Protein AF-0000000069868853 (afdb_homodimer)

InterPro domains:
  IPR030392 Intramolecular chaperone auto-processing domain [PF13884] (103-167)
  IPR030392 Intramolecular chaperone auto-processing domain [PS51688] (103-203)

Radius of gyration: 28.89 Å; Cα contacts (8 Å, |Δi|>4): 662; chains: 2; bounding box: 45×109×74 Å

Nearest PDB structures (foldseek):
  7dc3-assembly3_C  TM=7.285E-01  e=2.014E-05  Mus musculus
  3gw6-assembly2_D  TM=4.853E-01  e=6.303E-04  Escherichia phage K1F
  3gw6-assembly2_E  TM=3.840E-01  e=9.769E-04  Escherichia phage K1F
  3aqj-assembly2_R  TM=2.817E-01  e=2.298E+00  Peduovirus P2
  7z4b-assembly1_EA  TM=3.597E-01  e=9.109E+00  Escherichia phage vB_EcoP_SU10

Solvent-accessible surface area (backbone atoms only — not comparable to full-atom values): 22840 Å² total; per-residue (Å²): 112,68,67,61,50,53,51,48,48,47,50,48,46,55,56,50,55,61,63,68,45,77,50,47,63,40,77,45,95,87,68,33,32,20,38,28,93,60,71,74,48,84,91,46,52,65,28,79,48,69,38,28,43,35,35,38,12,72,78,86,19,25,37,37,42,38,50,71,49,95,68,68,45,76,50,33,56,34,102,39,77,38,46,33,30,80,89,78,70,43,73,35,46,74,47,59,62,44,82,44,61,68,75,61,70,90,82,56,76,92,84,70,83,80,91,64,19,52,82,56,54,60,72,61,68,40,27,32,25,36,54,73,55,52,81,37,70,42,39,52,75,68,49,41,28,74,89,53,45,44,52,37,60,42,28,70,63,42,36,77,77,46,46,92,44,46,47,69,46,98,85,66,52,28,19,30,32,66,71,70,47,50,65,35,49,53,43,24,51,54,51,53,50,52,52,50,52,52,53,57,67,75,100,112,68,68,59,49,54,51,49,47,48,50,47,46,54,54,49,54,60,62,69,42,75,52,54,60,46,78,45,95,85,66,32,32,21,35,30,92,62,70,71,48,87,82,32,24,32,20,40,44,42,52,56,49,79,46,76,43,99,66,84,45,36,42,37,41,37,17,60,48,53,45,20,24,37,33,39,55,40,41,50,46,69,41,57,40,78,90,78,69,41,63,36,65,47,80,38,74,78,65,71,42,87,21,35,55,91,50,49,38,80,71,38,76,51,90,64,20,50,83,57,57,70,72,59,65,79,44,74,45,73,65,92,58,53,80,39,68,81,49,51,78,70,58,64,69,90,90,51,59,46,74,49,73,54,47,74,64,41,38,77,77,45,21,40,43,26,32,61,47,97,87,66,50,67,44,64,49,68,73,45,46,48,34,36,48,48,44,22,51,43,51,52,50,53,52,52,54,51,55,57,66,76,99

pLDDT: mean 88.78, std 13.68, range [41.88, 98.88]

Foldseek 3Di:
DVVVVVVVVVVVVVVVVVVVPLPCWDQDPVQAIEHGNDDDDDPDRYHYDDQWDWADDPDRWIWTWGVNDVDIDICIPDRDDFQADPVVRDGDDDDDPDDDDDDDPVVDDPDDDDPAAQVLVVQFDKDKADDPCCPPPVNVVDADDDPRIDIDGDLVSNCVRPVVQWDQDPVRDIDGDPVVCVVSNVVHVVVVVVVVVVVVVVD/DVVVVVVVVVVVVVVVVVVVPLPCWDADPVQAIEGHNDDDDDPDRYHYDDQWDWADDPPQWIWTWGVVDVDIDIQISDRDDFQADPVVGDGDDDDDPDDDDDDDPVVDDPDDPDPAAQVLVVQFDKDKADDPCCPPPVNVVDFDDDPRIDIDGDLVSSCVRPVVQWDQDPVRDIDGDPVVVVVSNVVHVVVVVVVVVVVVVVD

Secondary structure (DSSP, 8-state):
-HHHHHHHHHHHHHHHHHHSS--SEEE-TTS-EEESS----TT-SEEE-SSEEEEEPSTT-EEEEE-SSSS-EEEESSS-EEEEETTTTEEPEEE-S-EEE---GGG--S------SHHHHTT---EEEEEGGGGSHHHHTS-BSTT--EEE--HHHHHHH-GGGEEE-TTS-EEE-GGGHHHHHHHHHHHHHHHHHHHHHT-/-HHHHHHHHHHHHHHHHHHHS--SEEE-TTS-EEESS----TT-SEEEESSEEEEE-SSS-EEEEE-SSSSEEEEESSSEEE-EETTTTEEPPEEES---EE--GGGEEEEEE---SHHHHTT---EEE--TTTTSHHHHTT--STT--EEE--HHHHHHH-GGGEEE-TTS-EEE-GGGHHHHHHHHHHHHHHHHHHHHHT-

Organism: Bacteroides thetaiotaomicron (strain ATCC 29148 / DSM 2079 / JCM 5827 / CCUG 10774 / NCTC 10582 / VPI-5482 / E50) (NCBI:txid226186)

Structure (mmCIF, N/CA/C/O backbone):
data_AF-0000000069868853-model_v1
#
loop_
_entity.id
_entity.type
_entity.pdbx_description
1 polymer 'Peptidase S74 domain-containing protein'
#
loop_
_atom_site.group_PDB
_atom_site.id
_atom_site.type_symbol
_atom_site.label_atom_id
_atom_site.label_alt_id
_atom_site.label_comp_id
_atom_site.label_asym_id
_atom_site.label_entity_id
_atom_site.label_seq_id
_atom_site.pdbx_PDB_ins_code
_atom_site.Cartn_x
_atom_site.Cartn_y
_atom_site.Cartn_z
_atom_site.occupancy
_atom_site.B_iso_or_equiv
_atom_site.auth_seq_id
_atom_site.auth_comp_id
_atom_site.auth_asym_id
_atom_site.auth_atom_id
_atom_site.pdbx_PDB_model_num
ATOM 1 N N . MET A 1 1 ? 2.941 -67.5 -30.172 1 48.66 1 MET A N 1
ATOM 2 C CA . MET A 1 1 ? 2.287 -67.062 -28.953 1 48.66 1 MET A CA 1
ATOM 3 C C . MET A 1 1 ? 3.287 -66.438 -28.016 1 48.66 1 MET A C 1
ATOM 5 O O . MET A 1 1 ? 2.91 -65.562 -27.203 1 48.66 1 MET A O 1
ATOM 9 N N . LYS A 1 2 ? 4.512 -66.812 -28.125 1 68.12 2 LYS A N 1
ATOM 10 C CA . LYS A 1 2 ? 5.559 -66.25 -27.266 1 68.12 2 LYS A CA 1
ATOM 11 C C . LYS A 1 2 ? 5.938 -64.875 -27.672 1 68.12 2 LYS A C 1
ATOM 13 O O . LYS A 1 2 ? 6.23 -64 -26.828 1 68.12 2 LYS A O 1
ATOM 18 N N . SER A 1 3 ? 5.828 -64.625 -29.031 1 64.38 3 SER A N 1
ATOM 19 C CA . SER A 1 3 ? 6.266 -63.312 -29.5 1 64.38 3 SER A CA 1
ATOM 20 C C . SER A 1 3 ? 5.246 -62.219 -29.141 1 64.38 3 SER A C 1
ATOM 22 O O . SER A 1 3 ? 5.617 -61.125 -28.797 1 64.38 3 SER A O 1
ATOM 24 N N . LEU A 1 4 ? 3.914 -62.625 -29.109 1 61.34 4 LEU A N 1
ATOM 25 C CA . LEU A 1 4 ? 2.883 -61.688 -28.734 1 61.34 4 LEU A CA 1
ATOM 26 C C . LEU A 1 4 ? 2.934 -61.375 -27.234 1 61.34 4 LEU A C 1
ATOM 28 O O . LEU A 1 4 ? 2.711 -60.25 -26.812 1 61.34 4 LEU A O 1
ATOM 32 N N . PHE A 1 5 ? 3.391 -62.375 -26.484 1 60.5 5 PHE A N 1
ATOM 33 C CA . PHE A 1 5 ? 3.492 -62.188 -25.047 1 60.5 5 PHE A CA 1
ATOM 34 C C . PHE A 1 5 ? 4.609 -61.219 -24.703 1 60.5 5 PHE A C 1
ATOM 36 O O . PHE A 1 5 ? 4.438 -60.344 -23.844 1 60.5 5 PHE A O 1
ATOM 43 N N . PHE A 1 6 ? 5.723 -61.344 -25.359 1 58.78 6 PHE A N 1
ATOM 44 C CA . PHE A 1 6 ? 6.828 -60.438 -25.047 1 58.78 6 PHE A CA 1
ATOM 45 C C . PHE A 1 6 ? 6.523 -59 -25.5 1 58.78 6 PHE A C 1
ATOM 47 O O . PHE A 1 6 ? 6.906 -58.062 -24.844 1 58.78 6 PHE A O 1
ATOM 54 N N . LYS A 1 7 ? 5.758 -58.875 -26.516 1 64.12 7 LYS A N 1
ATOM 55 C CA . LYS A 1 7 ? 5.387 -57.562 -27.016 1 64.12 7 LYS A CA 1
ATOM 56 C C . LYS A 1 7 ? 4.328 -56.906 -26.125 1 64.12 7 LYS A C 1
ATOM 58 O O . LYS A 1 7 ? 4.34 -55.688 -25.906 1 64.12 7 LYS A O 1
ATOM 63 N N . SER A 1 8 ? 3.551 -57.719 -25.516 1 59.81 8 SER A N 1
ATOM 64 C CA . SER A 1 8 ? 2.568 -57.219 -24.562 1 59.81 8 SER A CA 1
ATOM 65 C C . SER A 1 8 ? 3.23 -56.781 -23.25 1 59.81 8 SER A C 1
ATOM 67 O O . SER A 1 8 ? 2.867 -55.781 -22.672 1 59.81 8 SER A O 1
ATOM 69 N N . ILE A 1 9 ? 4.25 -57.531 -22.906 1 60.03 9 ILE A N 1
ATOM 70 C CA . ILE A 1 9 ? 4.961 -57.188 -21.688 1 60.03 9 ILE A CA 1
ATOM 71 C C . ILE A 1 9 ? 5.77 -55.906 -21.906 1 60.03 9 ILE A C 1
ATOM 73 O O . ILE A 1 9 ? 5.793 -55.031 -21.062 1 60.03 9 ILE A O 1
ATOM 77 N N . LEU A 1 10 ? 6.254 -55.812 -23.094 1 56.12 10 LEU A N 1
ATOM 78 C CA . LEU A 1 10 ? 7.027 -54.625 -23.391 1 56.12 10 LEU A CA 1
ATOM 79 C C . LEU A 1 10 ? 6.121 -53.406 -23.453 1 56.12 10 LEU A C 1
ATOM 81 O O . LEU A 1 10 ? 6.496 -52.312 -22.984 1 56.12 10 LEU A O 1
ATOM 85 N N . LEU A 1 11 ? 4.941 -53.625 -24.016 1 55.62 11 LEU A N 1
ATOM 86 C CA . LEU A 1 11 ? 3.99 -52.531 -24.031 1 55.62 11 LEU A CA 1
ATOM 87 C C . LEU A 1 11 ? 3.539 -52.188 -22.609 1 55.62 11 LEU A C 1
ATOM 89 O O . LEU A 1 11 ? 3.412 -51 -22.266 1 55.62 11 LEU A O 1
ATOM 93 N N . VAL A 1 12 ? 3.354 -53.188 -21.797 1 54.22 12 VAL A N 1
ATOM 94 C CA . VAL A 1 12 ? 2.934 -52.969 -20.422 1 54.22 12 VAL A CA 1
ATOM 95 C C . VAL A 1 12 ? 4.082 -52.344 -19.641 1 54.22 12 VAL A C 1
ATOM 97 O O . VAL A 1 12 ? 3.871 -51.406 -18.844 1 54.22 12 VAL A O 1
ATOM 100 N N . VAL A 1 13 ? 5.254 -52.781 -19.906 1 51.5 13 VAL A N 1
ATOM 101 C CA . VAL A 1 13 ? 6.406 -52.219 -19.234 1 51.5 13 VAL A CA 1
ATOM 102 C C . VAL A 1 13 ? 6.621 -50.781 -19.703 1 51.5 13 VAL A C 1
ATOM 104 O O . VAL A 1 13 ? 6.926 -49.906 -18.891 1 51.5 13 VAL A O 1
ATOM 107 N N . PHE A 1 14 ? 6.434 -50.594 -20.984 1 49.16 14 PHE A N 1
ATOM 108 C CA . PHE A 1 14 ? 6.562 -49.219 -21.484 1 49.16 14 PHE A CA 1
ATOM 109 C C . PHE A 1 14 ? 5.496 -48.312 -20.875 1 49.16 14 PHE A C 1
ATOM 111 O O . PHE A 1 14 ? 5.762 -47.156 -20.562 1 49.16 14 PHE A O 1
ATOM 118 N N . LEU A 1 15 ? 4.297 -48.844 -20.703 1 48.44 15 LEU A N 1
ATOM 119 C CA . LEU A 1 15 ? 3.25 -48.062 -20.062 1 48.44 15 LEU A CA 1
ATOM 120 C C . LEU A 1 15 ? 3.531 -47.906 -18.562 1 48.44 15 LEU A C 1
ATOM 122 O O . LEU A 1 15 ? 3.24 -46.844 -17.984 1 48.44 15 LEU A O 1
ATOM 126 N N . ALA A 1 16 ? 4.078 -48.938 -17.922 1 45.53 16 ALA A N 1
ATOM 127 C CA . ALA A 1 16 ? 4.371 -48.844 -16.5 1 45.53 16 ALA A CA 1
ATOM 128 C C . ALA A 1 16 ? 5.551 -47.906 -16.234 1 45.53 16 ALA A C 1
ATOM 130 O O . ALA A 1 16 ? 5.578 -47.219 -15.219 1 45.53 16 ALA A O 1
ATOM 131 N N . VAL A 1 17 ? 6.578 -47.969 -16.984 1 44.31 17 VAL A N 1
ATOM 132 C CA . VAL A 1 17 ? 7.711 -47.062 -16.781 1 44.31 17 VAL A CA 1
ATOM 133 C C . VAL A 1 17 ? 7.258 -45.625 -16.938 1 44.31 17 VAL A C 1
ATOM 135 O O . VAL A 1 17 ? 7.816 -44.719 -16.312 1 44.31 17 VAL A O 1
ATOM 138 N N . ALA A 1 18 ? 6.352 -45.344 -17.812 1 44.5 18 ALA A N 1
ATOM 139 C CA . ALA A 1 18 ? 5.91 -43.969 -17.984 1 44.5 18 ALA A CA 1
ATOM 140 C C . ALA A 1 18 ? 5.246 -43.438 -16.719 1 44.5 18 ALA A C 1
ATOM 142 O O . ALA A 1 18 ? 5.312 -42.25 -16.438 1 44.5 18 ALA A O 1
ATOM 143 N N . VAL A 1 19 ? 4.711 -44.344 -15.938 1 41.88 19 VAL A N 1
ATOM 144 C CA . VAL A 1 19 ? 3.957 -43.875 -14.773 1 41.88 19 VAL A CA 1
ATOM 145 C C . VAL A 1 19 ? 4.91 -43.625 -13.617 1 41.88 19 VAL A C 1
ATOM 147 O O . VAL A 1 19 ? 4.633 -42.781 -12.758 1 41.88 19 VAL A O 1
ATOM 150 N N . LEU A 1 20 ? 5.906 -44.5 -13.383 1 42.66 20 LEU A N 1
ATOM 151 C CA . LEU A 1 20 ? 6.746 -44.156 -12.242 1 42.66 20 LEU A CA 1
ATOM 152 C C . LEU A 1 20 ? 7.559 -42.906 -12.5 1 42.66 20 LEU A C 1
ATOM 154 O O . LEU A 1 20 ? 8.5 -42.594 -11.766 1 42.66 20 LEU A O 1
ATOM 158 N N . ALA A 1 21 ? 7.73 -42.469 -13.797 1 44.16 21 ALA A N 1
ATOM 159 C CA . ALA A 1 21 ? 8.383 -41.188 -14.031 1 44.16 21 ALA A CA 1
ATOM 160 C C . ALA A 1 21 ? 7.828 -40.094 -13.102 1 44.16 21 ALA A C 1
ATOM 162 O O . ALA A 1 21 ? 6.617 -39.875 -13.039 1 44.16 21 ALA A O 1
ATOM 163 N N . ASN A 1 22 ? 8.383 -40.094 -11.875 1 50.28 22 ASN A N 1
ATOM 164 C CA . ASN A 1 22 ? 8.078 -38.969 -11 1 50.28 22 ASN A CA 1
ATOM 165 C C . ASN A 1 22 ? 7.574 -37.75 -11.797 1 50.28 22 ASN A C 1
ATOM 167 O O . ASN A 1 22 ? 8.352 -37.094 -12.484 1 50.28 22 ASN A O 1
ATOM 171 N N . ALA A 1 23 ? 6.418 -37.875 -12.25 1 62.69 23 ALA A N 1
ATOM 172 C CA . ALA A 1 23 ? 5.805 -36.844 -13.07 1 62.69 23 ALA A CA 1
ATOM 173 C C . ALA A 1 23 ? 5.945 -35.469 -12.406 1 62.69 23 ALA A C 1
ATOM 175 O O . ALA A 1 23 ? 5.527 -35.281 -11.258 1 62.69 23 ALA A O 1
ATOM 176 N N . GLN A 1 24 ? 6.996 -34.75 -12.781 1 78.31 24 GLN A N 1
ATOM 177 C CA . GLN A 1 24 ? 7.234 -33.375 -12.32 1 78.31 24 GLN A CA 1
ATOM 178 C C . GLN A 1 24 ? 5.953 -32.531 -12.383 1 78.31 24 GLN A C 1
ATOM 180 O O . GLN A 1 24 ? 5.84 -31.516 -11.703 1 78.31 24 GLN A O 1
ATOM 185 N N . ILE A 1 25 ? 5 -33.031 -13.078 1 84.06 25 ILE A N 1
ATOM 186 C CA . ILE A 1 25 ? 3.637 -32.5 -13.102 1 84.06 25 ILE A CA 1
ATOM 187 C C . ILE A 1 25 ? 2.646 -33.625 -12.797 1 84.06 25 ILE A C 1
ATOM 189 O O . ILE A 1 25 ? 2.574 -34.594 -13.531 1 84.06 25 ILE A O 1
ATOM 193 N N . LYS A 1 26 ? 1.954 -33.594 -11.688 1 86.81 26 LYS A N 1
ATOM 194 C CA . LYS A 1 26 ? 1.035 -34.625 -11.25 1 86.81 26 LYS A CA 1
ATOM 195 C C . LYS A 1 26 ? -0.359 -34.062 -10.992 1 86.81 26 LYS A C 1
ATOM 197 O O . LYS A 1 26 ? -0.51 -33.062 -10.289 1 86.81 26 LYS A O 1
ATOM 202 N N . TYR A 1 27 ? -1.305 -34.625 -11.672 1 90.38 27 TYR A N 1
ATOM 203 C CA . TYR A 1 27 ? -2.711 -34.312 -11.422 1 90.38 27 TYR A CA 1
ATOM 204 C C . TYR A 1 27 ? -3.357 -35.438 -10.594 1 90.38 27 TYR A C 1
ATOM 206 O O . TYR A 1 27 ? -3.385 -36.594 -11 1 90.38 27 TYR A O 1
ATOM 214 N N . TYR A 1 28 ? -3.842 -35.125 -9.445 1 90.44 28 TYR A N 1
ATOM 215 C CA . TYR A 1 28 ? -4.406 -36.062 -8.5 1 90.44 28 TYR A CA 1
ATOM 216 C C . TYR A 1 28 ? -5.891 -36.281 -8.773 1 90.44 28 TYR A C 1
ATOM 218 O O . TYR A 1 28 ? -6.551 -35.438 -9.367 1 90.44 28 TYR A O 1
ATOM 226 N N . SER A 1 29 ? -6.359 -37.375 -8.328 1 91.81 29 SER A N 1
ATOM 227 C CA . SER A 1 29 ? -7.754 -37.75 -8.547 1 91.81 29 SER A CA 1
ATOM 228 C C . SER A 1 29 ? -8.695 -36.781 -7.852 1 91.81 29 SER A C 1
ATOM 230 O O . SER A 1 29 ? -9.852 -36.625 -8.25 1 91.81 29 SER A O 1
ATOM 232 N N . ASN A 1 30 ? -8.25 -36.062 -6.891 1 92.25 30 ASN A N 1
ATOM 233 C CA . ASN A 1 30 ? -9.078 -35.125 -6.16 1 92.25 30 ASN A CA 1
ATOM 234 C C . ASN A 1 30 ? -9.062 -33.75 -6.816 1 92.25 30 ASN A C 1
ATOM 236 O O . ASN A 1 30 ? -9.57 -32.781 -6.246 1 92.25 30 ASN A O 1
ATOM 240 N N . GLY A 1 31 ? -8.422 -33.688 -7.941 1 89.94 31 GLY A N 1
ATOM 241 C CA . GLY A 1 31 ? -8.469 -32.469 -8.719 1 89.94 31 GLY A CA 1
ATOM 242 C C . GLY A 1 31 ? -7.289 -31.547 -8.461 1 89.94 31 GLY A C 1
ATOM 243 O O . GLY A 1 31 ? -7.199 -30.469 -9.055 1 89.94 31 GLY A O 1
ATOM 244 N N . LYS A 1 32 ? -6.379 -31.969 -7.629 1 93.31 32 LYS A N 1
ATOM 245 C CA . LYS A 1 32 ? -5.242 -31.109 -7.305 1 93.31 32 LYS A CA 1
ATOM 246 C C . LYS A 1 32 ? -4.082 -31.359 -8.266 1 93.31 32 LYS A C 1
ATOM 248 O O . LYS A 1 32 ? -3.941 -32.438 -8.812 1 93.31 32 LYS A O 1
ATOM 253 N N . LEU A 1 33 ? -3.32 -30.297 -8.523 1 90.88 33 LEU A N 1
ATOM 254 C CA . LEU A 1 33 ? -2.162 -30.312 -9.406 1 90.88 33 LEU A CA 1
ATOM 255 C C . LEU A 1 33 ? -0.891 -29.953 -8.648 1 90.88 33 LEU A C 1
ATOM 257 O O . LEU A 1 33 ? -0.875 -28.984 -7.871 1 90.88 33 LEU A O 1
ATOM 261 N N . THR A 1 34 ? 0.107 -30.734 -8.812 1 91.12 34 THR A N 1
ATOM 262 C CA . THR A 1 34 ? 1.414 -30.375 -8.281 1 91.12 34 THR A CA 1
ATOM 263 C C . THR A 1 34 ? 2.438 -30.25 -9.406 1 91.12 34 THR A C 1
ATOM 265 O O . THR A 1 34 ? 2.404 -31.016 -10.367 1 91.12 34 THR A O 1
ATOM 268 N N . ILE A 1 35 ? 3.186 -29.25 -9.359 1 87.25 35 ILE A N 1
ATOM 269 C CA . ILE A 1 35 ? 4.289 -29.016 -10.281 1 87.25 35 ILE A CA 1
ATOM 270 C C . ILE A 1 35 ? 5.613 -29.031 -9.516 1 87.25 35 ILE A C 1
ATOM 272 O O . ILE A 1 35 ? 5.832 -28.203 -8.625 1 87.25 35 ILE A O 1
ATOM 276 N N . GLY A 1 36 ? 6.539 -29.906 -9.953 1 83.62 36 GLY A N 1
ATOM 277 C CA . GLY A 1 36 ? 7.734 -30.188 -9.18 1 83.62 36 GLY A CA 1
ATOM 278 C C . GLY A 1 36 ? 7.566 -31.359 -8.234 1 83.62 36 GLY A C 1
ATOM 279 O O . GLY A 1 36 ? 6.469 -31.906 -8.109 1 83.62 36 GLY A O 1
ATOM 280 N N . ASN A 1 37 ? 8.594 -31.828 -7.68 1 82.81 37 ASN A N 1
ATOM 281 C CA . ASN A 1 37 ? 8.562 -32.969 -6.75 1 82.81 37 ASN A CA 1
ATOM 282 C C . ASN A 1 37 ? 8 -32.531 -5.395 1 82.81 37 ASN A C 1
ATOM 284 O O . ASN A 1 37 ? 8.75 -32.188 -4.488 1 82.81 37 ASN A O 1
ATOM 288 N N . THR A 1 38 ? 6.719 -32.531 -5.32 1 89.94 38 THR A N 1
ATOM 289 C CA . THR A 1 38 ? 6.039 -32.094 -4.098 1 89.94 38 THR A CA 1
ATOM 290 C C . THR A 1 38 ? 4.664 -32.75 -3.994 1 89.94 38 THR A C 1
ATOM 292 O O . THR A 1 38 ? 4.215 -33.438 -4.922 1 89.94 38 THR A O 1
ATOM 295 N N . GLU A 1 39 ? 4.07 -32.656 -2.836 1 92.62 39 GLU A N 1
ATOM 296 C CA . GLU A 1 39 ? 2.699 -33.094 -2.58 1 92.62 39 GLU A CA 1
ATOM 297 C C . GLU A 1 39 ? 1.763 -31.891 -2.455 1 92.62 39 GLU A C 1
ATOM 299 O O . GLU A 1 39 ? 2.205 -30.781 -2.16 1 92.62 39 GLU A O 1
ATOM 304 N N . PRO A 1 40 ? 0.442 -32.125 -2.725 1 94 40 PRO A N 1
ATOM 305 C CA . PRO A 1 40 ? -0.508 -31.031 -2.564 1 94 40 PRO A CA 1
ATOM 306 C C . PRO A 1 40 ? -0.464 -30.406 -1.167 1 94 40 PRO A C 1
ATOM 308 O O . PRO A 1 40 ? -0.323 -31.141 -0.175 1 94 40 PRO A O 1
ATOM 311 N N . TYR A 1 41 ? -0.541 -29.156 -1.177 1 93.69 41 TYR A N 1
ATOM 312 C CA . TYR A 1 41 ? -0.508 -28.469 0.108 1 93.69 41 TYR A CA 1
ATOM 313 C C . TYR A 1 41 ? -1.884 -27.906 0.467 1 93.69 41 TYR A C 1
ATOM 315 O O . TYR A 1 41 ? -2.426 -27.062 -0.247 1 93.69 41 TYR A O 1
ATOM 323 N N . SER A 1 42 ? -2.412 -28.344 1.623 1 92 42 SER A N 1
ATOM 324 C CA . SER A 1 42 ? -3.627 -27.781 2.209 1 92 42 SER A CA 1
ATOM 325 C C . SER A 1 42 ? -4.75 -27.703 1.182 1 92 42 SER A C 1
ATOM 327 O O . SER A 1 42 ? -4.938 -28.625 0.385 1 92 42 SER A O 1
ATOM 329 N N . PHE A 1 43 ? -5.566 -26.625 1.215 1 89.5 43 PHE A N 1
ATOM 330 C CA . PHE A 1 43 ? -6.75 -26.5 0.37 1 89.5 43 PHE A CA 1
ATOM 331 C C . PHE A 1 43 ? -6.379 -25.922 -0.992 1 89.5 43 PHE A C 1
ATOM 333 O O . PHE A 1 43 ? -7.234 -25.781 -1.866 1 89.5 43 PHE A O 1
ATOM 340 N N . TYR A 1 44 ? -5.125 -25.734 -1.234 1 91.38 44 TYR A N 1
ATOM 341 C CA . TYR A 1 44 ? -4.711 -25.188 -2.516 1 91.38 44 TYR A CA 1
ATOM 342 C C . TYR A 1 44 ? -4.82 -26.219 -3.625 1 91.38 44 TYR A C 1
ATOM 344 O O . TYR A 1 44 ? -4.328 -27.344 -3.484 1 91.38 44 TYR A O 1
ATOM 352 N N . HIS A 1 45 ? -5.367 -25.781 -4.746 1 91.5 45 HIS A N 1
ATOM 353 C CA . HIS A 1 45 ? -5.562 -26.719 -5.848 1 91.5 45 HIS A CA 1
ATOM 354 C C . HIS A 1 45 ? -4.273 -26.906 -6.637 1 91.5 45 HIS A C 1
ATOM 356 O O . HIS A 1 45 ? -4.074 -27.953 -7.27 1 91.5 45 HIS A O 1
ATOM 362 N N . THR A 1 46 ? -3.418 -25.953 -6.645 1 91.19 46 THR A N 1
ATOM 363 C CA . THR A 1 46 ? -2.139 -26.062 -7.336 1 91.19 46 THR A CA 1
ATOM 364 C C . THR A 1 46 ? -0.983 -25.781 -6.379 1 91.19 46 THR A C 1
ATOM 366 O O . THR A 1 46 ? -1.011 -24.797 -5.637 1 91.19 46 THR A O 1
ATOM 369 N N . THR A 1 47 ? -0.032 -26.672 -6.312 1 93.88 47 THR A N 1
ATOM 370 C CA . THR A 1 47 ? 1.177 -26.5 -5.512 1 93.88 47 THR A CA 1
ATOM 371 C C . THR A 1 47 ? 2.42 -26.562 -6.395 1 93.88 47 THR A C 1
ATOM 373 O O . THR A 1 47 ? 2.596 -27.5 -7.172 1 93.88 47 THR A O 1
ATOM 376 N N . PHE A 1 48 ? 3.203 -25.484 -6.328 1 91.06 48 PHE A N 1
ATOM 377 C CA . PHE A 1 48 ? 4.488 -25.422 -7.016 1 91.06 48 PHE A CA 1
ATOM 378 C C . PHE A 1 48 ? 5.633 -25.703 -6.047 1 91.06 48 PHE A C 1
ATOM 380 O O . PHE A 1 48 ? 5.621 -25.219 -4.91 1 91.06 48 PHE A O 1
ATOM 387 N N . SER A 1 49 ? 6.5 -26.453 -6.543 1 90.44 49 SER A N 1
ATOM 388 C CA . SER A 1 49 ? 7.738 -26.641 -5.793 1 90.44 49 SER A CA 1
ATOM 389 C C . SER A 1 49 ? 8.914 -26 -6.512 1 90.44 49 SER A C 1
ATOM 391 O O . SER A 1 49 ? 9.047 -26.109 -7.734 1 90.44 49 SER A O 1
ATOM 393 N N . GLY A 1 50 ? 9.781 -25.25 -5.734 1 91.31 50 GLY A N 1
ATOM 394 C CA . GLY A 1 50 ? 10.977 -24.609 -6.281 1 91.31 50 GLY A CA 1
ATOM 395 C C . GLY A 1 50 ? 11.188 -23.203 -5.77 1 91.31 50 GLY A C 1
ATOM 396 O O . GLY A 1 50 ? 10.484 -22.75 -4.859 1 91.31 50 GLY A O 1
ATOM 397 N N . ASN A 1 51 ? 12.195 -22.484 -6.355 1 92.62 51 ASN A N 1
ATOM 398 C CA . ASN A 1 51 ? 12.656 -21.188 -5.859 1 92.62 51 ASN A CA 1
ATOM 399 C C . ASN A 1 51 ? 11.719 -20.062 -6.285 1 92.62 51 ASN A C 1
ATOM 401 O O . ASN A 1 51 ? 11.898 -18.922 -5.879 1 92.62 51 ASN A O 1
ATOM 405 N N . GLY A 1 52 ? 10.75 -20.391 -7.137 1 94.19 52 GLY A N 1
ATOM 406 C CA . GLY A 1 52 ? 9.828 -19.328 -7.527 1 94.19 52 GLY A CA 1
ATOM 407 C C . GLY A 1 52 ? 9.383 -19.438 -8.977 1 94.19 52 GLY A C 1
ATOM 408 O O . GLY A 1 52 ? 9.523 -20.484 -9.602 1 94.19 52 GLY A O 1
ATOM 409 N N . ILE A 1 53 ? 8.719 -18.328 -9.367 1 94.81 53 ILE A N 1
ATOM 410 C CA . ILE A 1 53 ? 8.133 -18.266 -10.695 1 94.81 53 ILE A CA 1
ATOM 411 C C . ILE A 1 53 ? 8.602 -16.984 -11.398 1 94.81 53 ILE A C 1
ATOM 413 O O . ILE A 1 53 ? 8.641 -15.914 -10.797 1 94.81 53 ILE A O 1
ATOM 417 N N . TYR A 1 54 ? 9.102 -17.188 -12.586 1 96.19 54 TYR A N 1
ATOM 418 C CA . TYR A 1 54 ? 9.398 -16.062 -13.469 1 96.19 54 TYR A CA 1
ATOM 419 C C . TYR A 1 54 ? 8.422 -16.016 -14.641 1 96.19 54 TYR A C 1
ATOM 421 O O . TYR A 1 54 ? 8.266 -17 -15.367 1 96.19 54 TYR A O 1
ATOM 429 N N . MET A 1 55 ? 7.734 -14.914 -14.758 1 94.62 55 MET A N 1
ATOM 430 C CA . MET A 1 55 ? 6.809 -14.719 -15.867 1 94.62 55 MET A CA 1
ATOM 431 C C . MET A 1 55 ? 7.402 -13.781 -16.906 1 94.62 55 MET A C 1
ATOM 433 O O . MET A 1 55 ? 7.691 -12.617 -16.609 1 94.62 55 MET A O 1
ATOM 437 N N . LYS A 1 56 ? 7.535 -14.281 -18.047 1 93.38 56 LYS A N 1
ATOM 438 C CA . LYS A 1 56 ? 8.008 -13.492 -19.172 1 93.38 56 LYS A CA 1
ATOM 439 C C . LYS A 1 56 ? 6.852 -13.055 -20.062 1 93.38 56 LYS A C 1
ATOM 441 O O . LYS A 1 56 ? 6.09 -13.891 -20.547 1 93.38 56 LYS A O 1
ATOM 446 N N . CYS A 1 57 ? 6.629 -11.75 -20.156 1 88.88 57 CYS A N 1
ATOM 447 C CA . CYS A 1 57 ? 5.566 -11.227 -21 1 88.88 57 CYS A CA 1
ATOM 448 C C . CYS A 1 57 ? 6.117 -10.766 -22.344 1 88.88 57 CYS A C 1
ATOM 450 O O . CYS A 1 57 ? 7.332 -10.625 -22.5 1 88.88 57 CYS A O 1
ATOM 452 N N . ASN A 1 58 ? 5.023 -10.547 -23.312 1 75.19 58 ASN A N 1
ATOM 453 C CA . ASN A 1 58 ? 5.426 -10.117 -24.656 1 75.19 58 ASN A CA 1
ATOM 454 C C . ASN A 1 58 ? 6.203 -8.805 -24.609 1 75.19 58 ASN A C 1
ATOM 456 O O . ASN A 1 58 ? 5.984 -7.98 -23.719 1 75.19 58 ASN A O 1
ATOM 460 N N . ALA A 1 59 ? 7.324 -8.906 -25.156 1 76.56 59 ALA A N 1
ATOM 461 C CA . ALA A 1 59 ? 8.32 -7.84 -25.156 1 76.56 59 ALA A CA 1
ATOM 462 C C . ALA A 1 59 ? 9.367 -8.055 -24.062 1 76.56 59 ALA A C 1
ATOM 464 O O . ALA A 1 59 ? 9.734 -9.195 -23.781 1 76.56 59 ALA A O 1
ATOM 465 N N . SER A 1 60 ? 9.852 -7.215 -23.281 1 86.31 60 SER A N 1
ATOM 466 C CA . SER A 1 60 ? 10.914 -7.297 -22.297 1 86.31 60 SER A CA 1
ATOM 467 C C . SER A 1 60 ? 10.344 -7.227 -20.875 1 86.31 60 SER A C 1
ATOM 469 O O . SER A 1 60 ? 11.102 -7.223 -19.906 1 86.31 60 SER A O 1
ATOM 471 N N . ASN A 1 61 ? 8.883 -7.32 -20.828 1 94 61 ASN A N 1
ATOM 472 C CA . ASN A 1 61 ? 8.281 -7.211 -19.5 1 94 61 ASN A CA 1
ATOM 473 C C . ASN A 1 61 ? 8.391 -8.516 -18.734 1 94 61 ASN A C 1
ATOM 475 O O . ASN A 1 61 ? 8.43 -9.594 -19.328 1 94 61 ASN A O 1
ATOM 479 N N . PHE A 1 62 ? 8.508 -8.445 -17.438 1 96 62 PHE A N 1
ATOM 480 C CA . PHE A 1 62 ? 8.539 -9.641 -16.609 1 96 62 PHE A CA 1
ATOM 481 C C . PHE A 1 62 ? 7.926 -9.375 -15.234 1 96 62 PHE A C 1
ATOM 483 O O . PHE A 1 62 ? 7.762 -8.219 -14.836 1 96 62 PHE A O 1
ATOM 490 N N . PHE A 1 63 ? 7.504 -10.375 -14.586 1 96.31 63 PHE A N 1
ATOM 491 C CA . PHE A 1 63 ? 7.18 -10.375 -13.164 1 96.31 63 PHE A CA 1
ATOM 492 C C . PHE A 1 63 ? 7.797 -11.586 -12.469 1 96.31 63 PHE A C 1
ATOM 494 O O . PHE A 1 63 ? 7.773 -12.695 -13.008 1 96.31 63 PHE A O 1
ATOM 501 N N . GLN A 1 64 ? 8.359 -11.352 -11.312 1 96.69 64 GLN A N 1
ATOM 502 C CA . GLN A 1 64 ? 9.016 -12.461 -10.625 1 96.69 64 GLN A CA 1
ATOM 503 C C . GLN A 1 64 ? 8.484 -12.617 -9.203 1 96.69 64 GLN A C 1
ATOM 505 O O . GLN A 1 64 ? 8.203 -11.625 -8.523 1 96.69 64 GLN A O 1
ATOM 510 N N . ILE A 1 65 ? 8.25 -13.781 -8.805 1 97.38 65 ILE A N 1
ATOM 511 C CA . ILE A 1 65 ? 8.023 -14.219 -7.43 1 97.38 65 ILE A CA 1
ATOM 512 C C . ILE A 1 65 ? 9.203 -15.078 -6.965 1 97.38 65 ILE A C 1
ATOM 514 O O . ILE A 1 65 ? 9.336 -16.234 -7.383 1 97.38 65 ILE A O 1
ATOM 518 N N . ASP A 1 66 ? 10.047 -14.531 -6.137 1 97.62 66 ASP A N 1
ATOM 519 C CA . ASP A 1 66 ? 11.227 -15.211 -5.605 1 97.62 66 ASP A CA 1
ATOM 520 C C . ASP A 1 66 ? 10.992 -15.672 -4.168 1 97.62 66 ASP A C 1
ATOM 522 O O . ASP A 1 66 ? 10.922 -14.859 -3.25 1 97.62 66 ASP A O 1
ATOM 526 N N . CYS A 1 67 ? 10.883 -16.984 -4.02 1 95.81 67 CYS A N 1
ATOM 527 C CA . CYS A 1 67 ? 10.586 -17.531 -2.703 1 95.81 67 CYS A CA 1
ATOM 528 C C . CYS A 1 67 ? 11.844 -18.109 -2.057 1 95.81 67 CYS A C 1
ATOM 530 O O . CYS A 1 67 ? 11.766 -18.797 -1.038 1 95.81 67 CYS A O 1
ATOM 532 N N . SER A 1 68 ? 12.945 -17.828 -2.623 1 94.88 68 SER A N 1
ATOM 533 C CA . SER A 1 68 ? 14.188 -18.344 -2.062 1 94.88 68 SER A CA 1
ATOM 534 C C . SER A 1 68 ? 14.523 -17.672 -0.735 1 94.88 68 SER A C 1
ATOM 536 O O . SER A 1 68 ? 15.031 -18.312 0.185 1 94.88 68 SER A O 1
ATOM 538 N N . PRO A 1 69 ? 14.266 -16.391 -0.538 1 93.62 69 PRO A N 1
ATOM 539 C CA . PRO A 1 69 ? 14.445 -15.805 0.792 1 93.62 69 PRO A CA 1
ATOM 540 C C . PRO A 1 69 ? 13.273 -16.094 1.729 1 93.62 69 PRO A C 1
ATOM 542 O O . PRO A 1 69 ? 12.188 -16.453 1.271 1 93.62 69 PRO A O 1
ATOM 545 N N . ALA A 1 70 ? 13.5 -15.922 3.029 1 88.69 70 ALA A N 1
ATOM 546 C CA . ALA A 1 70 ? 12.445 -16.141 4.012 1 88.69 70 ALA A CA 1
ATOM 547 C C . ALA A 1 70 ? 11.242 -15.242 3.734 1 88.69 70 ALA A C 1
ATOM 549 O O . ALA A 1 70 ? 10.094 -15.664 3.896 1 88.69 70 ALA A O 1
ATOM 550 N N . ALA A 1 71 ? 11.508 -14.031 3.381 1 92 71 ALA A N 1
ATOM 551 C CA . ALA A 1 71 ? 10.453 -13.125 2.932 1 92 71 ALA A CA 1
ATOM 552 C C . ALA A 1 71 ? 10.391 -13.07 1.408 1 92 71 ALA A C 1
ATOM 554 O O . ALA A 1 71 ? 11.305 -12.562 0.76 1 92 71 ALA A O 1
ATOM 555 N N . THR A 1 72 ? 9.305 -13.555 0.875 1 96.19 72 THR A N 1
ATOM 556 C CA . THR A 1 72 ? 9.133 -13.633 -0.572 1 96.19 72 THR A CA 1
ATOM 557 C C . THR A 1 72 ? 9.32 -12.258 -1.208 1 96.19 72 THR A C 1
ATOM 559 O O . THR A 1 72 ? 8.828 -11.25 -0.686 1 96.19 72 THR A O 1
ATOM 562 N N . ARG A 1 73 ? 10.039 -12.203 -2.377 1 97.25 73 ARG A N 1
ATOM 563 C CA . ARG A 1 73 ? 10.281 -10.961 -3.104 1 97.25 73 ARG A CA 1
ATOM 564 C C . ARG A 1 73 ? 9.484 -10.922 -4.402 1 97.25 73 ARG A C 1
ATOM 566 O O . ARG A 1 73 ? 9.508 -11.875 -5.18 1 97.25 73 ARG A O 1
ATOM 573 N N . LEU A 1 74 ? 8.695 -9.867 -4.594 1 97.88 74 LEU A N 1
ATOM 574 C CA . LEU A 1 74 ? 7.969 -9.586 -5.828 1 97.88 74 LEU A CA 1
ATOM 575 C C . LEU A 1 74 ? 8.617 -8.438 -6.59 1 97.88 74 LEU A C 1
ATOM 577 O O . LEU A 1 74 ? 9 -7.43 -5.992 1 97.88 74 LEU A O 1
ATOM 581 N N . ALA A 1 75 ? 8.797 -8.602 -7.926 1 97.12 75 ALA A N 1
ATOM 582 C CA . ALA A 1 75 ? 9.398 -7.527 -8.703 1 97.12 75 ALA A CA 1
ATOM 583 C C . ALA A 1 75 ? 8.883 -7.531 -10.141 1 97.12 75 ALA A C 1
ATOM 585 O O . ALA A 1 75 ? 8.523 -8.578 -10.672 1 97.12 75 ALA A O 1
ATOM 586 N N . SER A 1 76 ? 8.805 -6.363 -10.719 1 96.25 76 SER A N 1
ATOM 587 C CA . SER A 1 76 ? 8.367 -6.184 -12.102 1 96.25 76 SER A CA 1
ATOM 588 C C . SER A 1 76 ? 9.461 -5.562 -12.953 1 96.25 76 SER A C 1
ATOM 590 O O . SER A 1 76 ? 10.539 -5.238 -12.453 1 96.25 76 SER A O 1
ATOM 592 N N . HIS A 1 77 ? 9.273 -5.527 -14.32 1 92.88 77 HIS A N 1
ATOM 593 C CA . HIS A 1 77 ? 10.227 -4.973 -15.273 1 92.88 77 HIS A CA 1
ATOM 594 C C . HIS A 1 77 ? 10.539 -3.516 -14.961 1 92.88 77 HIS A C 1
ATOM 596 O O . HIS A 1 77 ? 11.711 -3.139 -14.844 1 92.88 77 HIS A O 1
ATOM 602 N N . TYR A 1 78 ? 9.609 -2.641 -14.719 1 89.25 78 TYR A N 1
ATOM 603 C CA . TYR A 1 78 ? 9.844 -1.309 -14.18 1 89.25 78 TYR A CA 1
ATOM 604 C C . TYR A 1 78 ? 9.938 -1.347 -12.656 1 89.25 78 TYR A C 1
ATOM 606 O O . TYR A 1 78 ? 9.766 -2.402 -12.047 1 89.25 78 TYR A O 1
ATOM 614 N N . ASP A 1 79 ? 10.375 -0.353 -12.047 1 92.94 79 ASP A N 1
ATOM 615 C CA . ASP A 1 79 ? 10.57 -0.317 -10.602 1 92.94 79 ASP A CA 1
ATOM 616 C C . ASP A 1 79 ? 9.25 -0.059 -9.875 1 92.94 79 ASP A C 1
ATOM 618 O O . ASP A 1 79 ? 9.211 0.688 -8.898 1 92.94 79 ASP A O 1
ATOM 622 N N . GLN A 1 80 ? 8.102 -0.581 -10.523 1 95 80 GLN A N 1
ATOM 623 C CA . GLN A 1 80 ? 6.785 -0.406 -9.914 1 95 80 GLN A CA 1
ATOM 624 C C . GLN A 1 80 ? 5.953 -1.68 -10.023 1 95 80 GLN A C 1
ATOM 626 O O . GLN A 1 80 ? 5.988 -2.363 -11.047 1 95 80 GLN A O 1
ATOM 631 N N . VAL A 1 81 ? 5.32 -2.006 -8.992 1 97.62 81 VAL A N 1
ATOM 632 C CA . VAL A 1 81 ? 4.191 -2.934 -9.023 1 97.62 81 VAL A CA 1
ATOM 633 C C . VAL A 1 81 ? 2.898 -2.182 -8.719 1 97.62 81 VAL A C 1
ATOM 635 O O . VAL A 1 81 ? 2.803 -1.486 -7.703 1 97.62 81 VAL A O 1
ATOM 638 N N . VAL A 1 82 ? 1.912 -2.297 -9.602 1 97.88 82 VAL A N 1
ATOM 639 C CA . VAL A 1 82 ? 0.708 -1.477 -9.516 1 97.88 82 VAL A CA 1
ATOM 640 C C . VAL A 1 82 ? -0.484 -2.348 -9.125 1 97.88 82 VAL A C 1
ATOM 642 O O . VAL A 1 82 ? -0.742 -3.375 -9.766 1 97.88 82 VAL A O 1
ATOM 645 N N . PHE A 1 83 ? -1.177 -1.979 -8.047 1 97.81 83 PHE A N 1
ATOM 646 C CA . PHE A 1 83 ? -2.418 -2.654 -7.691 1 97.81 83 PHE A CA 1
ATOM 647 C C . PHE A 1 83 ? -3.605 -2.027 -8.414 1 97.81 83 PHE A C 1
ATOM 649 O O . PHE A 1 83 ? -4.207 -1.072 -7.918 1 97.81 83 PHE A O 1
ATOM 656 N N . TYR A 1 84 ? -3.908 -2.564 -9.547 1 96.19 84 TYR A N 1
ATOM 657 C CA . TYR A 1 84 ? -4.824 -1.976 -10.516 1 96.19 84 TYR A CA 1
ATOM 658 C C . TYR A 1 84 ? -5.488 -3.053 -11.367 1 96.19 84 TYR A C 1
ATOM 660 O O . TYR A 1 84 ? -4.812 -3.947 -11.883 1 96.19 84 TYR A O 1
ATOM 668 N N . ASN A 1 85 ? -6.832 -2.977 -11.461 1 94 85 ASN A N 1
ATOM 669 C CA . ASN A 1 85 ? -7.578 -3.859 -12.352 1 94 85 ASN A CA 1
ATOM 670 C C . ASN A 1 85 ? -7.73 -3.254 -13.742 1 94 85 ASN A C 1
ATOM 672 O O . ASN A 1 85 ? -8.531 -2.336 -13.945 1 94 85 ASN A O 1
ATOM 676 N N . THR A 1 86 ? -6.996 -3.836 -14.641 1 90.56 86 THR A N 1
ATOM 677 C CA . THR A 1 86 ? -6.988 -3.293 -15.992 1 90.56 86 THR A CA 1
ATOM 678 C C . THR A 1 86 ? -8.383 -3.365 -16.609 1 90.56 86 THR A C 1
ATOM 680 O O . THR A 1 86 ? -8.797 -2.449 -17.328 1 90.56 86 THR A O 1
ATOM 683 N N . ALA A 1 87 ? -9.086 -4.414 -16.359 1 88.06 87 ALA A N 1
ATOM 684 C CA . ALA A 1 87 ? -10.391 -4.625 -16.969 1 88.06 87 ALA A CA 1
ATOM 685 C C . ALA A 1 87 ? -11.406 -3.6 -16.484 1 88.06 87 ALA A C 1
ATOM 687 O O . ALA A 1 87 ? -12.172 -3.041 -17.266 1 88.06 87 ALA A O 1
ATOM 688 N N . SER A 1 88 ? -11.422 -3.268 -15.203 1 87.69 88 SER A N 1
ATOM 689 C CA . SER A 1 88 ? -12.414 -2.363 -14.625 1 87.69 88 SER A CA 1
ATOM 690 C C . SER A 1 88 ? -11.883 -0.934 -14.562 1 87.69 88 SER A C 1
ATOM 692 O O . SER A 1 88 ? -12.656 0.01 -14.383 1 87.69 88 SER A O 1
ATOM 694 N N . GLY A 1 89 ? -10.57 -0.794 -14.688 1 89.25 89 GLY A N 1
ATOM 695 C CA . GLY A 1 89 ? -9.984 0.531 -14.586 1 89.25 89 GLY A CA 1
ATOM 696 C C . GLY A 1 89 ? -9.984 1.075 -13.172 1 89.25 89 GLY A C 1
ATOM 697 O O . GLY A 1 89 ? -10.125 2.283 -12.961 1 89.25 89 GLY A O 1
ATOM 698 N N . VAL A 1 90 ? -9.906 0.165 -12.141 1 91.25 90 VAL A N 1
ATOM 699 C CA . VAL A 1 90 ? -10.016 0.579 -10.75 1 91.25 90 VAL A CA 1
ATOM 700 C C . VAL A 1 90 ? -8.742 0.21 -9.992 1 91.25 90 VAL A C 1
ATOM 702 O O . VAL A 1 90 ? -8.25 -0.917 -10.109 1 91.25 90 VAL A O 1
ATOM 705 N N . TYR A 1 91 ? -8.141 1.238 -9.312 1 94.62 91 TYR A N 1
ATOM 706 C CA . TYR A 1 91 ? -7.051 0.952 -8.391 1 94.62 91 TYR A CA 1
ATOM 707 C C . TYR A 1 91 ? -7.543 0.137 -7.199 1 94.62 91 TYR A C 1
ATOM 709 O O . TYR A 1 91 ? -8.633 0.382 -6.684 1 94.62 91 TYR A O 1
ATOM 717 N N . ASN A 1 92 ? -6.746 -0.848 -6.809 1 95.5 92 ASN A N 1
ATOM 718 C CA . ASN A 1 92 ? -7.051 -1.642 -5.621 1 95.5 92 ASN A CA 1
ATOM 719 C C . ASN A 1 92 ? -6.312 -1.116 -4.395 1 95.5 92 ASN A C 1
ATOM 721 O O . ASN A 1 92 ? -5.164 -0.683 -4.492 1 95.5 92 ASN A O 1
ATOM 725 N N . SER A 1 93 ? -7.004 -1.142 -3.23 1 95.12 93 SER A N 1
ATOM 726 C CA . SER A 1 93 ? -6.344 -0.917 -1.948 1 95.12 93 SER A CA 1
ATOM 727 C C . SER A 1 93 ? -5.602 -2.166 -1.481 1 95.12 93 SER A C 1
ATOM 729 O O . SER A 1 93 ? -5.867 -3.268 -1.964 1 95.12 93 SER A O 1
ATOM 731 N N . ILE A 1 94 ? -4.613 -1.927 -0.573 1 96.75 94 ILE A N 1
ATOM 732 C CA . ILE A 1 94 ? -3.965 -3.064 0.072 1 96.75 94 ILE A CA 1
ATOM 733 C C . ILE A 1 94 ? -4.23 -3.025 1.575 1 96.75 94 ILE A C 1
ATOM 735 O O . ILE A 1 94 ? -4.371 -1.948 2.16 1 96.75 94 ILE A O 1
ATOM 739 N N . GLN A 1 95 ? -4.391 -4.156 2.178 1 96.38 95 GLN A N 1
ATOM 740 C CA . GLN A 1 95 ? -4.398 -4.316 3.629 1 96.38 95 GLN A CA 1
ATOM 741 C C . GLN A 1 95 ? -3.139 -5.027 4.109 1 96.38 95 GLN A C 1
ATOM 743 O O . GLN A 1 95 ? -2.762 -6.07 3.572 1 96.38 95 GLN A O 1
ATOM 748 N N . VAL A 1 96 ? -2.438 -4.445 5.039 1 97 96 VAL A N 1
ATOM 749 C CA . VAL A 1 96 ? -1.154 -4.969 5.496 1 97 96 VAL A CA 1
ATOM 750 C C . VAL A 1 96 ? -1.011 -4.746 7 1 97 96 VAL A C 1
ATOM 752 O O . VAL A 1 96 ? -1.786 -3.996 7.598 1 97 96 VAL A O 1
ATOM 755 N N . LYS A 1 97 ? -0.072 -5.488 7.594 1 94.19 97 LYS A N 1
ATOM 756 C CA . LYS A 1 97 ? 0.322 -5.23 8.977 1 94.19 97 LYS A CA 1
ATOM 757 C C . LYS A 1 97 ? 1.062 -3.9 9.102 1 94.19 97 LYS A C 1
ATOM 759 O O . LYS A 1 97 ? 0.65 -3.021 9.859 1 94.19 97 LYS A O 1
ATOM 764 N N . ASN A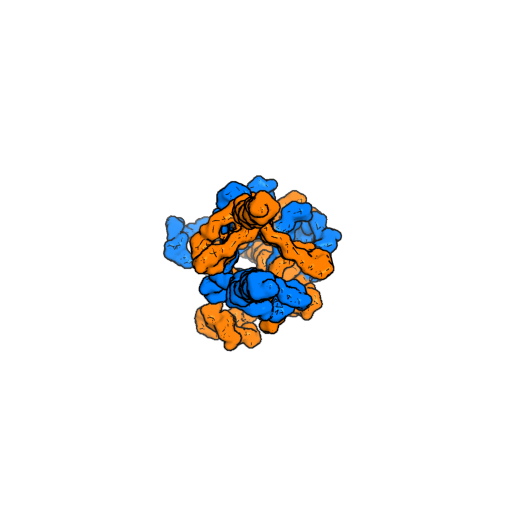 1 98 ? 2.166 -3.693 8.367 1 95 98 ASN A N 1
ATOM 765 C CA . ASN A 1 98 ? 2.951 -2.467 8.281 1 95 98 ASN A CA 1
ATOM 766 C C . ASN A 1 98 ? 3.51 -2.254 6.879 1 95 98 ASN A C 1
ATOM 768 O O . ASN A 1 98 ? 3.641 -3.205 6.109 1 95 98 ASN A O 1
ATOM 772 N N . VAL A 1 99 ? 3.764 -0.96 6.605 1 96.94 99 VAL A N 1
ATOM 773 C CA . VAL A 1 99 ? 4.531 -0.598 5.422 1 96.94 99 VAL A CA 1
ATOM 774 C C . VAL A 1 99 ? 5.871 0.01 5.836 1 96.94 99 VAL A C 1
ATOM 776 O O . VAL A 1 99 ? 5.906 1.021 6.543 1 96.94 99 VAL A O 1
ATOM 779 N N . TYR A 1 100 ? 6.957 -0.636 5.414 1 96.19 100 TYR A N 1
ATOM 780 C CA . TYR A 1 100 ? 8.297 -0.113 5.664 1 96.19 100 TYR A CA 1
ATOM 781 C C . TYR A 1 100 ? 8.93 0.4 4.379 1 96.19 100 TYR A C 1
ATOM 783 O O . TYR A 1 100 ? 9.008 -0.326 3.385 1 96.19 100 TYR A O 1
ATOM 791 N N . ASN A 1 101 ? 9.391 1.657 4.41 1 97.31 101 ASN A N 1
ATOM 792 C CA . ASN A 1 101 ? 10.047 2.26 3.254 1 97.31 101 ASN A CA 1
ATOM 793 C C . ASN A 1 101 ? 11.57 2.174 3.367 1 97.31 101 ASN A C 1
ATOM 795 O O . ASN A 1 101 ? 12.141 2.549 4.391 1 97.31 101 ASN A O 1
ATOM 799 N N . TYR A 1 102 ? 12.242 1.644 2.357 1 97.12 102 TYR A N 1
ATOM 800 C CA . TYR A 1 102 ? 13.695 1.578 2.307 1 97.12 102 TYR A CA 1
ATOM 801 C C . TYR A 1 102 ? 14.312 2.959 2.496 1 97.12 102 TYR A C 1
ATOM 803 O O . TYR A 1 102 ? 13.961 3.906 1.792 1 97.12 102 TYR A O 1
ATOM 811 N N . SER A 1 103 ? 15.195 3.045 3.486 1 97.56 103 SER A N 1
ATOM 812 C CA . SER A 1 103 ? 15.719 4.371 3.811 1 97.56 103 SER A CA 1
ATOM 813 C C . SER A 1 103 ? 17.156 4.293 4.316 1 97.56 103 SER A C 1
ATOM 815 O O . SER A 1 103 ? 17.578 5.125 5.121 1 97.56 103 SER A O 1
ATOM 817 N N . ASP A 1 104 ? 17.969 3.359 3.9 1 97.56 104 ASP A N 1
ATOM 818 C CA . ASP A 1 104 ? 19.375 3.219 4.238 1 97.56 104 ASP A CA 1
ATOM 819 C C . ASP A 1 104 ? 20.203 4.383 3.68 1 97.56 104 ASP A C 1
ATOM 821 O O . ASP A 1 104 ? 20.062 4.727 2.502 1 97.56 104 ASP A O 1
ATOM 825 N N . ALA A 1 105 ? 21.109 4.988 4.484 1 97.69 105 ALA A N 1
ATOM 826 C CA . ALA A 1 105 ? 21.938 6.109 4.047 1 97.69 105 ALA A CA 1
ATOM 827 C C . ALA A 1 105 ? 22.844 5.695 2.898 1 97.69 105 ALA A C 1
ATOM 829 O O . ALA A 1 105 ? 23.172 6.508 2.027 1 97.69 105 ALA A O 1
ATOM 830 N N . ARG A 1 106 ? 23.266 4.477 2.83 1 97.94 106 ARG A N 1
ATOM 831 C CA . ARG A 1 106 ? 24.188 3.973 1.819 1 97.94 106 ARG A CA 1
ATOM 832 C C . ARG A 1 106 ? 23.562 3.998 0.434 1 97.94 106 ARG A C 1
ATOM 834 O O . ARG A 1 106 ? 24.266 3.99 -0.578 1 97.94 106 ARG A O 1
ATOM 841 N N . ALA A 1 107 ? 22.203 4 0.411 1 97.5 107 ALA A N 1
ATOM 842 C CA . ALA A 1 107 ? 21.5 3.98 -0.867 1 97.5 107 ALA A CA 1
ATOM 843 C C . ALA A 1 107 ? 21.188 5.395 -1.35 1 97.5 107 ALA A C 1
ATOM 845 O O . ALA A 1 107 ? 20.609 5.582 -2.418 1 97.5 107 ALA A O 1
ATOM 846 N N . LYS A 1 108 ? 21.578 6.406 -0.568 1 97.62 108 LYS A N 1
ATOM 847 C CA . LYS A 1 108 ? 21.234 7.785 -0.893 1 97.62 108 LYS A CA 1
ATOM 848 C C . LYS A 1 108 ? 22.484 8.617 -1.17 1 97.62 108 LYS A C 1
ATOM 850 O O . LYS A 1 108 ? 23.516 8.43 -0.518 1 97.62 108 LYS A O 1
ATOM 855 N N . ILE A 1 109 ? 22.406 9.461 -2.182 1 98.12 109 ILE A N 1
ATOM 856 C CA . ILE A 1 109 ? 23.484 10.375 -2.52 1 98.12 109 ILE A CA 1
ATOM 857 C C . ILE A 1 109 ? 22.953 11.797 -2.623 1 98.12 109 ILE A C 1
ATOM 859 O O . ILE A 1 109 ? 21.734 12.016 -2.672 1 98.12 109 ILE A O 1
ATOM 863 N N . ASN A 1 110 ? 23.922 12.875 -2.643 1 98.25 110 ASN A N 1
ATOM 864 C CA . ASN A 1 110 ? 23.562 14.289 -2.721 1 98.25 110 ASN A CA 1
ATOM 865 C C . ASN A 1 110 ? 22.578 14.68 -1.621 1 98.25 110 ASN A C 1
ATOM 867 O O . ASN A 1 110 ? 21.578 15.336 -1.89 1 98.25 110 ASN A O 1
ATOM 871 N N . ILE A 1 111 ? 22.891 14.266 -0.433 1 98 111 ILE A N 1
ATOM 872 C CA . ILE A 1 111 ? 22.047 14.484 0.735 1 98 111 ILE A CA 1
ATOM 873 C C . ILE A 1 111 ? 22.172 15.938 1.192 1 98 111 ILE A C 1
ATOM 875 O O . ILE A 1 111 ? 23.266 16.406 1.497 1 98 111 ILE A O 1
ATOM 879 N N . ASN A 1 112 ? 21.062 16.703 1.222 1 97.88 112 ASN A N 1
ATOM 880 C CA . ASN A 1 112 ? 20.984 18.078 1.673 1 97.88 112 ASN A CA 1
ATOM 881 C C . ASN A 1 112 ? 19.844 18.281 2.658 1 97.88 112 ASN A C 1
ATOM 883 O O . ASN A 1 112 ? 18.797 17.641 2.539 1 97.88 112 ASN A O 1
ATOM 887 N N . PRO A 1 113 ? 20.047 19.281 3.592 1 97.12 113 PRO A N 1
ATOM 888 C CA . PRO A 1 113 ? 18.906 19.625 4.445 1 97.12 113 PRO A CA 1
ATOM 889 C C . PRO A 1 113 ? 17.719 20.141 3.65 1 97.1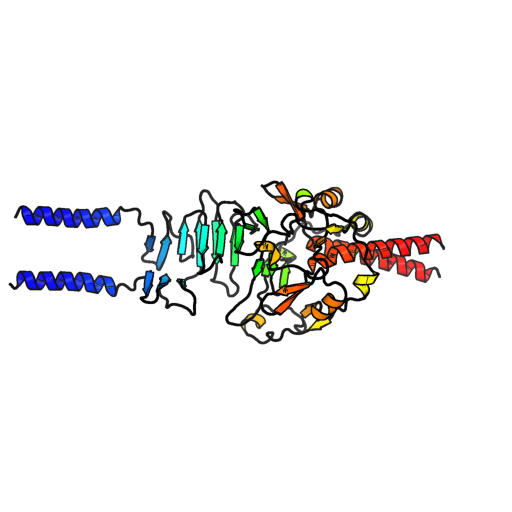2 113 PRO A C 1
ATOM 891 O O . PRO A 1 113 ? 17.891 20.812 2.631 1 97.12 113 PRO A O 1
ATOM 894 N N . LEU A 1 114 ? 16.547 19.781 4.176 1 96.12 114 LEU A N 1
ATOM 895 C CA . LEU A 1 114 ? 15.336 20.297 3.537 1 96.12 114 LEU A CA 1
ATOM 896 C C . LEU A 1 114 ? 15.148 21.781 3.834 1 96.12 114 LEU A C 1
ATOM 898 O O . LEU A 1 114 ? 15.039 22.172 4.996 1 96.12 114 LEU A O 1
ATOM 902 N N . GLY A 1 115 ? 15.008 22.656 2.854 1 93.62 115 GLY A N 1
ATOM 903 C CA . GLY A 1 115 ? 15 24.094 3.006 1 93.62 115 GLY A CA 1
ATOM 904 C C . GLY A 1 115 ? 13.609 24.672 3.109 1 93.62 115 GLY A C 1
ATOM 905 O O . GLY A 1 115 ? 13.43 25.891 3.049 1 93.62 115 GLY A O 1
ATOM 906 N N . TYR A 1 116 ? 12.609 23.812 3.121 1 95.12 116 TYR A N 1
ATOM 907 C CA . TYR A 1 116 ? 11.242 24.297 3.234 1 95.12 116 TYR A CA 1
ATOM 908 C C . TYR A 1 116 ? 10.438 23.438 4.207 1 95.12 116 TYR A C 1
ATOM 910 O O . TYR A 1 116 ? 10.812 22.312 4.504 1 95.12 116 TYR A O 1
ATOM 918 N N . GLY A 1 117 ? 9.461 24.031 4.844 1 96.69 117 GLY A N 1
ATOM 919 C CA . GLY A 1 117 ? 8.57 23.406 5.801 1 96.69 117 GLY A CA 1
ATOM 920 C C . GLY A 1 117 ? 7.188 24.031 5.832 1 96.69 117 GLY A C 1
ATOM 921 O O . GLY A 1 117 ? 6.363 23.766 4.957 1 96.69 117 GLY A O 1
ATOM 922 N N . LEU A 1 118 ? 7.027 24.969 6.719 1 97.19 118 LEU A N 1
ATOM 923 C CA . LEU A 1 118 ? 5.738 25.625 6.945 1 97.19 118 LEU A CA 1
ATOM 924 C C . LEU A 1 118 ? 5.293 26.406 5.711 1 97.19 118 LEU A C 1
ATOM 926 O O . LEU A 1 118 ? 4.105 26.406 5.375 1 97.19 118 LEU A O 1
ATOM 930 N N . ASN A 1 119 ? 6.199 27.109 5.086 1 96.38 119 ASN A N 1
ATOM 931 C CA . ASN A 1 119 ? 5.875 27.938 3.934 1 96.38 119 ASN A CA 1
ATOM 932 C C . ASN A 1 119 ? 5.281 27.109 2.795 1 96.38 119 ASN A C 1
ATOM 934 O O . ASN A 1 119 ? 4.406 27.594 2.068 1 96.38 119 ASN A O 1
ATOM 938 N N . VAL A 1 120 ? 5.695 25.906 2.646 1 97.56 120 VAL A N 1
ATOM 939 C CA . VAL A 1 120 ? 5.207 25.031 1.58 1 97.56 120 VAL A CA 1
ATOM 940 C C . VAL A 1 120 ? 3.994 24.25 2.068 1 97.56 120 VAL A C 1
ATOM 942 O O . VAL A 1 120 ? 2.982 24.156 1.368 1 97.56 120 VAL A O 1
ATOM 945 N N . LEU A 1 121 ? 4.078 23.672 3.283 1 98.19 121 LEU A N 1
ATOM 946 C CA . LEU A 1 121 ? 3.01 22.844 3.836 1 98.19 121 LEU A CA 1
ATOM 947 C C . LEU A 1 121 ? 1.703 23.641 3.91 1 98.19 121 LEU A C 1
ATOM 949 O O . LEU A 1 121 ? 0.629 23.078 3.654 1 98.19 121 LEU A O 1
ATOM 953 N N . SER A 1 122 ? 1.796 24.891 4.172 1 97.38 122 SER A N 1
ATOM 954 C CA . SER A 1 122 ? 0.615 25.719 4.398 1 97.38 122 SER A CA 1
ATOM 955 C C . SER A 1 122 ? -0.139 25.984 3.098 1 97.38 122 SER A C 1
ATOM 957 O O . SER A 1 122 ? -1.276 26.453 3.115 1 97.38 122 SER A O 1
ATOM 959 N N . LYS A 1 123 ? 0.438 25.688 1.953 1 97.88 123 LYS A N 1
ATOM 960 C CA . LYS A 1 123 ? -0.189 25.906 0.653 1 97.88 123 LYS A CA 1
ATOM 961 C C . LYS A 1 123 ? -0.965 24.672 0.201 1 97.88 123 LYS A C 1
ATOM 963 O O . LYS A 1 123 ? -1.662 24.719 -0.815 1 97.88 123 LYS A O 1
ATOM 968 N N . LEU A 1 124 ? -0.843 23.578 0.927 1 98.25 124 LEU A N 1
ATOM 969 C CA . LEU A 1 124 ? -1.587 22.359 0.609 1 98.25 124 LEU A CA 1
ATOM 970 C C . LEU A 1 124 ? -2.998 22.422 1.187 1 98.25 124 LEU A C 1
ATOM 972 O O . LEU A 1 124 ? -3.195 22.906 2.307 1 98.25 124 LEU A O 1
ATOM 976 N N . ASN A 1 125 ? -3.982 21.938 0.386 1 97.75 125 ASN A N 1
ATOM 977 C CA . ASN A 1 125 ? -5.383 21.984 0.796 1 97.75 125 ASN A CA 1
ATOM 978 C C . ASN A 1 125 ? -5.961 20.594 0.988 1 97.75 125 ASN A C 1
ATOM 980 O O . ASN A 1 125 ? -6.176 19.859 0.017 1 97.75 125 ASN A O 1
ATOM 984 N N . ALA A 1 126 ? -6.223 20.266 2.27 1 98.38 126 ALA A N 1
ATOM 985 C CA . ALA A 1 126 ? -6.871 18.984 2.561 1 98.38 126 ALA A CA 1
ATOM 986 C C . ALA A 1 126 ? -8.344 19.031 2.176 1 98.38 126 ALA A C 1
ATOM 988 O O . ALA A 1 126 ? -9.023 20.031 2.381 1 98.38 126 ALA A O 1
ATOM 989 N N . VAL A 1 127 ? -8.859 17.875 1.63 1 98.56 127 VAL A N 1
ATOM 990 C CA . VAL A 1 127 ? -10.242 17.844 1.176 1 98.56 127 VAL A CA 1
ATOM 991 C C . VAL A 1 127 ? -10.891 16.516 1.569 1 98.56 127 VAL A C 1
ATOM 993 O O . VAL A 1 127 ? -10.188 15.539 1.847 1 98.56 127 VAL A O 1
ATOM 996 N N . SER A 1 128 ? -12.18 16.484 1.717 1 97.88 128 SER A N 1
ATOM 997 C CA . SER A 1 128 ? -13.008 15.289 1.686 1 97.88 128 SER A CA 1
ATOM 998 C C . SER A 1 128 ? -13.609 15.07 0.303 1 97.88 128 SER A C 1
ATOM 1000 O O . SER A 1 128 ? -13.891 16.031 -0.417 1 97.88 128 SER A O 1
ATOM 1002 N N . TYR A 1 129 ? -13.812 13.836 -0.103 1 97.88 129 TYR A N 1
ATOM 1003 C CA . TYR A 1 129 ? -14.297 13.539 -1.447 1 97.88 129 TYR A CA 1
ATOM 1004 C C . TYR A 1 129 ? -14.836 12.117 -1.532 1 97.88 129 TYR A C 1
ATOM 1006 O O . TYR A 1 129 ? -14.711 11.344 -0.582 1 97.88 129 TYR A O 1
ATOM 1014 N N . ASP A 1 130 ? -15.547 11.875 -2.633 1 96.06 130 ASP A N 1
ATOM 1015 C CA . ASP A 1 130 ? -15.875 10.523 -3.068 1 96.06 130 ASP A CA 1
ATOM 1016 C C . ASP A 1 130 ? -15.086 10.141 -4.32 1 96.06 130 ASP A C 1
ATOM 1018 O O . ASP A 1 130 ? -14.859 10.977 -5.195 1 96.06 130 ASP A O 1
ATOM 1022 N N . PHE A 1 131 ? -14.625 8.891 -4.309 1 94.06 131 PHE A N 1
ATOM 1023 C CA . PHE A 1 131 ? -14.188 8.406 -5.609 1 94.06 131 PHE A CA 1
ATOM 1024 C C . PHE A 1 131 ? -15.375 8.148 -6.52 1 94.06 131 PHE A C 1
ATOM 1026 O O . PHE A 1 131 ? -16.438 7.719 -6.059 1 94.06 131 PHE A O 1
ATOM 1033 N N . LYS A 1 132 ? -15.203 8.289 -7.852 1 93.44 132 LYS A N 1
ATOM 1034 C CA . LYS A 1 132 ? -16.25 8.047 -8.836 1 93.44 132 LYS A CA 1
ATOM 1035 C C . LYS A 1 132 ? -16.703 6.582 -8.82 1 93.44 132 LYS A C 1
ATOM 1037 O O . LYS A 1 132 ? -17.844 6.273 -9.141 1 93.44 132 LYS A O 1
ATOM 1042 N N . ASP A 1 133 ? -15.836 5.746 -8.367 1 88.75 133 ASP A N 1
ATOM 1043 C CA . ASP A 1 133 ? -16.141 4.32 -8.406 1 88.75 133 ASP A CA 1
ATOM 1044 C C . ASP A 1 133 ? -16.766 3.859 -7.094 1 88.75 133 ASP A C 1
ATOM 1046 O O . ASP A 1 133 ? -16.922 2.658 -6.859 1 88.75 133 ASP A O 1
ATOM 1050 N N . LYS A 1 134 ? -17.141 4.672 -6.254 1 87.5 134 LYS A N 1
ATOM 1051 C CA . LYS A 1 134 ? -17.625 4.363 -4.91 1 87.5 134 LYS A CA 1
ATOM 1052 C C . LYS A 1 134 ? -18.812 3.4 -4.961 1 87.5 134 LYS A C 1
ATOM 1054 O O . LYS A 1 134 ? -19 2.586 -4.051 1 87.5 134 LYS A O 1
ATOM 1059 N N . ASN A 1 135 ? -19.609 3.48 -5.973 1 84.06 135 ASN A N 1
ATOM 1060 C CA . ASN A 1 135 ? -20.828 2.684 -6.016 1 84.06 135 ASN A CA 1
ATOM 1061 C C . ASN A 1 135 ? -20.641 1.402 -6.82 1 84.06 135 ASN A C 1
ATOM 1063 O O . ASN A 1 135 ? -21.562 0.602 -6.953 1 84.06 135 ASN A O 1
ATOM 1067 N N . GLU A 1 136 ? -19.438 1.209 -7.281 1 83.12 136 GLU A N 1
ATOM 1068 C CA . GLU A 1 136 ? -19.156 -0.065 -7.93 1 83.12 136 GLU A CA 1
ATOM 1069 C C . GLU A 1 136 ? -19.094 -1.201 -6.914 1 83.12 136 GLU A C 1
ATOM 1071 O O . GLU A 1 136 ? -18.562 -1.028 -5.816 1 83.12 136 GLU A O 1
ATOM 1076 N N . PRO A 1 137 ? -19.719 -2.344 -7.273 1 78 137 PRO A N 1
ATOM 1077 C CA . PRO A 1 137 ? -19.797 -3.457 -6.328 1 78 137 PRO A CA 1
ATOM 1078 C C . PRO A 1 137 ? -18.438 -3.816 -5.719 1 78 137 PRO A C 1
ATOM 1080 O O . PRO A 1 137 ? -18.344 -4.07 -4.516 1 78 137 PRO A O 1
ATOM 1083 N N . ALA A 1 138 ? -17.422 -3.801 -6.496 1 75 138 ALA A N 1
ATOM 1084 C CA . ALA A 1 138 ? -16.094 -4.18 -6.027 1 75 138 ALA A CA 1
ATOM 1085 C C . ALA A 1 138 ? -15.617 -3.244 -4.922 1 75 138 ALA A C 1
ATOM 1087 O O . ALA A 1 138 ? -14.945 -3.676 -3.98 1 75 138 ALA A O 1
ATOM 1088 N N . ALA A 1 139 ? -15.953 -2.033 -5.043 1 75.62 139 ALA A N 1
ATOM 1089 C CA . ALA A 1 139 ? -15.5 -1.021 -4.09 1 75.62 139 ALA A CA 1
ATOM 1090 C C . ALA A 1 139 ? -16.438 -0.933 -2.895 1 75.62 139 ALA A C 1
ATOM 1092 O O . ALA A 1 139 ? -16.016 -0.677 -1.771 1 75.62 139 ALA A O 1
ATOM 1093 N N . ALA A 1 140 ? -17.672 -1.284 -3.02 1 75.62 140 ALA A N 1
ATOM 1094 C CA . ALA A 1 140 ? -18.719 -1.072 -2.027 1 75.62 140 ALA A CA 1
ATOM 1095 C C . ALA A 1 140 ? -18.578 -2.045 -0.859 1 75.62 140 ALA A C 1
ATOM 1097 O O . ALA A 1 140 ? -19 -1.746 0.26 1 75.62 140 ALA A O 1
ATOM 1098 N N . ALA A 1 141 ? -17.922 -3.107 -1.03 1 78.81 141 ALA A N 1
ATOM 1099 C CA . ALA A 1 141 ? -17.828 -4.145 -0.007 1 78.81 141 ALA A CA 1
ATOM 1100 C C . ALA A 1 141 ? -16.828 -3.752 1.076 1 78.81 141 ALA A C 1
ATOM 1102 O O . ALA A 1 141 ? -16.875 -4.266 2.197 1 78.81 141 ALA A O 1
ATOM 1103 N N . PHE A 1 142 ? -15.898 -2.912 0.781 1 82.62 142 PHE A N 1
ATOM 1104 C CA . PHE A 1 142 ? -14.859 -2.496 1.716 1 82.62 142 PHE A CA 1
ATOM 1105 C C . PHE A 1 142 ? -14.844 -0.98 1.873 1 82.62 142 PHE A C 1
ATOM 1107 O O . PHE A 1 142 ? -14.055 -0.291 1.229 1 82.62 142 PHE A O 1
ATOM 1114 N N . ARG A 1 143 ? -15.781 -0.491 2.557 1 77.44 143 ARG A N 1
ATOM 1115 C CA . ARG A 1 143 ? -15.844 0.962 2.678 1 77.44 143 ARG A CA 1
ATOM 1116 C C . ARG A 1 143 ? -15.492 1.408 4.094 1 77.44 143 ARG A C 1
ATOM 1118 O O . ARG A 1 143 ? -15.75 0.684 5.059 1 77.44 143 ARG A O 1
ATOM 1125 N N . VAL A 1 144 ? -14.938 2.594 4.043 1 84.94 144 VAL A N 1
ATOM 1126 C CA . VAL A 1 144 ? -14.633 3.234 5.316 1 84.94 144 VAL A CA 1
ATOM 1127 C C . VAL A 1 144 ? -15.922 3.611 6.031 1 84.94 144 VAL A C 1
ATOM 1129 O O . VAL A 1 144 ? -17 3.652 5.414 1 84.94 144 VAL A O 1
ATOM 1132 N N . GLY A 1 145 ? -15.82 3.799 7.297 1 87 145 GLY A N 1
ATOM 1133 C CA . GLY A 1 145 ? -16.984 4.109 8.109 1 87 145 GLY A CA 1
ATOM 1134 C C . GLY A 1 145 ? -17.453 5.543 7.941 1 87 145 GLY A C 1
ATOM 1135 O O . GLY A 1 145 ? -17.109 6.211 6.965 1 87 145 GLY A O 1
ATOM 1136 N N . GLY A 1 146 ? -18.422 5.887 8.898 1 90.75 146 GLY A N 1
ATOM 1137 C CA . GLY A 1 146 ? -18.953 7.238 8.859 1 90.75 146 GLY A CA 1
ATOM 1138 C C . GLY A 1 146 ? -19.844 7.492 7.66 1 90.75 146 GLY A C 1
ATOM 1139 O O . GLY A 1 146 ? -20.688 6.656 7.316 1 90.75 146 GLY A O 1
ATOM 1140 N N . ASP A 1 147 ? -19.641 8.734 7.059 1 89.06 147 ASP A N 1
ATOM 1141 C CA . ASP A 1 147 ? -20.453 9.086 5.898 1 89.06 147 ASP A CA 1
ATOM 1142 C C . ASP A 1 147 ? -19.859 8.516 4.613 1 89.06 147 ASP A C 1
ATOM 1144 O O . ASP A 1 147 ? -20.344 8.797 3.518 1 89.06 147 ASP A O 1
ATOM 1148 N N . GLY A 1 148 ? -18.766 7.809 4.746 1 88.94 148 GLY A N 1
ATOM 1149 C CA . GLY A 1 148 ? -18.172 7.105 3.623 1 88.94 148 GLY A CA 1
ATOM 1150 C C . GLY A 1 148 ? -17.25 7.98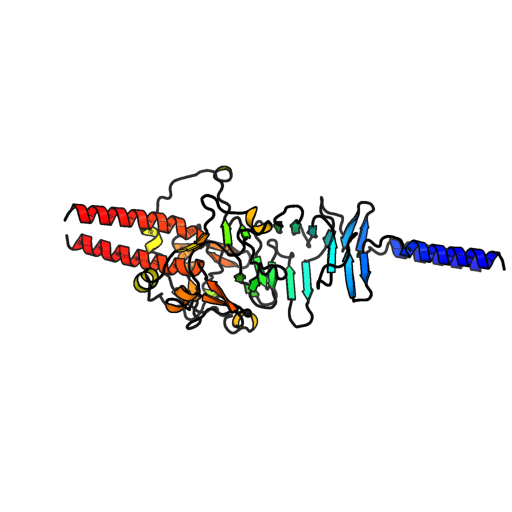4 2.783 1 88.94 148 GLY A C 1
ATOM 1151 O O . GLY A 1 148 ? -16.719 7.539 1.767 1 88.94 148 GLY A O 1
ATOM 1152 N N . LYS A 1 149 ? -17.062 9.211 3.203 1 93.75 149 LYS A N 1
ATOM 1153 C CA . LYS A 1 149 ? -16.219 10.109 2.428 1 93.75 149 LYS A CA 1
ATOM 1154 C C . LYS A 1 149 ? -14.734 9.836 2.699 1 93.75 149 LYS A C 1
ATOM 1156 O O . LYS A 1 149 ? -14.344 9.57 3.84 1 93.75 149 LYS A O 1
ATOM 1161 N N . GLU A 1 150 ? -13.945 9.961 1.623 1 95.19 150 GLU A N 1
ATOM 1162 C CA . GLU A 1 150 ? -12.492 9.867 1.721 1 95.19 150 GLU A CA 1
ATOM 1163 C C . GLU A 1 150 ? -11.883 11.203 2.143 1 95.19 150 GLU A C 1
ATOM 1165 O O . GLU A 1 150 ? -12.523 12.25 2.025 1 95.19 150 GLU A O 1
ATOM 1170 N N . ILE A 1 151 ? -10.727 11.094 2.709 1 97.62 151 ILE A N 1
ATOM 1171 C CA . ILE A 1 151 ? -9.953 12.266 3.092 1 97.62 151 ILE A CA 1
ATOM 1172 C C . ILE A 1 151 ? -8.594 12.234 2.402 1 97.62 151 ILE A C 1
ATOM 1174 O O . ILE A 1 151 ? -7.902 11.211 2.422 1 97.62 151 ILE A O 1
ATOM 1178 N N . GLY A 1 152 ? -8.219 13.312 1.744 1 98.19 152 GLY A N 1
ATOM 1179 C CA . GLY A 1 152 ? -6.941 13.336 1.048 1 98.19 152 GLY A CA 1
ATOM 1180 C C . GLY A 1 152 ? -6.641 14.68 0.404 1 98.19 152 GLY A C 1
ATOM 1181 O O . GLY A 1 152 ? -6.961 15.727 0.963 1 98.19 152 GLY A O 1
ATOM 1182 N N . LEU A 1 153 ? -5.812 14.664 -0.639 1 98.81 153 LEU A N 1
ATOM 1183 C CA . LEU A 1 153 ? -5.402 15.82 -1.435 1 98.81 153 LEU A CA 1
ATOM 1184 C C . LEU A 1 153 ? -5.703 15.594 -2.912 1 98.81 153 LEU A C 1
ATOM 1186 O O . LEU A 1 153 ? -6.023 14.477 -3.322 1 98.81 153 LEU A O 1
ATOM 1190 N N . LEU A 1 154 ? -5.676 16.656 -3.672 1 98.81 154 LEU A N 1
ATOM 1191 C CA . LEU A 1 154 ? -5.758 16.578 -5.125 1 98.81 154 LEU A CA 1
ATOM 1192 C C . LEU A 1 154 ? -4.375 16.703 -5.754 1 98.81 154 LEU A C 1
ATOM 1194 O O . LEU A 1 154 ? -3.689 17.719 -5.555 1 98.81 154 LEU A O 1
ATOM 1198 N N . ALA A 1 155 ? -4.004 15.656 -6.543 1 98.88 155 ALA A N 1
ATOM 1199 C CA . ALA A 1 155 ? -2.646 15.586 -7.082 1 98.88 155 ALA A CA 1
ATOM 1200 C C . ALA A 1 155 ? -2.318 16.828 -7.906 1 98.88 155 ALA A C 1
ATOM 1202 O O . ALA A 1 155 ? -1.194 17.328 -7.859 1 98.88 155 ALA A O 1
ATOM 1203 N N . GLN A 1 156 ? -3.293 17.344 -8.703 1 98.75 156 GLN A N 1
ATOM 1204 C CA . GLN A 1 156 ? -3.076 18.516 -9.555 1 98.75 156 GLN A CA 1
ATOM 1205 C C . GLN A 1 156 ? -2.742 19.75 -8.727 1 98.75 156 GLN A C 1
ATOM 1207 O O . GLN A 1 156 ? -1.893 20.547 -9.109 1 98.75 156 GLN A O 1
ATOM 1212 N N . GLU A 1 157 ? -3.354 19.906 -7.652 1 98.69 157 GLU A N 1
ATOM 1213 C CA . GLU A 1 157 ? -3.066 21.031 -6.766 1 98.69 157 GLU A CA 1
ATOM 1214 C C . GLU A 1 157 ? -1.709 20.859 -6.086 1 98.69 157 GLU A C 1
ATOM 1216 O O . GLU A 1 157 ? -0.938 21.828 -5.988 1 98.69 157 GLU A O 1
ATOM 1221 N N . VAL A 1 158 ? -1.396 19.672 -5.629 1 98.81 158 VAL A N 1
ATOM 1222 C CA . VAL A 1 158 ? -0.126 19.391 -4.965 1 98.81 158 VAL A CA 1
ATOM 1223 C C . VAL A 1 158 ? 1.027 19.641 -5.934 1 98.81 158 VAL A C 1
ATOM 1225 O O . VAL A 1 158 ? 2.064 20.188 -5.551 1 98.81 158 VAL A O 1
ATOM 1228 N N . GLU A 1 159 ? 0.846 19.266 -7.141 1 98.69 159 GLU A N 1
ATOM 1229 C CA . GLU A 1 159 ? 1.894 19.359 -8.156 1 98.69 159 GLU A CA 1
ATOM 1230 C C . GLU A 1 159 ? 2.336 20.797 -8.352 1 98.69 159 GLU A C 1
ATOM 1232 O O . GLU A 1 159 ? 3.506 21.062 -8.641 1 98.69 159 GLU A O 1
ATOM 1237 N N . LYS A 1 160 ? 1.474 21.797 -8.172 1 98.25 160 LYS A N 1
ATOM 1238 C CA . LYS A 1 160 ? 1.783 23.219 -8.344 1 98.25 160 LYS A CA 1
ATOM 1239 C C . LYS A 1 160 ? 2.723 23.703 -7.25 1 98.25 160 LYS A C 1
ATOM 1241 O O . LYS A 1 160 ? 3.486 24.656 -7.457 1 98.25 160 LYS A O 1
ATOM 1246 N N . VAL A 1 161 ? 2.699 23.031 -6.105 1 97.44 161 VAL A N 1
ATOM 1247 C CA . VAL A 1 161 ? 3.428 23.5 -4.934 1 97.44 161 VAL A CA 1
ATOM 1248 C C . VAL A 1 161 ? 4.621 22.578 -4.664 1 97.44 161 VAL A C 1
ATOM 1250 O O . VAL A 1 161 ? 5.684 23.047 -4.246 1 97.44 161 VAL A O 1
ATOM 1253 N N . LEU A 1 162 ? 4.422 21.297 -4.828 1 97.56 162 LEU A N 1
ATOM 1254 C CA . LEU A 1 162 ? 5.387 20.25 -4.523 1 97.56 162 LEU A CA 1
ATOM 1255 C C . LEU A 1 162 ? 5.41 19.203 -5.621 1 97.56 162 LEU A C 1
ATOM 1257 O O . LEU A 1 162 ? 5.062 18.031 -5.379 1 97.56 162 LEU A O 1
ATOM 1261 N N . PRO A 1 163 ? 5.945 19.578 -6.785 1 98.06 163 PRO A N 1
ATOM 1262 C CA . PRO A 1 163 ? 5.906 18.625 -7.898 1 98.06 163 PRO A CA 1
ATOM 1263 C C . PRO A 1 163 ? 6.73 17.375 -7.629 1 98.06 163 PRO A C 1
ATOM 1265 O O . PRO A 1 163 ? 6.449 16.312 -8.195 1 98.06 163 PRO A O 1
ATOM 1268 N N . ASN A 1 164 ? 7.703 17.406 -6.695 1 96.94 164 ASN A N 1
ATOM 1269 C CA . ASN A 1 164 ? 8.648 16.312 -6.457 1 96.94 164 ASN A CA 1
ATOM 1270 C C . ASN A 1 164 ? 7.953 15.102 -5.848 1 96.94 164 ASN A C 1
ATOM 1272 O O . ASN A 1 164 ? 8.523 14.008 -5.812 1 96.94 164 ASN A O 1
ATOM 1276 N N . ILE A 1 165 ? 6.715 15.227 -5.371 1 98.19 165 ILE A N 1
ATOM 1277 C CA . ILE A 1 165 ? 6.074 14.102 -4.695 1 98.19 165 ILE A CA 1
ATOM 1278 C C . ILE A 1 165 ? 4.863 13.633 -5.504 1 98.19 165 ILE A C 1
ATOM 1280 O O . ILE A 1 165 ? 4.031 12.875 -5.004 1 98.19 165 ILE A O 1
ATOM 1284 N N . VAL A 1 166 ? 4.699 14.141 -6.727 1 98.69 166 VAL A N 1
ATOM 1285 C CA . VAL A 1 166 ? 3.611 13.758 -7.617 1 98.69 166 VAL A CA 1
ATOM 1286 C C . VAL A 1 166 ? 4.168 12.961 -8.797 1 98.69 166 VAL A C 1
ATOM 1288 O O . VAL A 1 166 ? 5.137 13.383 -9.438 1 98.69 166 VAL A O 1
ATOM 1291 N N . LEU A 1 167 ? 3.598 11.789 -8.961 1 97.62 167 LEU A N 1
ATOM 1292 C CA . LEU A 1 167 ? 3.936 10.93 -10.086 1 97.62 167 LEU A CA 1
ATOM 1293 C C . LEU A 1 167 ? 2.793 10.891 -11.094 1 97.62 167 LEU A C 1
ATOM 1295 O O . LEU A 1 167 ? 1.625 10.781 -10.719 1 97.62 167 LEU A O 1
ATOM 1299 N N . THR A 1 168 ? 3.125 11.109 -12.391 1 97.12 168 THR A N 1
ATOM 1300 C CA . THR A 1 168 ? 2.18 10.844 -13.469 1 97.12 168 THR A CA 1
ATOM 1301 C C . THR A 1 168 ? 2.502 9.523 -14.156 1 97.12 168 THR A C 1
ATOM 1303 O O . THR A 1 168 ? 3.598 9.352 -14.695 1 97.12 168 THR A O 1
ATOM 1306 N N . ASP A 1 169 ? 1.597 8.625 -14.117 1 93.81 169 ASP A N 1
ATOM 1307 C CA . ASP A 1 169 ? 1.877 7.32 -14.711 1 93.81 169 ASP A CA 1
ATOM 1308 C C . ASP A 1 169 ? 1.697 7.348 -16.219 1 93.81 169 ASP A C 1
ATOM 1310 O O . ASP A 1 169 ? 1.327 8.383 -16.797 1 93.81 169 ASP A O 1
ATOM 1314 N N . PRO A 1 170 ? 2.057 6.223 -16.938 1 89.5 170 PRO A N 1
ATOM 1315 C CA . PRO A 1 170 ? 2.006 6.207 -18.391 1 89.5 170 PRO A CA 1
ATOM 1316 C C . PRO A 1 170 ? 0.596 6.422 -18.938 1 89.5 170 PRO A C 1
ATOM 1318 O O . PRO A 1 170 ? 0.43 6.883 -20.078 1 89.5 170 PRO A O 1
ATOM 1321 N N . ASP A 1 171 ? -0.376 6.176 -18.172 1 91.56 171 ASP A N 1
ATOM 1322 C CA . ASP A 1 171 ? -1.757 6.336 -18.609 1 91.56 171 ASP A CA 1
ATOM 1323 C C . ASP A 1 171 ? -2.273 7.738 -18.297 1 91.56 171 ASP A C 1
ATOM 1325 O O . ASP A 1 171 ? -3.43 8.062 -18.578 1 91.56 171 ASP A O 1
ATOM 1329 N N . GLY A 1 172 ? -1.493 8.531 -17.641 1 94.88 172 GLY A N 1
ATOM 1330 C CA . GLY A 1 172 ? -1.84 9.914 -17.344 1 94.88 172 GLY A CA 1
ATOM 1331 C C . GLY A 1 172 ? -2.441 10.109 -15.969 1 94.88 172 GLY A C 1
ATOM 1332 O O . GLY A 1 172 ? -2.812 11.227 -15.602 1 94.88 172 GLY A O 1
ATOM 1333 N N . ASN A 1 173 ? -2.564 9.047 -15.219 1 96.62 173 ASN A N 1
ATOM 1334 C CA . ASN A 1 173 ? -3.066 9.164 -13.852 1 96.62 173 ASN A CA 1
ATOM 1335 C C . ASN A 1 173 ? -2.021 9.766 -12.914 1 96.62 173 ASN A C 1
ATOM 1337 O O . ASN A 1 173 ? -0.836 9.445 -13.016 1 96.62 173 ASN A O 1
ATOM 1341 N N . LYS A 1 174 ? -2.518 10.617 -12.07 1 98.56 174 LYS A N 1
ATOM 1342 C CA . LYS A 1 174 ? -1.591 11.25 -11.133 1 98.56 174 LYS A CA 1
ATOM 1343 C C . LYS A 1 174 ? -1.725 10.648 -9.734 1 98.56 174 LYS A C 1
ATOM 1345 O O . LYS A 1 174 ? -2.834 10.367 -9.281 1 98.56 174 LYS A O 1
ATOM 1350 N N . LEU A 1 175 ? -0.594 10.383 -9.086 1 98.69 175 LEU A N 1
ATOM 1351 C CA . LEU A 1 175 ? -0.485 9.805 -7.75 1 98.69 175 LEU A CA 1
ATOM 1352 C C . LEU A 1 175 ? 0.383 10.68 -6.848 1 98.69 175 LEU A C 1
ATOM 1354 O O . LEU A 1 175 ? 1.244 11.414 -7.332 1 98.69 175 LEU A O 1
ATOM 1358 N N . ILE A 1 176 ? 0.158 10.594 -5.531 1 98.81 176 ILE A N 1
ATOM 1359 C CA . ILE A 1 176 ? 0.915 11.359 -4.551 1 98.81 176 ILE A CA 1
ATOM 1360 C C . ILE A 1 176 ? 1.653 10.414 -3.607 1 98.81 176 ILE A C 1
ATOM 1362 O O . ILE A 1 176 ? 1.097 9.406 -3.168 1 98.81 176 ILE A O 1
ATOM 1366 N N . SER A 1 177 ? 2.938 10.664 -3.305 1 98.44 177 SER A N 1
ATOM 1367 C CA . SER A 1 177 ? 3.615 10.062 -2.164 1 98.44 177 SER A CA 1
ATOM 1368 C C . SER A 1 177 ? 3.271 10.781 -0.868 1 98.44 177 SER A C 1
ATOM 1370 O O . SER A 1 177 ? 3.939 11.75 -0.496 1 98.44 177 SER A O 1
ATOM 1372 N N . TYR A 1 178 ? 2.26 10.289 -0.17 1 98.31 178 TYR A N 1
ATOM 1373 C CA . TYR A 1 178 ? 1.867 10.906 1.091 1 98.31 178 TYR A CA 1
ATOM 1374 C C . TYR A 1 178 ? 2.957 10.742 2.143 1 98.31 178 TYR A C 1
ATOM 1376 O O . TYR A 1 178 ? 3.137 11.609 3 1 98.31 178 TYR A O 1
ATOM 1384 N N . THR A 1 179 ? 3.68 9.688 2.068 1 97.81 179 THR A N 1
ATOM 1385 C CA . THR A 1 179 ? 4.773 9.445 3.006 1 97.81 179 THR A CA 1
ATOM 1386 C C . THR A 1 179 ? 5.824 10.547 2.912 1 97.81 179 THR A C 1
ATOM 1388 O O . THR A 1 179 ? 6.414 10.938 3.922 1 97.81 179 THR A O 1
ATOM 1391 N N . ALA A 1 180 ? 6.004 11.07 1.781 1 97.81 180 ALA A N 1
ATOM 1392 C CA . ALA A 1 180 ? 7.016 12.102 1.567 1 97.81 180 ALA A CA 1
ATOM 1393 C C . ALA A 1 180 ? 6.586 13.422 2.189 1 97.81 180 ALA A C 1
ATOM 1395 O O . ALA A 1 180 ? 7.395 14.352 2.318 1 97.81 180 ALA A O 1
ATOM 1396 N N . ILE A 1 181 ? 5.367 13.562 2.609 1 98.31 181 ILE A N 1
ATOM 1397 C CA . ILE A 1 181 ? 4.891 14.773 3.26 1 98.31 181 ILE A CA 1
ATOM 1398 C C . ILE A 1 181 ? 5.316 14.773 4.727 1 98.31 181 ILE A C 1
ATOM 1400 O O . ILE A 1 181 ? 5.441 15.836 5.344 1 98.31 181 ILE A O 1
ATOM 1404 N N . ILE A 1 182 ? 5.59 13.648 5.277 1 98.19 182 ILE A N 1
ATOM 1405 C CA . ILE A 1 182 ? 5.867 13.492 6.699 1 98.19 182 ILE A CA 1
ATOM 1406 C C . ILE A 1 182 ? 7.125 14.273 7.07 1 98.19 182 ILE A C 1
ATOM 1408 O O . ILE A 1 182 ? 7.117 15.062 8.023 1 98.19 182 ILE A O 1
ATOM 1412 N N . PRO A 1 183 ? 8.25 14.18 6.324 1 98.19 183 PRO A N 1
ATOM 1413 C CA . PRO A 1 183 ? 9.422 14.984 6.668 1 98.19 183 PRO A CA 1
ATOM 1414 C C . PRO A 1 183 ? 9.141 16.484 6.586 1 98.19 183 PRO A C 1
ATOM 1416 O O . PRO A 1 183 ? 9.719 17.266 7.348 1 98.19 183 PRO A O 1
ATOM 1419 N N . ILE A 1 184 ? 8.312 16.922 5.707 1 98.38 184 ILE A N 1
ATOM 1420 C CA . ILE A 1 184 ? 7.949 18.328 5.594 1 98.38 184 ILE A CA 1
ATOM 1421 C C . ILE A 1 184 ? 7.152 18.75 6.828 1 98.38 184 ILE A C 1
ATOM 1423 O O . ILE A 1 184 ? 7.352 19.844 7.359 1 98.38 184 ILE A O 1
ATOM 1427 N N . MET A 1 185 ? 6.293 17.906 7.281 1 98.5 185 MET A N 1
ATOM 1428 C CA . MET A 1 185 ? 5.539 18.156 8.508 1 98.5 185 MET A CA 1
ATOM 1429 C C . MET A 1 185 ? 6.473 18.281 9.703 1 98.5 185 MET A C 1
ATOM 1431 O O . MET A 1 185 ? 6.289 19.141 10.555 1 98.5 185 MET A O 1
ATOM 1435 N N . ILE A 1 186 ? 7.465 17.406 9.789 1 98.06 186 ILE A N 1
ATOM 1436 C CA . ILE A 1 186 ? 8.438 17.453 10.875 1 98.06 186 ILE A CA 1
ATOM 1437 C C . ILE A 1 186 ? 9.133 18.812 10.891 1 98.06 186 ILE A C 1
ATOM 1439 O O . ILE A 1 186 ? 9.211 19.469 11.93 1 98.06 186 ILE A O 1
ATOM 1443 N N . GLN A 1 187 ? 9.555 19.219 9.719 1 98.25 187 GLN A N 1
ATOM 1444 C CA . GLN A 1 187 ? 10.195 20.516 9.625 1 98.25 187 GLN A CA 1
ATOM 1445 C C . GLN A 1 187 ? 9.234 21.641 10.039 1 98.25 187 GLN A C 1
ATOM 1447 O O . GLN A 1 187 ? 9.625 22.578 10.727 1 98.25 187 GLN A O 1
ATOM 1452 N N . SER A 1 188 ? 8.055 21.562 9.625 1 98.5 188 SER A N 1
ATOM 1453 C CA . SER A 1 188 ? 7.035 22.562 9.945 1 98.5 188 SER A CA 1
ATOM 1454 C C . SER A 1 188 ? 6.785 22.641 11.445 1 98.5 188 SER A C 1
ATOM 1456 O O . SER A 1 188 ? 6.66 23.719 12.008 1 98.5 188 SER A O 1
ATOM 1458 N N . ILE A 1 189 ? 6.703 21.562 12.094 1 97.94 189 ILE A N 1
ATOM 1459 C CA . ILE A 1 189 ? 6.484 21.484 13.531 1 97.94 189 ILE A CA 1
ATOM 1460 C C . ILE A 1 189 ? 7.656 22.109 14.273 1 97.94 189 ILE A C 1
ATOM 1462 O O . ILE A 1 189 ? 7.465 22.859 15.242 1 97.94 189 ILE A O 1
ATOM 1466 N N . LYS A 1 190 ? 8.852 21.844 13.805 1 97.75 190 LYS A N 1
ATOM 1467 C CA . LYS A 1 190 ? 10.039 22.438 14.406 1 97.75 190 LYS A CA 1
ATOM 1468 C C . LYS A 1 190 ? 9.992 23.969 14.305 1 97.75 190 LYS A C 1
ATOM 1470 O O . LYS A 1 190 ? 10.336 24.672 15.258 1 97.75 190 LYS A O 1
ATOM 1475 N N . GLU A 1 191 ? 9.609 24.422 13.18 1 97.69 191 GLU A N 1
ATOM 1476 C CA . GLU A 1 191 ? 9.492 25.875 12.977 1 97.69 191 GLU A CA 1
ATOM 1477 C C . GLU A 1 191 ? 8.445 26.469 13.906 1 97.69 191 GLU A C 1
ATOM 1479 O O . GLU A 1 191 ? 8.688 27.516 14.523 1 97.69 191 GLU A O 1
ATOM 1484 N N . LEU A 1 192 ? 7.328 25.875 14.008 1 97.5 192 LEU A N 1
ATOM 1485 C CA . LEU A 1 192 ? 6.27 26.375 14.883 1 97.5 192 LEU A CA 1
ATOM 1486 C C . LEU A 1 192 ? 6.719 26.359 16.344 1 97.5 192 LEU A C 1
ATOM 1488 O O . LEU A 1 192 ? 6.441 27.297 17.094 1 97.5 192 LEU A O 1
ATOM 1492 N N . LYS A 1 193 ? 7.398 25.297 16.734 1 97.06 193 LYS A N 1
ATOM 1493 C CA . LYS A 1 193 ? 7.922 25.219 18.109 1 97.06 193 LYS A CA 1
ATOM 1494 C C . LYS A 1 193 ? 8.852 26.391 18.406 1 97.06 193 LYS A C 1
ATOM 1496 O O . LYS A 1 193 ? 8.758 27 19.469 1 97.06 193 LYS A O 1
ATOM 1501 N N . ALA A 1 194 ? 9.719 26.656 17.516 1 96.44 194 ALA A N 1
ATOM 1502 C CA . ALA A 1 194 ? 10.656 27.75 17.688 1 96.44 194 ALA A CA 1
ATOM 1503 C C . ALA A 1 194 ? 9.922 29.078 17.844 1 96.44 194 ALA 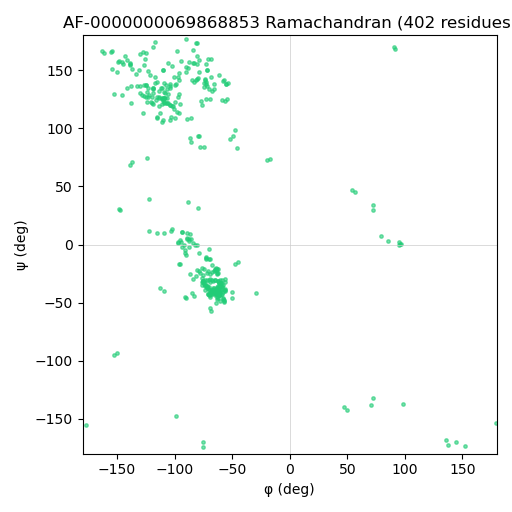A C 1
ATOM 1505 O O . ALA A 1 194 ? 10.297 29.922 18.656 1 96.44 194 ALA A O 1
ATOM 1506 N N . GLU A 1 195 ? 8.922 29.297 17.047 1 95.38 195 GLU A N 1
ATOM 1507 C CA . GLU A 1 195 ? 8.133 30.531 17.125 1 95.38 195 GLU A CA 1
ATOM 1508 C C . GLU A 1 195 ? 7.422 30.656 18.469 1 95.38 195 GLU A C 1
ATOM 1510 O O . GLU A 1 195 ? 7.371 31.734 19.062 1 95.38 195 GLU A O 1
ATOM 1515 N N . VAL A 1 196 ? 6.945 29.594 18.938 1 95.19 196 VAL A N 1
ATOM 1516 C CA . VAL A 1 196 ? 6.238 29.594 20.219 1 95.19 196 VAL A CA 1
ATOM 1517 C C . VAL A 1 196 ? 7.215 29.906 21.344 1 95.19 196 VAL A C 1
ATOM 1519 O O . VAL A 1 196 ? 6.898 30.672 22.25 1 95.19 196 VAL A O 1
ATOM 1522 N N . GLU A 1 197 ? 8.352 29.312 21.266 1 95.44 197 GLU A N 1
ATOM 1523 C CA . GLU A 1 197 ? 9.367 29.562 22.266 1 95.44 197 GLU A CA 1
ATOM 1524 C C . GLU A 1 197 ? 9.781 31.031 22.297 1 95.44 197 GLU A C 1
ATOM 1526 O O . GLU A 1 197 ? 9.969 31.625 23.359 1 95.44 197 GLU A O 1
ATOM 1531 N N . ALA A 1 198 ? 9.867 31.578 21.188 1 93.62 198 ALA A N 1
ATOM 1532 C CA . ALA A 1 198 ? 10.211 33 21.078 1 93.62 198 ALA A CA 1
ATOM 1533 C C . ALA A 1 198 ? 9.117 33.875 21.672 1 93.62 198 ALA A C 1
ATOM 1535 O O . ALA A 1 198 ? 9.406 34.875 22.344 1 93.62 198 ALA A O 1
ATOM 1536 N N . LEU A 1 199 ? 7.891 33.531 21.516 1 93.19 199 LEU A N 1
ATOM 1537 C CA . LEU A 1 199 ? 6.762 34.312 22.031 1 93.19 199 LEU A CA 1
ATOM 1538 C C . LEU A 1 199 ? 6.688 34.188 23.547 1 93.19 199 LEU A C 1
ATOM 1540 O O . LEU A 1 199 ? 6.324 35.156 24.234 1 93.19 199 LEU A O 1
ATOM 1544 N N . LYS A 1 200 ? 7.023 33.031 24.062 1 91.81 200 LYS A N 1
ATOM 1545 C CA . LYS A 1 200 ? 7.008 32.844 25.516 1 91.81 200 LYS A CA 1
ATOM 1546 C C . LYS A 1 200 ? 8.125 33.625 26.188 1 91.81 200 LYS A C 1
ATOM 1548 O O . LYS A 1 200 ? 7.977 34.094 27.312 1 91.81 200 LYS A O 1
ATOM 1553 N N . ALA A 1 201 ? 9.156 33.781 25.531 1 89.94 201 ALA A N 1
ATOM 1554 C CA . ALA A 1 201 ? 10.289 34.531 26.078 1 89.94 201 ALA A CA 1
ATOM 1555 C C . ALA A 1 201 ? 10.008 36.031 26.109 1 89.94 201 ALA A C 1
ATOM 1557 O O . ALA A 1 201 ? 10.539 36.75 26.953 1 89.94 201 ALA A O 1
ATOM 1558 N N . ASN A 1 202 ? 9.297 36.5 25.156 1 81.75 202 ASN A N 1
ATOM 1559 C CA . ASN A 1 202 ? 8.977 37.938 25.094 1 81.75 202 ASN A CA 1
ATOM 1560 C C . ASN A 1 202 ? 7.781 38.281 25.984 1 81.75 202 ASN A C 1
ATOM 1562 O O . ASN A 1 202 ? 7.359 39.438 26.031 1 81.75 202 ASN A O 1
ATOM 1566 N N . LYS A 1 203 ? 7.137 37.375 26.688 1 66 203 LYS A N 1
ATOM 1567 C CA . LYS A 1 203 ? 6.129 37.688 27.703 1 66 203 LYS A CA 1
ATOM 1568 C C . LYS A 1 203 ? 6.754 37.75 29.094 1 66 203 LYS A C 1
ATOM 1570 O O . LYS A 1 203 ? 7.613 36.938 29.438 1 66 203 LYS A O 1
ATOM 1575 N N . MET B 1 1 ? 5.121 -58.062 -44.562 1 51.31 1 MET B N 1
ATOM 1576 C CA . MET B 1 1 ? 6.277 -57.219 -44.219 1 51.31 1 MET B CA 1
ATOM 1577 C C . MET B 1 1 ? 5.992 -55.75 -44.469 1 51.31 1 MET B C 1
ATOM 1579 O O . MET B 1 1 ? 6.543 -54.875 -43.781 1 51.31 1 MET B O 1
ATOM 1583 N N . LYS B 1 2 ? 5.137 -55.5 -45.406 1 70.5 2 LYS B N 1
ATOM 1584 C CA . LYS B 1 2 ? 4.816 -54.125 -45.781 1 70.5 2 LYS B CA 1
ATOM 1585 C C . LYS B 1 2 ? 3.906 -53.469 -44.75 1 70.5 2 LYS B C 1
ATOM 1587 O O . LYS B 1 2 ? 4.039 -52.281 -44.438 1 70.5 2 LYS B O 1
ATOM 1592 N N . SER B 1 3 ? 3.066 -54.312 -44.125 1 66.44 3 SER B N 1
ATOM 1593 C CA . SER B 1 3 ? 2.107 -53.75 -43.188 1 66.44 3 SER B CA 1
ATOM 1594 C C . SER B 1 3 ? 2.775 -53.344 -41.875 1 66.44 3 SER B C 1
ATOM 1596 O O . SER B 1 3 ? 2.447 -52.312 -41.281 1 66.44 3 SER B O 1
ATOM 1598 N N . LEU B 1 4 ? 3.842 -54.156 -41.531 1 63.22 4 LEU B N 1
ATOM 1599 C CA . LEU B 1 4 ? 4.562 -53.844 -40.281 1 63.22 4 LEU B CA 1
ATOM 1600 C C . LEU B 1 4 ? 5.434 -52.594 -40.469 1 63.22 4 LEU B C 1
ATOM 1602 O O . LEU B 1 4 ? 5.559 -51.781 -39.562 1 63.22 4 LEU B O 1
ATOM 1606 N N . PHE B 1 5 ? 5.875 -52.438 -41.688 1 62.34 5 PHE B N 1
ATOM 1607 C CA . PHE B 1 5 ? 6.695 -51.25 -41.969 1 62.34 5 PHE B CA 1
ATOM 1608 C C . PHE B 1 5 ? 5.867 -50 -41.906 1 62.34 5 PHE B C 1
ATOM 1610 O O . PHE B 1 5 ? 6.312 -48.969 -41.344 1 62.34 5 PHE B O 1
ATOM 1617 N N . PHE B 1 6 ? 4.715 -50.031 -42.438 1 61.47 6 PHE B N 1
ATOM 1618 C CA . PHE B 1 6 ? 3.891 -48.812 -42.406 1 61.47 6 PHE B CA 1
ATOM 1619 C C . PHE B 1 6 ? 3.422 -48.5 -41 1 61.47 6 PHE B C 1
ATOM 1621 O O . PHE B 1 6 ? 3.338 -47.344 -40.594 1 61.47 6 PHE B O 1
ATOM 1628 N N . LYS B 1 7 ? 3.207 -49.469 -40.219 1 65.69 7 LYS B N 1
ATOM 1629 C CA . LYS B 1 7 ? 2.777 -49.25 -38.844 1 65.69 7 LYS B CA 1
ATOM 1630 C C . LYS B 1 7 ? 3.936 -48.781 -37.969 1 65.69 7 LYS B C 1
ATOM 1632 O O . LYS B 1 7 ? 3.74 -47.969 -37.062 1 65.69 7 LYS B O 1
ATOM 1637 N N . SER B 1 8 ? 5.141 -49.156 -38.375 1 61.53 8 SER B N 1
ATOM 1638 C CA . SER B 1 8 ? 6.312 -48.656 -37.656 1 61.53 8 SER B CA 1
ATOM 1639 C C . SER B 1 8 ? 6.598 -47.188 -38.031 1 61.53 8 SER B C 1
ATOM 1641 O O . SER B 1 8 ? 6.949 -46.406 -37.156 1 61.53 8 SER B O 1
ATOM 1643 N N . ILE B 1 9 ? 6.328 -46.906 -39.25 1 62.53 9 ILE B N 1
ATOM 1644 C CA . ILE B 1 9 ? 6.535 -45.531 -39.656 1 62.53 9 ILE B CA 1
ATOM 1645 C C . ILE B 1 9 ? 5.469 -44.625 -39.031 1 62.53 9 ILE B C 1
ATOM 1647 O O . ILE B 1 9 ? 5.77 -43.531 -38.562 1 62.53 9 ILE B O 1
ATOM 1651 N N . LEU B 1 10 ? 4.328 -45.156 -38.969 1 59.22 10 LEU B N 1
ATOM 1652 C CA . LEU B 1 10 ? 3.252 -44.375 -38.375 1 59.22 10 LEU B CA 1
ATOM 1653 C C . LEU B 1 10 ? 3.506 -44.156 -36.875 1 59.22 10 LEU B C 1
ATOM 1655 O O . LEU B 1 10 ? 3.256 -43.062 -36.375 1 59.22 10 LEU B O 1
ATOM 1659 N N . LEU B 1 11 ? 4.043 -45.219 -36.281 1 57.19 11 LEU B N 1
ATOM 1660 C CA . LEU B 1 11 ? 4.379 -45.062 -34.875 1 57.19 11 LEU B CA 1
ATOM 1661 C C . LEU B 1 11 ? 5.523 -44.062 -34.688 1 57.19 11 LEU B C 1
ATOM 1663 O O . LEU B 1 11 ? 5.5 -43.25 -33.75 1 57.19 11 LEU B O 1
ATOM 1667 N N . VAL B 1 12 ? 6.453 -44.125 -35.562 1 56.5 12 VAL B N 1
ATOM 1668 C CA . VAL B 1 12 ? 7.578 -43.188 -35.5 1 56.5 12 VAL B CA 1
ATOM 1669 C C . VAL B 1 12 ? 7.105 -41.781 -35.812 1 56.5 12 VAL B C 1
ATOM 1671 O O . VAL B 1 12 ? 7.508 -40.812 -35.156 1 56.5 12 VAL B O 1
ATOM 1674 N N . VAL B 1 13 ? 6.238 -41.688 -36.75 1 54.72 13 VAL B N 1
ATOM 1675 C CA . VAL B 1 13 ? 5.715 -40.375 -37.125 1 54.72 13 VAL B CA 1
ATOM 1676 C C . VAL B 1 13 ? 4.855 -39.844 -36 1 54.72 13 VAL B C 1
ATOM 1678 O O . VAL B 1 13 ? 4.93 -38.656 -35.656 1 54.72 13 VAL B O 1
ATOM 1681 N N . PHE B 1 14 ? 4.082 -40.75 -35.438 1 51.5 14 PHE B N 1
ATOM 1682 C CA . PHE B 1 14 ? 3.277 -40.312 -34.281 1 51.5 14 PHE B CA 1
ATOM 1683 C C . PHE B 1 14 ? 4.168 -39.875 -33.125 1 51.5 14 PHE B C 1
ATOM 1685 O O . PHE B 1 14 ? 3.865 -38.906 -32.438 1 51.5 14 PHE B O 1
ATOM 1692 N N . LEU B 1 15 ? 5.289 -40.594 -32.969 1 51 15 LEU B N 1
ATOM 1693 C CA . LEU B 1 15 ? 6.219 -40.219 -31.906 1 51 15 LEU B CA 1
ATOM 1694 C C . LEU B 1 15 ? 6.961 -38.938 -32.281 1 51 15 LEU B C 1
ATOM 1696 O O . LEU B 1 15 ? 7.23 -38.094 -31.406 1 51 15 LEU B O 1
ATOM 1700 N N . ALA B 1 16 ? 7.328 -38.781 -33.5 1 48.44 16 ALA B N 1
ATOM 1701 C CA . ALA B 1 16 ? 8.047 -37.594 -33.938 1 48.44 16 ALA B CA 1
ATOM 1702 C C . ALA B 1 16 ? 7.145 -36.375 -33.906 1 48.44 16 ALA B C 1
ATOM 1704 O O . ALA B 1 16 ? 7.586 -35.25 -33.594 1 48.44 16 ALA B O 1
ATOM 1705 N N . VAL B 1 17 ? 5.938 -36.438 -34.375 1 46.75 17 VAL B N 1
ATOM 1706 C CA . VAL B 1 17 ? 5.023 -35.312 -34.375 1 46.75 17 VAL B CA 1
ATOM 1707 C C . VAL B 1 17 ? 4.77 -34.875 -32.938 1 46.75 17 VAL B C 1
ATOM 1709 O O . VAL B 1 17 ? 4.559 -33.688 -32.688 1 46.75 17 VAL B O 1
ATOM 1712 N N . ALA B 1 18 ? 4.77 -35.781 -32.031 1 46.25 18 ALA B N 1
ATOM 1713 C CA . ALA B 1 18 ? 4.516 -35.406 -30.641 1 46.25 18 ALA B CA 1
ATOM 1714 C C . ALA B 1 18 ? 5.633 -34.5 -30.109 1 46.25 18 ALA B C 1
ATOM 1716 O O . ALA B 1 18 ? 5.391 -33.594 -29.297 1 46.25 18 ALA B O 1
ATOM 1717 N N . VAL B 1 19 ? 6.84 -34.719 -30.641 1 44.31 19 VAL B N 1
ATOM 1718 C CA . VAL B 1 19 ? 7.961 -33.969 -30.078 1 44.31 19 VAL B CA 1
ATOM 1719 C C . VAL B 1 19 ? 8.016 -32.594 -30.719 1 44.31 19 VAL B C 1
ATOM 1721 O O . VAL B 1 19 ? 8.445 -31.625 -30.078 1 44.31 19 VAL B O 1
ATOM 1724 N N . LEU B 1 20 ? 7.867 -32.5 -32 1 44.66 20 LEU B N 1
ATOM 1725 C CA . LEU B 1 20 ? 7.988 -31.156 -32.594 1 44.66 20 LEU B CA 1
ATOM 1726 C C . LEU B 1 20 ? 6.828 -30.266 -32.156 1 44.66 20 LEU B C 1
ATOM 1728 O O . LEU B 1 20 ? 6.734 -29.125 -32.562 1 44.66 20 LEU B O 1
ATOM 1732 N N . ALA B 1 21 ? 5.668 -30.891 -31.75 1 43.5 21 ALA B N 1
ATOM 1733 C CA . ALA B 1 21 ? 4.613 -30.031 -31.219 1 43.5 21 ALA B CA 1
ATOM 1734 C C . ALA B 1 21 ? 5.152 -29.125 -30.125 1 43.5 21 ALA B C 1
ATOM 1736 O O . ALA B 1 21 ? 5.863 -29.578 -29.219 1 43.5 21 ALA B O 1
ATOM 1737 N N . ASN B 1 22 ? 5.621 -27.891 -30.516 1 48.47 22 ASN B N 1
ATOM 1738 C CA . ASN B 1 22 ? 5.941 -26.844 -29.547 1 48.47 22 ASN B CA 1
ATOM 1739 C C . ASN B 1 22 ? 5.32 -27.125 -28.188 1 48.47 22 ASN B C 1
ATOM 1741 O O . ASN B 1 22 ? 4.105 -27 -28.016 1 48.47 22 ASN B O 1
ATOM 1745 N N . ALA B 1 23 ? 5.875 -28.031 -27.562 1 60.53 23 ALA B N 1
ATOM 1746 C CA . ALA B 1 23 ? 5.324 -28.438 -26.281 1 60.53 23 ALA B CA 1
ATOM 1747 C C . ALA B 1 23 ? 5.02 -27.219 -25.406 1 60.53 23 ALA B C 1
ATOM 1749 O O . ALA B 1 23 ? 5.902 -26.391 -25.156 1 60.53 23 ALA B O 1
ATOM 1750 N N . GLN B 1 24 ? 3.789 -26.781 -25.375 1 78.94 24 GLN B N 1
ATOM 1751 C CA . GLN B 1 24 ? 3.262 -25.688 -24.547 1 78.94 24 GLN B CA 1
ATOM 1752 C C . GLN B 1 24 ? 3.715 -25.828 -23.094 1 78.94 24 GLN B C 1
ATOM 1754 O O . GLN B 1 24 ? 3.816 -24.828 -22.375 1 78.94 24 GLN B O 1
ATOM 1759 N N . ILE B 1 25 ? 4.184 -27.047 -22.734 1 83.69 25 ILE B N 1
ATOM 1760 C CA . ILE B 1 25 ? 4.738 -27.344 -21.406 1 83.69 25 ILE B CA 1
ATOM 1761 C C . ILE B 1 25 ? 5.984 -28.203 -21.562 1 83.69 25 ILE B C 1
ATOM 1763 O O . ILE B 1 25 ? 5.949 -29.25 -22.203 1 83.69 25 ILE B O 1
ATOM 1767 N N . LYS B 1 26 ? 7.215 -27.828 -21.094 1 85.12 26 LYS B N 1
ATOM 1768 C CA . LYS B 1 26 ? 8.477 -28.562 -21.172 1 85.12 26 LYS B CA 1
ATOM 1769 C C . LYS B 1 26 ? 9.117 -28.703 -19.797 1 85.12 26 LYS B C 1
ATOM 1771 O O . LYS B 1 26 ? 9.242 -27.719 -19.062 1 85.12 26 LYS B O 1
ATOM 1776 N N . TYR B 1 27 ? 9.453 -29.938 -19.453 1 85.94 27 TYR B N 1
ATOM 1777 C CA . TYR B 1 27 ? 10.203 -30.234 -18.234 1 85.94 27 TYR B CA 1
ATOM 1778 C C . TYR B 1 27 ? 11.648 -30.609 -18.578 1 85.94 27 TYR B C 1
ATOM 1780 O O . TYR B 1 27 ? 11.891 -31.547 -19.344 1 85.94 27 TYR B O 1
ATOM 1788 N N . TYR B 1 28 ? 12.594 -29.938 -17.984 1 85.69 28 TYR B N 1
ATOM 1789 C CA . TYR B 1 28 ? 14.008 -30.125 -18.266 1 85.69 28 TYR B CA 1
ATOM 1790 C C . TYR B 1 28 ? 14.641 -31.109 -17.297 1 85.69 28 TYR B C 1
ATOM 1792 O O . TYR B 1 28 ? 14.133 -31.312 -16.188 1 85.69 28 TYR B O 1
ATOM 1800 N N . SER B 1 29 ? 15.703 -31.672 -17.688 1 83.38 29 SER B N 1
ATOM 1801 C CA . SER B 1 29 ? 16.406 -32.656 -16.875 1 83.38 29 SER B CA 1
ATOM 1802 C C . SER B 1 29 ? 16.922 -32.031 -15.578 1 83.38 29 SER B C 1
ATOM 1804 O O . SER B 1 29 ? 17.125 -32.75 -14.586 1 83.38 29 SER B O 1
ATOM 1806 N N . ASN B 1 30 ? 17.062 -30.75 -15.547 1 85.38 30 ASN B N 1
ATOM 1807 C CA . ASN B 1 30 ? 17.578 -30.094 -14.352 1 85.38 30 ASN B CA 1
ATOM 1808 C C . ASN B 1 30 ? 16.453 -29.719 -13.391 1 85.38 30 ASN B C 1
ATOM 1810 O O . ASN B 1 30 ? 16.672 -29 -12.414 1 85.38 30 ASN B O 1
ATOM 1814 N N . GLY B 1 31 ? 15.289 -30.125 -13.75 1 83.62 31 GLY B N 1
ATOM 1815 C CA . GLY B 1 31 ? 14.172 -29.953 -12.828 1 83.62 31 GLY B CA 1
ATOM 1816 C C . GLY B 1 31 ? 13.359 -28.703 -13.102 1 83.62 31 GLY B C 1
ATOM 1817 O O . GLY B 1 31 ? 12.398 -28.406 -12.391 1 83.62 31 GLY B O 1
ATOM 1818 N N . LYS B 1 32 ? 13.789 -28 -14.133 1 90.56 32 LYS B N 1
ATOM 1819 C CA . LYS B 1 32 ? 13.07 -26.766 -14.453 1 90.56 32 LYS B CA 1
ATOM 1820 C C . LYS B 1 32 ? 11.906 -27.047 -15.406 1 90.56 32 LYS B C 1
ATOM 1822 O O . LYS B 1 32 ? 11.922 -28.031 -16.141 1 90.56 32 LYS B O 1
ATOM 1827 N N . LEU B 1 33 ? 10.914 -26.188 -15.266 1 90.38 33 LEU B N 1
ATOM 1828 C CA . LEU B 1 33 ? 9.711 -26.297 -16.078 1 90.38 33 LEU B CA 1
ATOM 1829 C C . LEU B 1 33 ? 9.422 -25 -16.812 1 90.38 33 LEU B C 1
ATOM 1831 O O . LEU B 1 33 ? 9.539 -23.906 -16.234 1 90.38 33 LEU B O 1
ATOM 1835 N N . THR B 1 34 ? 9.055 -25.094 -18.031 1 90.5 34 THR B N 1
ATOM 1836 C CA . THR B 1 34 ? 8.594 -23.922 -18.781 1 90.5 34 THR B CA 1
ATOM 1837 C C . THR B 1 34 ? 7.188 -24.172 -19.328 1 90.5 34 THR B C 1
ATOM 1839 O O . THR B 1 34 ? 6.855 -25.281 -19.734 1 90.5 34 THR B O 1
ATOM 1842 N N . ILE B 1 35 ? 6.391 -23.234 -19.172 1 87.38 35 ILE B N 1
ATOM 1843 C CA . ILE B 1 35 ? 5.059 -23.219 -19.766 1 87.38 35 ILE B CA 1
ATOM 1844 C C . ILE B 1 35 ? 4.969 -22.078 -20.781 1 87.38 35 ILE B C 1
ATOM 1846 O O . ILE B 1 35 ? 5.172 -20.906 -20.438 1 87.38 35 ILE B O 1
ATOM 1850 N N . GLY B 1 36 ? 4.559 -22.422 -21.984 1 86.25 36 GLY B N 1
ATOM 1851 C CA . GLY B 1 36 ? 4.66 -21.5 -23.094 1 86.25 36 GLY B CA 1
ATOM 1852 C C . GLY B 1 36 ? 5.969 -21.625 -23.859 1 86.25 36 GLY B C 1
ATOM 1853 O O . GLY B 1 36 ? 6.867 -22.359 -23.438 1 86.25 36 GLY B O 1
ATOM 1854 N N . ASN B 1 37 ? 6.121 -21 -24.984 1 85.5 37 ASN B N 1
ATOM 1855 C CA . ASN B 1 37 ? 7.32 -21.062 -25.812 1 85.5 37 ASN B CA 1
ATOM 1856 C C . ASN B 1 37 ? 8.43 -20.172 -25.25 1 85.5 37 ASN B C 1
ATOM 1858 O O . ASN B 1 37 ? 8.57 -19.016 -25.656 1 85.5 37 ASN B O 1
ATOM 1862 N N . THR B 1 38 ? 9.156 -20.719 -24.297 1 89.56 38 THR B N 1
ATOM 1863 C CA . THR B 1 38 ? 10.227 -19.969 -23.641 1 89.56 38 THR B CA 1
ATOM 1864 C C . THR B 1 38 ? 11.281 -20.906 -23.062 1 89.56 38 TH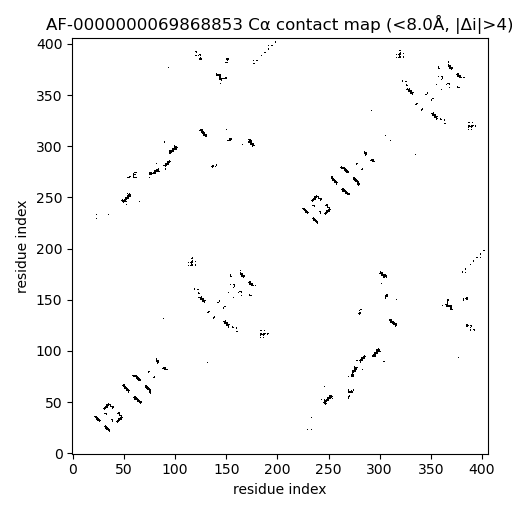R B C 1
ATOM 1866 O O . THR B 1 38 ? 11.125 -22.125 -23.125 1 89.56 38 THR B O 1
ATOM 1869 N N . GLU B 1 39 ? 12.375 -20.375 -22.719 1 90.38 39 GLU B N 1
ATOM 1870 C CA . GLU B 1 39 ? 13.453 -21.094 -22.031 1 90.38 39 GLU B CA 1
ATOM 1871 C C . GLU B 1 39 ? 13.461 -20.766 -20.531 1 90.38 39 GLU B C 1
ATOM 1873 O O . GLU B 1 39 ? 12.961 -19.719 -20.109 1 90.38 39 GLU B O 1
ATOM 1878 N N . PRO B 1 40 ? 13.992 -21.75 -19.734 1 92.75 40 PRO B N 1
ATOM 1879 C CA . PRO B 1 40 ? 14.102 -21.453 -18.297 1 92.75 40 PRO B CA 1
ATOM 1880 C C . PRO B 1 40 ? 14.852 -20.156 -18.016 1 92.75 40 PRO B C 1
ATOM 1882 O O . PRO B 1 40 ? 15.844 -19.859 -18.688 1 92.75 40 PRO B O 1
ATOM 1885 N N . TYR B 1 41 ? 14.352 -19.453 -17.109 1 93.81 41 TYR B N 1
ATOM 1886 C CA . TYR B 1 41 ? 15.023 -18.203 -16.75 1 93.81 41 TYR B CA 1
ATOM 1887 C C . TYR B 1 41 ? 15.734 -18.328 -15.406 1 93.81 41 TYR B C 1
ATOM 1889 O O . TYR B 1 41 ? 15.094 -18.562 -14.383 1 93.81 41 TYR B O 1
ATOM 1897 N N . SER B 1 42 ? 17.078 -18.078 -15.438 1 94.25 42 SER B N 1
ATOM 1898 C CA . SER B 1 42 ? 17.906 -17.969 -14.234 1 94.25 42 SER B CA 1
ATOM 1899 C C . SER B 1 42 ? 17.625 -19.109 -13.266 1 94.25 42 SER B C 1
ATOM 1901 O O . SER B 1 42 ? 17.531 -20.266 -13.68 1 94.25 42 SER B O 1
ATOM 1903 N N . PHE B 1 43 ? 17.562 -18.859 -11.93 1 94.56 43 PHE B N 1
ATOM 1904 C CA . PHE B 1 43 ? 17.453 -19.891 -10.898 1 94.56 43 PHE B CA 1
ATOM 1905 C C . PHE B 1 43 ? 16 -20.25 -10.633 1 94.56 43 PHE B C 1
ATOM 1907 O O . PHE B 1 43 ? 15.703 -21.078 -9.773 1 94.56 43 PHE B O 1
ATOM 1914 N N . TYR B 1 44 ? 15.109 -19.641 -11.406 1 94.31 44 TYR B N 1
ATOM 1915 C CA . TYR B 1 44 ? 13.695 -19.938 -11.203 1 94.31 44 TYR B CA 1
ATOM 1916 C C . TYR B 1 44 ? 13.352 -21.344 -11.711 1 94.31 44 TYR B C 1
ATOM 1918 O O . TYR B 1 44 ? 13.766 -21.734 -12.805 1 94.31 44 TYR B O 1
ATOM 1926 N N . HIS B 1 45 ? 12.547 -22 -10.961 1 93.19 45 HIS B N 1
ATOM 1927 C CA . HIS B 1 45 ? 12.211 -23.375 -11.328 1 93.19 45 HIS B CA 1
ATOM 1928 C C . HIS B 1 45 ? 11.078 -23.406 -12.352 1 93.19 45 HIS B C 1
ATOM 1930 O O . HIS B 1 45 ? 10.969 -24.359 -13.133 1 93.19 45 HIS B O 1
ATOM 1936 N N . THR B 1 46 ? 10.289 -22.484 -12.297 1 91.81 46 THR B N 1
ATOM 1937 C CA . THR B 1 46 ? 9.195 -22.422 -13.258 1 91.81 46 THR B CA 1
ATOM 1938 C C . THR B 1 46 ? 9.227 -21.094 -14.031 1 91.81 46 THR B C 1
ATOM 1940 O O . THR B 1 46 ? 9.344 -20.031 -13.43 1 91.81 46 THR B O 1
ATOM 1943 N N . THR B 1 47 ? 9.219 -21.141 -15.328 1 92.94 47 THR B N 1
ATOM 1944 C CA . THR B 1 47 ? 9.141 -19.969 -16.188 1 92.94 47 THR B CA 1
ATOM 1945 C C . THR B 1 47 ? 7.887 -20.016 -17.062 1 92.94 47 THR B C 1
ATOM 1947 O O . THR B 1 47 ? 7.641 -21.016 -17.75 1 92.94 47 THR B O 1
ATOM 1950 N N . PHE B 1 48 ? 7.078 -18.969 -16.875 1 91.62 48 PHE B N 1
ATOM 1951 C CA . PHE B 1 48 ? 5.895 -18.797 -17.703 1 91.62 48 PHE B CA 1
ATOM 1952 C C . PHE B 1 48 ? 6.156 -17.797 -18.828 1 91.62 48 PHE B C 1
ATOM 1954 O O . PHE B 1 48 ? 6.801 -16.766 -18.594 1 91.62 48 PHE B O 1
ATOM 1961 N N . SER B 1 49 ? 5.668 -18.172 -19.922 1 91.56 49 SER B N 1
ATOM 1962 C CA . SER B 1 49 ? 5.621 -17.203 -21.016 1 91.56 49 SER B CA 1
ATOM 1963 C C . SER B 1 49 ? 4.184 -16.844 -21.375 1 91.56 49 SER B C 1
ATOM 1965 O O . SER B 1 49 ? 3.35 -17.719 -21.578 1 91.56 49 SER B O 1
ATOM 1967 N N . GLY B 1 50 ? 3.941 -15.531 -21.359 1 90.06 50 GLY B N 1
ATOM 1968 C CA . GLY B 1 50 ? 2.615 -15.008 -21.641 1 90.06 50 GLY B CA 1
ATOM 1969 C C . GLY B 1 50 ? 2.348 -13.68 -20.953 1 90.06 50 GLY B C 1
ATOM 1970 O O . GLY B 1 50 ? 3.254 -13.086 -20.375 1 90.06 50 GLY B O 1
ATOM 1971 N N . ASN B 1 51 ? 1.095 -13.18 -21.047 1 89.88 51 ASN B N 1
ATOM 1972 C CA . ASN B 1 51 ? 0.79 -11.844 -20.547 1 89.88 51 ASN B CA 1
ATOM 1973 C C . ASN B 1 51 ? 0.38 -11.867 -19.078 1 89.88 51 ASN B C 1
ATOM 1975 O O . ASN B 1 51 ? -0.068 -10.852 -18.531 1 89.88 51 ASN B O 1
ATOM 1979 N N . GLY B 1 52 ? 0.591 -13.07 -18.469 1 90.12 52 GLY B N 1
ATOM 1980 C CA . GLY B 1 52 ? 0.261 -13.102 -17.047 1 90.12 52 GLY B CA 1
ATOM 1981 C C . GLY B 1 52 ? -0.511 -14.344 -16.641 1 90.12 52 GLY B C 1
ATOM 1982 O O . GLY B 1 52 ? -0.445 -15.367 -17.328 1 90.12 52 GLY B O 1
ATOM 1983 N N . ILE B 1 53 ? -1.042 -14.289 -15.406 1 92 53 ILE B N 1
ATOM 1984 C CA . ILE B 1 53 ? -1.792 -15.391 -14.828 1 92 53 ILE B CA 1
ATOM 1985 C C . ILE B 1 53 ? -3.115 -14.883 -14.258 1 92 53 ILE B C 1
ATOM 1987 O O . ILE B 1 53 ? -3.158 -13.828 -13.625 1 92 53 ILE B O 1
ATOM 1991 N N . TYR B 1 54 ? -4.172 -15.57 -14.641 1 93.44 54 TYR B N 1
ATOM 1992 C CA . TYR B 1 54 ? -5.492 -15.336 -14.07 1 93.44 54 TYR B CA 1
ATOM 1993 C C . TYR B 1 54 ? -5.953 -16.531 -13.242 1 93.44 54 TYR B C 1
ATOM 1995 O O . TYR B 1 54 ? -6.094 -17.641 -13.766 1 93.44 54 TYR B O 1
ATOM 2003 N N . MET B 1 55 ? -6.062 -16.359 -11.984 1 92.19 55 MET B N 1
ATOM 2004 C CA . MET B 1 55 ? -6.539 -17.391 -11.078 1 92.19 55 MET B CA 1
ATOM 2005 C C . MET B 1 55 ? -8.008 -17.188 -10.727 1 92.19 55 MET B C 1
ATOM 2007 O O . MET B 1 55 ? -8.344 -16.234 -10.008 1 92.19 55 MET B O 1
ATOM 2011 N N . LYS B 1 56 ? -8.805 -18.047 -11.258 1 90.75 56 LYS B N 1
ATOM 2012 C CA . LYS B 1 56 ? -10.242 -18 -10.969 1 90.75 56 LYS B CA 1
ATOM 2013 C C . LYS B 1 56 ? -10.594 -18.969 -9.844 1 90.75 56 LYS B C 1
ATOM 2015 O O . LYS B 1 56 ? -10.156 -20.125 -9.844 1 90.75 56 LYS B O 1
ATOM 2020 N N . CYS B 1 57 ? -11.25 -18.5 -8.93 1 85.06 57 CYS B N 1
ATOM 2021 C CA . CYS B 1 57 ? -11.695 -19.328 -7.812 1 85.06 57 CYS B CA 1
ATOM 2022 C C . CYS B 1 57 ? -13.203 -19.547 -7.855 1 85.06 57 CYS B C 1
ATOM 2024 O O . CYS B 1 57 ? -13.922 -18.812 -8.547 1 85.06 57 CYS B O 1
ATOM 2026 N N . ASN B 1 58 ? -13.852 -20.766 -7.328 1 73.06 58 ASN B N 1
ATOM 2027 C CA . ASN B 1 58 ? -15.188 -21.359 -7.406 1 73.06 58 ASN B CA 1
ATOM 2028 C C . ASN B 1 58 ? -16.266 -20.281 -7.574 1 73.06 58 ASN B C 1
ATOM 2030 O O . ASN B 1 58 ? -17.156 -20.422 -8.414 1 73.06 58 ASN B O 1
ATOM 2034 N N . ALA B 1 59 ? -16.328 -19.25 -7.023 1 76.88 59 ALA B N 1
ATOM 2035 C CA . ALA B 1 59 ? -17.328 -18.188 -7.207 1 76.88 59 ALA B CA 1
ATOM 2036 C C . ALA B 1 59 ? -16.781 -17.094 -8.125 1 76.88 59 ALA B C 1
ATOM 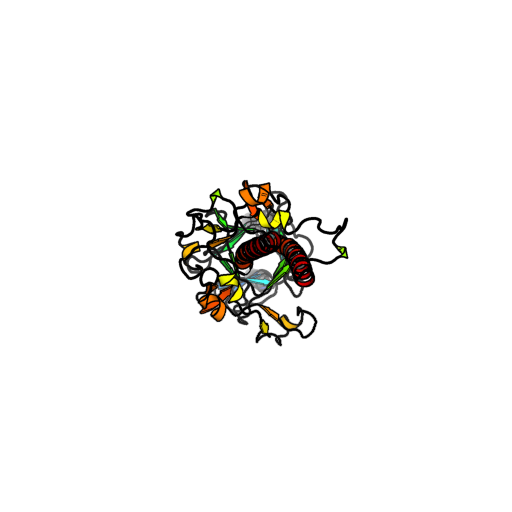2038 O O . ALA B 1 59 ? -16.234 -17.375 -9.188 1 76.88 59 ALA B O 1
ATOM 2039 N N . SER B 1 60 ? -17.031 -15.977 -8.055 1 83.94 60 SER B N 1
ATOM 2040 C CA . SER B 1 60 ? -16.656 -14.82 -8.867 1 83.94 60 SER B CA 1
ATOM 2041 C C . SER B 1 60 ? -15.328 -14.227 -8.414 1 83.94 60 SER B C 1
ATOM 2043 O O . SER B 1 60 ? -14.852 -13.242 -8.984 1 83.94 60 SER B O 1
ATOM 2045 N N . ASN B 1 61 ? -14.68 -15.023 -7.488 1 91.19 61 ASN B N 1
ATOM 2046 C CA . ASN B 1 61 ? -13.43 -14.484 -6.973 1 91.19 61 ASN B CA 1
ATOM 2047 C C . ASN B 1 61 ? -12.273 -14.727 -7.941 1 91.19 61 ASN B C 1
ATOM 2049 O O . ASN B 1 61 ? -12.234 -15.75 -8.625 1 91.19 61 ASN B O 1
ATOM 2053 N N . PHE B 1 62 ? -11.406 -13.742 -8.023 1 94.25 62 PHE B N 1
ATOM 2054 C CA . PHE B 1 62 ? -10.227 -13.961 -8.859 1 94.25 62 PHE B CA 1
ATOM 2055 C C . PHE B 1 62 ? -9.031 -13.18 -8.328 1 94.25 62 PHE B C 1
ATOM 2057 O O . PHE B 1 62 ? -9.188 -12.297 -7.484 1 94.25 62 PHE B O 1
ATOM 2064 N N . PHE B 1 63 ? -7.898 -13.602 -8.648 1 95.75 63 PHE B N 1
ATOM 2065 C CA . PHE B 1 63 ? -6.66 -12.836 -8.586 1 95.75 63 PHE B CA 1
ATOM 2066 C C . PHE B 1 63 ? -5.961 -12.828 -9.945 1 95.75 63 PHE B C 1
ATOM 2068 O O . PHE B 1 63 ? -5.879 -13.859 -10.609 1 95.75 63 PHE B O 1
ATOM 2075 N N . GLN B 1 64 ? -5.449 -11.641 -10.352 1 96.19 64 GLN B N 1
ATOM 2076 C CA . GLN B 1 64 ? -4.809 -11.562 -11.656 1 96.19 64 GLN B CA 1
ATOM 2077 C C . GLN B 1 64 ? -3.436 -10.906 -11.562 1 96.19 64 GLN B C 1
ATOM 2079 O O . GLN B 1 64 ? -3.242 -9.969 -10.773 1 96.19 64 GLN B O 1
ATOM 2084 N N . ILE B 1 65 ? -2.512 -11.445 -12.219 1 96.88 65 ILE B N 1
ATOM 2085 C CA . ILE B 1 65 ? -1.204 -10.867 -12.508 1 96.88 65 ILE B CA 1
ATOM 2086 C C . ILE B 1 65 ? -1.108 -10.523 -13.992 1 96.88 65 ILE B C 1
ATOM 2088 O O . ILE B 1 65 ? -1.084 -11.414 -14.844 1 96.88 65 ILE B O 1
ATOM 2092 N N . ASP B 1 66 ? -1.148 -9.242 -14.289 1 96 66 ASP B N 1
ATOM 2093 C CA . ASP B 1 66 ? -1.028 -8.742 -15.648 1 96 66 ASP B CA 1
ATOM 2094 C C . ASP B 1 66 ? 0.361 -8.156 -15.906 1 96 66 ASP B C 1
ATOM 2096 O O . ASP B 1 66 ? 0.681 -7.074 -15.414 1 96 66 ASP B O 1
ATOM 2100 N N . CYS B 1 67 ? 1.215 -8.875 -16.703 1 94.75 67 CYS B N 1
ATOM 2101 C CA . CYS B 1 67 ? 2.59 -8.445 -16.938 1 94.75 67 CYS B CA 1
ATOM 2102 C C . CYS B 1 67 ? 2.73 -7.801 -18.312 1 94.75 67 CYS B C 1
ATOM 2104 O O . CYS B 1 67 ? 3.846 -7.586 -18.797 1 94.75 67 CYS B O 1
ATOM 2106 N N . SER B 1 68 ? 1.622 -7.496 -18.922 1 92.62 68 SER B N 1
ATOM 2107 C CA . SER B 1 68 ? 1.681 -6.852 -20.219 1 92.62 68 SER B CA 1
ATOM 2108 C C . SER B 1 68 ? 2.205 -5.426 -20.109 1 92.62 68 SER B C 1
ATOM 2110 O O . SER B 1 68 ? 2.973 -4.973 -20.969 1 92.62 68 SER B O 1
ATOM 2112 N N . PRO B 1 69 ? 1.722 -4.625 -19.062 1 92.62 69 PRO B N 1
ATOM 2113 C CA . PRO B 1 69 ? 2.355 -3.314 -18.891 1 92.62 69 PRO B CA 1
ATOM 2114 C C . PRO B 1 69 ? 3.764 -3.41 -18.312 1 92.62 69 PRO B C 1
ATOM 2116 O O . PRO B 1 69 ? 4.098 -4.402 -17.656 1 92.62 69 PRO B O 1
ATOM 2119 N N . ALA B 1 70 ? 4.605 -2.385 -18.594 1 89.81 70 ALA B N 1
ATOM 2120 C CA . ALA B 1 70 ? 5.973 -2.377 -18.078 1 89.81 70 ALA B CA 1
ATOM 2121 C C . ALA B 1 70 ? 5.992 -2.506 -16.562 1 89.81 70 ALA B C 1
ATOM 2123 O O . ALA B 1 70 ? 6.875 -3.152 -16 1 89.81 70 ALA B O 1
ATOM 2124 N N . ALA B 1 71 ? 5.047 -1.845 -15.922 1 94.19 71 ALA B N 1
ATOM 2125 C CA . ALA B 1 71 ? 4.801 -2.072 -14.5 1 94.19 71 ALA B CA 1
ATOM 2126 C C . ALA B 1 71 ? 3.668 -3.074 -14.297 1 94.19 71 ALA B C 1
ATOM 2128 O O . ALA B 1 71 ? 2.508 -2.783 -14.602 1 94.19 71 ALA B O 1
ATOM 2129 N N . THR B 1 72 ? 4.031 -4.234 -13.75 1 96.5 72 THR B N 1
ATOM 2130 C CA . THR B 1 72 ? 3.064 -5.312 -13.594 1 96.5 72 THR B CA 1
ATOM 2131 C C . THR B 1 72 ? 1.877 -4.859 -12.75 1 96.5 72 THR B C 1
ATOM 2133 O O . THR B 1 72 ? 2.053 -4.164 -11.75 1 96.5 72 THR B O 1
ATOM 2136 N N . ARG B 1 73 ? 0.661 -5.281 -13.125 1 97.12 73 ARG B N 1
ATOM 2137 C CA . ARG B 1 73 ? -0.567 -4.941 -12.414 1 97.12 73 ARG B CA 1
ATOM 2138 C C . ARG B 1 73 ? -1.131 -6.16 -11.688 1 97.12 73 ARG B C 1
ATOM 2140 O O . ARG B 1 73 ? -1.284 -7.227 -12.281 1 97.12 73 ARG B O 1
ATOM 2147 N N . LEU B 1 74 ? -1.303 -6.055 -10.367 1 98.12 74 LEU B N 1
ATOM 2148 C CA . LEU B 1 74 ? -1.973 -7.039 -9.523 1 98.12 74 LEU B CA 1
ATOM 2149 C C . LEU B 1 74 ? -3.373 -6.566 -9.148 1 98.12 74 LEU B C 1
ATOM 2151 O O . LEU B 1 74 ? -3.574 -5.391 -8.836 1 98.12 74 LEU B O 1
ATOM 2155 N N . ALA B 1 75 ? -4.391 -7.496 -9.18 1 96.94 75 ALA B N 1
ATOM 2156 C CA . ALA B 1 75 ? -5.75 -7.094 -8.828 1 96.94 75 ALA B CA 1
ATOM 2157 C C . ALA B 1 75 ? -6.559 -8.281 -8.32 1 96.94 75 ALA B C 1
ATOM 2159 O O . ALA B 1 75 ? -6.273 -9.43 -8.664 1 96.94 75 ALA B O 1
ATOM 2160 N N . SER B 1 76 ? -7.48 -8 -7.477 1 95.25 76 SER B N 1
ATOM 2161 C CA . SER B 1 76 ? -8.414 -9 -6.953 1 95.25 76 SER B CA 1
ATOM 2162 C C . SER B 1 76 ? -9.844 -8.68 -7.352 1 95.25 76 SER B C 1
ATOM 2164 O O . SER B 1 76 ? -10.102 -7.68 -8.031 1 95.25 76 SER B O 1
ATOM 2166 N N . HIS B 1 77 ? -10.812 -9.641 -7.004 1 91 77 HIS B N 1
ATOM 2167 C CA . HIS B 1 77 ? -12.219 -9.531 -7.379 1 91 77 HIS B CA 1
ATOM 2168 C C . HIS B 1 77 ? -12.844 -8.266 -6.797 1 91 77 HIS B C 1
ATOM 2170 O O . HIS B 1 77 ? -13.5 -7.508 -7.512 1 91 77 HIS B O 1
ATOM 2176 N N . TYR B 1 78 ? -12.609 -8.078 -5.543 1 88.75 78 TYR B N 1
ATOM 2177 C CA . TYR B 1 78 ? -12.969 -6.793 -4.953 1 88.75 78 TYR B CA 1
ATOM 2178 C C . TYR B 1 78 ? -11.812 -5.805 -5.059 1 88.75 78 TYR B C 1
ATOM 2180 O O . TYR B 1 78 ? -10.758 -6.125 -5.621 1 88.75 78 TYR B O 1
ATOM 2188 N N . ASP B 1 79 ? -11.906 -4.559 -4.652 1 90.25 79 ASP B N 1
ATOM 2189 C CA . ASP B 1 79 ? -10.891 -3.525 -4.859 1 90.25 79 ASP B CA 1
ATOM 2190 C C . ASP B 1 79 ? -9.867 -3.525 -3.727 1 90.25 79 ASP B C 1
ATOM 2192 O O . ASP B 1 79 ? -9.453 -2.465 -3.258 1 90.25 79 ASP B O 1
ATOM 2196 N N . GLN B 1 80 ? -9.523 -4.82 -3.215 1 93.31 80 GLN B N 1
ATOM 2197 C CA . GLN B 1 80 ? -8.531 -4.953 -2.152 1 93.31 80 GLN B CA 1
ATOM 2198 C C . GLN B 1 80 ? -7.648 -6.18 -2.373 1 93.31 80 GLN B C 1
ATOM 2200 O O . GLN B 1 80 ? -8.141 -7.246 -2.742 1 93.31 80 GLN B O 1
ATOM 2205 N N . VAL B 1 81 ? -6.391 -6 -2.203 1 96.25 81 VAL B N 1
ATOM 2206 C CA . VAL B 1 81 ? -5.469 -7.121 -2.059 1 96.25 81 VAL B CA 1
ATOM 2207 C C . VAL B 1 81 ? -4.934 -7.168 -0.629 1 96.25 81 VAL B C 1
ATOM 2209 O O . VAL B 1 81 ? -4.34 -6.199 -0.15 1 96.25 81 VAL B O 1
ATOM 2212 N N . VAL B 1 82 ? -5.18 -8.305 0.041 1 96.88 82 VAL B N 1
ATOM 2213 C CA . VAL B 1 82 ? -4.891 -8.414 1.467 1 96.88 82 VAL B CA 1
ATOM 2214 C C . VAL B 1 82 ? -3.648 -9.273 1.678 1 96.88 82 VAL B C 1
ATOM 2216 O O . VAL B 1 82 ? -3.592 -10.414 1.21 1 96.88 82 VAL B O 1
ATOM 2219 N N . PHE B 1 83 ? -2.602 -8.742 2.32 1 97.06 83 PHE B N 1
ATOM 2220 C CA . PHE B 1 83 ? -1.418 -9.5 2.723 1 97.06 83 PHE B CA 1
ATOM 2221 C C . PHE B 1 83 ? -1.632 -10.156 4.078 1 97.06 83 PHE B C 1
ATOM 2223 O O . PHE B 1 83 ? -1.301 -9.578 5.117 1 97.06 83 PHE B O 1
ATOM 2230 N N . TYR B 1 84 ? -2.191 -11.344 3.943 1 94.81 84 TYR B N 1
ATOM 2231 C CA . TYR B 1 84 ? -2.689 -12.07 5.105 1 94.81 84 TYR B CA 1
ATOM 2232 C C . TYR B 1 84 ? -2.492 -13.57 4.938 1 94.81 84 TYR B C 1
ATOM 2234 O O . TYR B 1 84 ? -2.766 -14.125 3.871 1 94.81 84 TYR B O 1
ATOM 2242 N N . ASN B 1 85 ? -1.872 -14.172 5.965 1 91.81 85 ASN B N 1
ATOM 2243 C CA . ASN B 1 85 ? -1.777 -15.625 5.988 1 91.81 85 ASN B CA 1
ATOM 2244 C C . ASN B 1 85 ? -3.021 -16.266 6.605 1 91.81 85 ASN B C 1
ATOM 2246 O O . ASN B 1 85 ? -3.211 -16.203 7.82 1 91.81 85 ASN B O 1
ATOM 2250 N N . THR B 1 86 ? -3.781 -16.875 5.746 1 89.56 86 THR B N 1
ATOM 2251 C CA . THR B 1 86 ? -5.047 -17.453 6.195 1 89.56 86 THR B CA 1
ATOM 2252 C C . THR B 1 86 ? -4.809 -18.547 7.223 1 89.56 86 THR B C 1
ATOM 2254 O O . THR B 1 86 ? -5.57 -18.688 8.18 1 89.56 86 THR B O 1
ATOM 2257 N N . ALA B 1 87 ? -3.799 -19.375 7.082 1 87 87 ALA B N 1
ATOM 2258 C CA . ALA B 1 87 ? -3.533 -20.516 7.957 1 87 87 ALA B CA 1
ATOM 2259 C C . ALA B 1 87 ? -3.135 -20.047 9.352 1 87 87 ALA B C 1
ATOM 2261 O O . ALA B 1 87 ? -3.611 -20.594 10.352 1 87 87 ALA B O 1
ATOM 2262 N N . SER B 1 88 ? -2.346 -19.047 9.477 1 86.44 88 SER B N 1
ATOM 2263 C CA . SER B 1 88 ? -1.835 -18.609 10.766 1 86.44 88 SER B CA 1
ATOM 2264 C C . SER B 1 88 ? -2.678 -17.469 11.336 1 86.44 88 SER B C 1
ATOM 2266 O O . SER B 1 88 ? -2.578 -17.156 12.523 1 86.44 88 SER B O 1
ATOM 2268 N N . GLY B 1 89 ? -3.477 -16.859 10.445 1 88.62 89 GLY B N 1
ATOM 2269 C CA . GLY B 1 89 ? -4.305 -15.75 10.898 1 88.62 89 GLY B CA 1
ATOM 2270 C C . GLY B 1 89 ? -3.508 -14.492 11.188 1 88.62 89 GLY B C 1
ATOM 2271 O O . GLY B 1 89 ? -3.791 -13.781 12.156 1 88.62 89 GLY B O 1
ATOM 2272 N N . VAL B 1 90 ? -2.42 -14.242 10.422 1 90.38 90 VAL B N 1
ATOM 2273 C CA . VAL B 1 90 ? -1.53 -13.109 10.688 1 90.38 90 VAL B CA 1
ATOM 2274 C C . VAL B 1 90 ? -1.419 -12.234 9.445 1 90.38 90 VAL B C 1
ATOM 2276 O O . VAL B 1 90 ? -1.234 -12.75 8.336 1 90.38 90 VAL B O 1
ATOM 2279 N N . TYR B 1 91 ? -1.611 -10.867 9.672 1 93.81 91 TYR B N 1
ATOM 2280 C CA . TYR B 1 91 ? -1.299 -9.922 8.609 1 93.81 91 TYR B CA 1
ATOM 2281 C C . TYR B 1 91 ? 0.202 -9.867 8.352 1 93.81 91 TYR B C 1
ATOM 2283 O O . TYR B 1 91 ? 1.003 -9.984 9.281 1 93.81 91 TYR B O 1
ATOM 2291 N N . ASN B 1 92 ? 0.595 -9.695 7.125 1 94.69 92 ASN B N 1
ATOM 2292 C CA . ASN B 1 92 ? 1.998 -9.539 6.762 1 94.69 92 ASN B CA 1
ATOM 2293 C C . ASN B 1 92 ? 2.355 -8.07 6.535 1 94.69 92 ASN B C 1
ATOM 2295 O O . ASN B 1 92 ? 1.532 -7.297 6.043 1 94.69 92 ASN B O 1
ATOM 2299 N N . SER B 1 93 ? 3.564 -7.723 6.93 1 95.56 93 SER B N 1
ATOM 2300 C CA . SER B 1 93 ? 4.129 -6.422 6.586 1 95.56 93 SER B CA 1
ATOM 2301 C C . SER B 1 93 ? 4.762 -6.445 5.199 1 95.56 93 SER B C 1
ATOM 2303 O O . SER B 1 93 ? 5.07 -7.516 4.668 1 95.56 93 SER B O 1
ATOM 2305 N N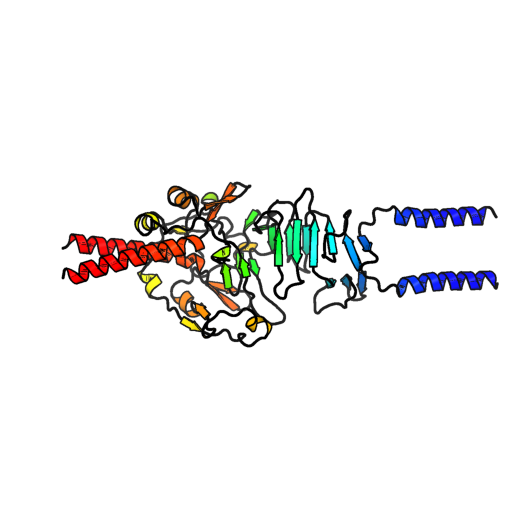 . ILE B 1 94 ? 4.855 -5.223 4.594 1 97.06 94 ILE B N 1
ATOM 2306 C CA . ILE B 1 94 ? 5.527 -5.117 3.303 1 97.06 94 ILE B CA 1
ATOM 2307 C C . ILE B 1 94 ? 6.695 -4.137 3.408 1 97.06 94 ILE B C 1
ATOM 2309 O O . ILE B 1 94 ? 6.656 -3.203 4.211 1 97.06 94 ILE B O 1
ATOM 2313 N N . GLN B 1 95 ? 7.777 -4.43 2.658 1 96.75 95 GLN B N 1
ATOM 2314 C CA . GLN B 1 95 ? 8.93 -3.559 2.473 1 96.75 95 GLN B CA 1
ATOM 2315 C C . GLN B 1 95 ? 8.992 -3.018 1.047 1 96.75 95 GLN B C 1
ATOM 2317 O O . GLN B 1 95 ? 8.875 -3.779 0.084 1 96.75 95 GLN B O 1
ATOM 2322 N N . VAL B 1 96 ? 9.062 -1.675 0.95 1 97.94 96 VAL B N 1
ATOM 2323 C CA . VAL B 1 96 ? 8.969 -1.061 -0.37 1 97.94 96 VAL B CA 1
ATOM 2324 C C . VAL B 1 96 ? 9.938 0.114 -0.465 1 97.94 96 VAL B C 1
ATOM 2326 O O . VAL B 1 96 ? 10.43 0.606 0.554 1 97.94 96 VAL B O 1
ATOM 2329 N N . LYS B 1 97 ? 10.266 0.466 -1.764 1 96.44 97 LYS B N 1
ATOM 2330 C CA . LYS B 1 97 ? 10.984 1.718 -1.973 1 96.44 97 LYS B CA 1
ATOM 2331 C C . LYS B 1 97 ? 10.094 2.922 -1.684 1 96.44 97 LYS B C 1
ATOM 2333 O O . LYS B 1 97 ? 10.453 3.789 -0.886 1 96.44 97 LYS B O 1
ATOM 2338 N N . ASN B 1 98 ? 8.898 3.035 -2.318 1 96.75 98 ASN B N 1
ATOM 2339 C CA . ASN B 1 98 ? 7.918 4.098 -2.123 1 96.75 98 ASN B CA 1
ATOM 2340 C C . ASN B 1 98 ? 6.492 3.572 -2.271 1 96.75 98 ASN B C 1
ATOM 2342 O O . ASN B 1 98 ? 6.27 2.52 -2.871 1 96.75 98 ASN B O 1
ATOM 2346 N N . VAL B 1 99 ? 5.602 4.305 -1.675 1 97.62 99 VAL B N 1
ATOM 2347 C CA . VAL B 1 99 ? 4.172 4.078 -1.862 1 97.62 99 VAL B CA 1
ATOM 2348 C C . VAL B 1 99 ? 3.525 5.324 -2.467 1 97.62 99 VAL B C 1
ATOM 2350 O O . VAL B 1 99 ? 3.656 6.422 -1.923 1 97.62 99 VAL B O 1
ATOM 2353 N N . TYR B 1 100 ? 2.887 5.152 -3.629 1 97.69 100 TYR B N 1
ATOM 2354 C CA . TYR B 1 100 ? 2.137 6.223 -4.273 1 97.69 100 TYR B CA 1
ATOM 2355 C C . TYR B 1 100 ? 0.639 5.957 -4.211 1 97.69 100 TYR B C 1
ATOM 2357 O O . TYR B 1 100 ? 0.19 4.84 -4.492 1 97.69 100 TYR B O 1
ATOM 2365 N N . ASN B 1 101 ? -0.105 6.945 -3.805 1 98.12 101 ASN B N 1
ATOM 2366 C CA . ASN B 1 101 ? -1.556 6.828 -3.703 1 98.12 101 ASN B CA 1
ATOM 2367 C C . ASN B 1 101 ? -2.26 7.574 -4.832 1 98.12 101 ASN B C 1
ATOM 2369 O O . ASN B 1 101 ? -1.944 8.734 -5.109 1 98.12 101 ASN B O 1
ATOM 2373 N N . TYR B 1 102 ? -3.188 6.855 -5.488 1 97.69 102 TYR B N 1
ATOM 2374 C CA . TYR B 1 102 ? -3.975 7.484 -6.543 1 97.69 102 TYR B CA 1
ATOM 2375 C C . TYR B 1 102 ? -4.695 8.727 -6.023 1 97.69 102 TYR B C 1
ATOM 2377 O O . TYR B 1 102 ? -5.402 8.656 -5.016 1 97.69 102 TYR B O 1
ATOM 2385 N N . SER B 1 103 ? -4.438 9.828 -6.676 1 98.44 103 SER B N 1
ATOM 2386 C CA . SER B 1 103 ? -4.98 11.086 -6.172 1 98.44 103 SER B CA 1
ATOM 2387 C C . SER B 1 103 ? -5.297 12.047 -7.312 1 98.44 103 SER B C 1
ATOM 2389 O O . SER B 1 103 ? -5.195 13.266 -7.152 1 98.44 103 SER B O 1
ATOM 2391 N N . ASP B 1 104 ? -5.637 11.562 -8.477 1 98.25 104 ASP B N 1
ATOM 2392 C CA . ASP B 1 104 ? -6.043 12.367 -9.633 1 98.25 104 ASP B CA 1
ATOM 2393 C C . ASP B 1 104 ? -7.379 13.055 -9.375 1 98.25 104 ASP B C 1
ATOM 2395 O O . ASP B 1 104 ? -8.352 12.406 -8.969 1 98.25 104 ASP B O 1
ATOM 2399 N N . ALA B 1 105 ? -7.441 14.328 -9.664 1 97.81 105 ALA B N 1
ATOM 2400 C CA . ALA B 1 105 ? -8.68 15.078 -9.445 1 97.81 105 ALA B CA 1
ATOM 2401 C C . ALA B 1 105 ? -9.812 14.531 -10.305 1 97.81 105 ALA B C 1
ATOM 2403 O O . ALA B 1 105 ? -10.977 14.555 -9.898 1 97.81 105 ALA B O 1
ATOM 2404 N N . ARG B 1 106 ? -9.555 14.008 -11.469 1 96.56 106 ARG B N 1
ATOM 2405 C CA . ARG B 1 106 ? -10.539 13.5 -12.406 1 96.56 106 ARG B CA 1
ATOM 2406 C C . ARG B 1 106 ? -11.281 12.297 -11.836 1 96.56 106 ARG B C 1
ATOM 2408 O O . ARG B 1 106 ? -12.391 11.977 -12.266 1 96.56 106 ARG B O 1
ATOM 2415 N N . ALA B 1 107 ? -10.641 11.594 -10.812 1 96.56 107 ALA B N 1
ATOM 2416 C CA . ALA B 1 107 ? -11.234 10.391 -10.242 1 96.56 107 ALA B CA 1
ATOM 2417 C C . ALA B 1 107 ? -12.07 10.719 -9.008 1 96.56 107 ALA B C 1
ATOM 2419 O O . ALA B 1 107 ? -12.719 9.844 -8.438 1 96.56 107 ALA B O 1
ATOM 2420 N N . LYS B 1 108 ? -12.102 12 -8.617 1 97.5 108 LYS B N 1
ATOM 2421 C CA . LYS B 1 108 ? -12.75 12.398 -7.367 1 97.5 108 LYS B CA 1
ATOM 2422 C C . LYS B 1 108 ? -13.953 13.297 -7.633 1 97.5 108 LYS B C 1
ATOM 2424 O O . LYS B 1 108 ? -13.938 14.117 -8.555 1 97.5 108 LYS B O 1
ATOM 2429 N N . ILE B 1 109 ? -15.047 13.102 -6.891 1 97.31 109 ILE B N 1
ATOM 2430 C CA . ILE B 1 109 ? -16.25 13.914 -6.977 1 97.31 109 ILE B CA 1
ATOM 2431 C C . ILE B 1 109 ? -16.672 14.359 -5.578 1 97.31 109 ILE B C 1
ATOM 2433 O O . ILE B 1 109 ? -16.172 13.852 -4.578 1 97.31 109 ILE B O 1
ATOM 2437 N N . ASN B 1 110 ? -17.594 15.422 -5.469 1 97.56 110 ASN B N 1
ATOM 2438 C CA . ASN B 1 110 ? -18.078 15.969 -4.207 1 97.56 110 ASN B CA 1
ATOM 2439 C C . ASN B 1 110 ? -16.922 16.453 -3.328 1 97.56 110 ASN B C 1
ATOM 2441 O O . ASN B 1 110 ? -16.875 16.141 -2.139 1 97.56 110 ASN B O 1
ATOM 2445 N N . ILE B 1 111 ? -16.047 17.125 -3.934 1 98.19 111 ILE B N 1
ATOM 2446 C CA . ILE B 1 111 ? -14.844 17.609 -3.275 1 98.19 111 ILE B CA 1
ATOM 2447 C C . ILE B 1 111 ? -15.18 18.828 -2.41 1 98.19 111 ILE B C 1
ATOM 2449 O O . ILE B 1 111 ? -15.75 19.797 -2.898 1 98.19 111 ILE B O 1
ATOM 2453 N N . ASN B 1 112 ? -14.883 18.781 -1.154 1 98.19 112 ASN B N 1
ATOM 2454 C CA . ASN B 1 112 ? -15.078 19.875 -0.207 1 98.19 112 ASN B CA 1
ATOM 2455 C C . ASN B 1 112 ? -13.836 20.094 0.658 1 98.19 112 ASN B C 1
ATOM 2457 O O . ASN B 1 112 ? -13.148 19.125 1.021 1 98.19 112 ASN B O 1
ATOM 2461 N N . PRO B 1 113 ? -13.641 21.391 0.998 1 97.88 113 PRO B N 1
ATOM 2462 C CA . PRO B 1 113 ? -12.57 21.609 1.973 1 97.88 113 PRO B CA 1
ATOM 2463 C C . PRO B 1 113 ? -12.781 20.828 3.266 1 97.88 113 PRO B C 1
ATOM 2465 O O . PRO B 1 113 ? -13.914 20.688 3.729 1 97.88 113 PRO B O 1
ATOM 2468 N N . LEU B 1 114 ? -11.641 20.312 3.809 1 96.69 114 LEU B N 1
ATOM 2469 C CA . LEU B 1 114 ? -11.758 19.594 5.07 1 96.69 114 LEU B CA 1
ATOM 2470 C C . LEU B 1 114 ? -12.109 20.531 6.211 1 96.69 114 LEU B C 1
ATOM 2472 O O . LEU B 1 114 ? -11.375 21.5 6.473 1 96.69 114 LEU B O 1
ATOM 2476 N N . GLY B 1 115 ? -13.141 20.312 6.957 1 93.25 115 GLY B N 1
ATOM 2477 C CA . GLY B 1 115 ? -13.672 21.25 7.938 1 93.25 115 GLY B CA 1
ATOM 2478 C 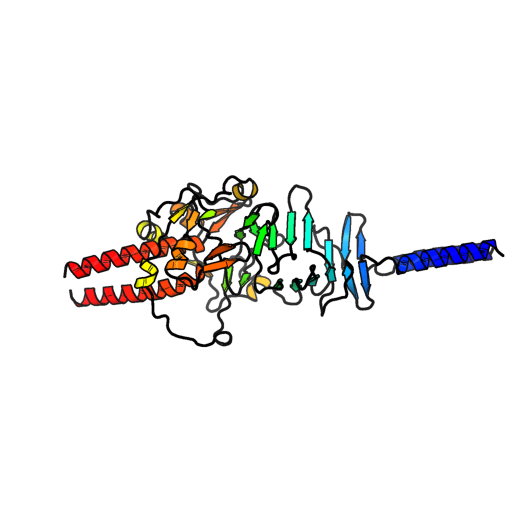C . GLY B 1 115 ? -13.141 21.016 9.336 1 93.25 115 GLY B C 1
ATOM 2479 O O . GLY B 1 115 ? -13.633 21.609 10.305 1 93.25 115 GLY B O 1
ATOM 2480 N N . TYR B 1 116 ? -12.273 20.078 9.461 1 94.75 116 TYR B N 1
ATOM 2481 C CA . TYR B 1 116 ? -11.719 19.797 10.781 1 94.75 116 TYR B CA 1
ATOM 2482 C C . TYR B 1 116 ? -10.219 19.531 10.695 1 94.75 116 TYR B C 1
ATOM 2484 O O . TYR B 1 116 ? -9.695 19.234 9.617 1 94.75 116 TYR B O 1
ATOM 2492 N N . GLY B 1 117 ? -9.484 19.75 11.766 1 96.56 117 GLY B N 1
ATOM 2493 C CA . GLY B 1 117 ? -8.047 19.578 11.898 1 96.56 117 GLY B CA 1
ATOM 2494 C C . GLY B 1 117 ? -7.617 19.281 13.328 1 96.56 117 GLY B C 1
ATOM 2495 O O . GLY B 1 117 ? -7.762 18.156 13.805 1 96.56 117 GLY B O 1
ATOM 2496 N N . LEU B 1 118 ? -7.242 20.328 14.031 1 97.12 118 LEU B N 1
ATOM 2497 C CA . LEU B 1 118 ? -6.699 20.203 15.375 1 97.12 118 LEU B CA 1
ATOM 2498 C C . LEU B 1 118 ? -7.75 19.656 16.344 1 97.12 118 LEU B C 1
ATOM 2500 O O . LEU B 1 118 ? -7.426 18.875 17.234 1 97.12 118 LEU B O 1
ATOM 2504 N N . ASN B 1 119 ? -8.984 20.094 16.219 1 97.31 119 ASN B N 1
ATOM 2505 C CA . ASN B 1 119 ? -10.055 19.688 17.109 1 97.31 119 ASN B CA 1
ATOM 2506 C C . ASN B 1 119 ? -10.266 18.172 17.078 1 97.31 119 ASN B C 1
ATOM 2508 O O . ASN B 1 119 ? -10.602 17.562 18.094 1 97.31 119 ASN B O 1
ATOM 2512 N N . VAL B 1 120 ? -10.055 17.562 15.969 1 97.38 120 VAL B N 1
ATOM 2513 C CA . VAL B 1 120 ? -10.227 16.125 15.82 1 97.38 120 VAL B CA 1
ATOM 2514 C C . VAL B 1 120 ? -8.906 15.414 16.125 1 97.38 120 VAL B C 1
ATOM 2516 O O . VAL B 1 120 ? -8.891 14.414 16.844 1 97.38 120 VAL B O 1
ATOM 2519 N N . LEU B 1 121 ? -7.816 15.922 15.586 1 97.75 121 LEU B N 1
ATOM 2520 C CA . LEU B 1 121 ? -6.5 15.32 15.75 1 97.75 121 LEU B CA 1
ATOM 2521 C C . LEU B 1 121 ? -6.148 15.18 17.234 1 97.75 121 LEU B C 1
ATOM 2523 O O . LEU B 1 121 ? -5.582 14.164 17.641 1 97.75 121 LEU B O 1
ATOM 2527 N N . SER B 1 122 ? -6.512 16.141 18.031 1 97.88 122 SER B N 1
ATOM 2528 C CA . SER B 1 122 ? -6.133 16.172 19.438 1 97.88 122 SER B CA 1
ATOM 2529 C C . SER B 1 122 ? -6.863 15.094 20.234 1 97.88 122 SER B C 1
ATOM 2531 O O . SER B 1 122 ? -6.512 14.82 21.375 1 97.88 122 SER B O 1
ATOM 2533 N N . LYS B 1 123 ? -7.855 14.492 19.688 1 98.19 123 LYS B N 1
ATOM 2534 C CA . LYS B 1 123 ? -8.633 13.469 20.375 1 98.19 123 LYS B CA 1
ATOM 2535 C C . LYS B 1 123 ? -8.047 12.078 20.125 1 98.19 123 LYS B C 1
ATOM 2537 O O . LYS B 1 123 ? -8.5 11.094 20.719 1 98.19 123 LYS B O 1
ATOM 2542 N N . LEU B 1 124 ? -7.117 11.953 19.25 1 98.06 124 LEU B N 1
ATOM 2543 C CA . LEU B 1 124 ? -6.465 10.68 18.984 1 98.06 124 LEU B CA 1
ATOM 2544 C C . LEU B 1 124 ? -5.383 10.391 20.016 1 98.06 124 LEU B C 1
ATOM 2546 O O . LEU B 1 124 ? -4.652 11.297 20.422 1 98.06 124 LEU B O 1
ATOM 2550 N N . ASN B 1 125 ? -5.305 9.07 20.406 1 98 125 ASN B N 1
ATOM 2551 C CA . ASN B 1 125 ? -4.328 8.641 21.406 1 98 125 ASN B CA 1
ATOM 2552 C C . ASN B 1 125 ? -3.299 7.688 20.812 1 98 125 ASN B C 1
ATOM 2554 O O . ASN B 1 125 ? -3.627 6.547 20.469 1 98 125 ASN B O 1
ATOM 2558 N N . ALA B 1 126 ? -2.047 8.219 20.672 1 97.94 126 ALA B N 1
ATOM 2559 C CA . ALA B 1 126 ? -0.965 7.348 20.234 1 97.94 126 ALA B CA 1
ATOM 2560 C C . ALA B 1 126 ? -0.531 6.402 21.344 1 97.94 126 ALA B C 1
ATOM 2562 O O . ALA B 1 126 ? -0.45 6.805 22.516 1 97.94 126 ALA B O 1
ATOM 2563 N N . VAL B 1 127 ? -0.214 5.164 20.969 1 98.5 127 VAL B N 1
ATOM 2564 C CA . VAL B 1 127 ? 0.136 4.184 22 1 98.5 127 VAL B CA 1
ATOM 2565 C C . VAL B 1 127 ? 1.325 3.352 21.531 1 98.5 127 VAL B C 1
ATOM 2567 O O . VAL B 1 127 ? 1.637 3.318 20.328 1 98.5 127 VAL B O 1
ATOM 2570 N N . SER B 1 128 ? 2.055 2.799 22.438 1 97.81 128 SER B N 1
ATOM 2571 C CA . SER B 1 128 ? 2.98 1.694 22.203 1 97.81 128 SER B CA 1
ATOM 2572 C C . SER B 1 128 ? 2.344 0.357 22.562 1 97.81 128 SER B C 1
ATOM 2574 O O . SER B 1 128 ? 1.533 0.28 23.5 1 97.81 128 SER B O 1
ATOM 2576 N N . TYR B 1 129 ? 2.643 -0.683 21.828 1 97.38 129 TYR B N 1
ATOM 2577 C CA . TYR B 1 129 ? 1.972 -1.959 22.062 1 97.38 129 TYR B CA 1
ATOM 2578 C C . TYR B 1 129 ? 2.77 -3.107 21.453 1 97.38 129 TYR B C 1
ATOM 2580 O O . TYR B 1 129 ? 3.729 -2.883 20.703 1 97.38 129 TYR B O 1
ATOM 2588 N N . ASP B 1 130 ? 2.43 -4.32 21.875 1 94.38 130 ASP B N 1
ATOM 2589 C CA . ASP B 1 130 ? 2.889 -5.547 21.234 1 94.38 130 ASP B CA 1
ATOM 2590 C C . ASP B 1 130 ? 1.753 -6.227 20.469 1 94.38 130 ASP B C 1
ATOM 2592 O O . ASP B 1 130 ? 0.612 -6.25 20.938 1 94.38 130 ASP B O 1
ATOM 2596 N N . PHE B 1 131 ? 2.102 -6.68 19.281 1 92.38 131 PHE B N 1
ATOM 2597 C CA . PHE B 1 131 ? 1.148 -7.605 18.672 1 92.38 131 PHE B CA 1
ATOM 2598 C C . PHE B 1 131 ? 1.18 -8.953 19.391 1 92.38 131 PHE B C 1
ATOM 2600 O O . PHE B 1 131 ? 2.234 -9.391 19.859 1 92.38 131 PHE B O 1
ATOM 2607 N N . LYS B 1 132 ? 0.017 -9.633 19.391 1 91.06 132 LYS B N 1
ATOM 2608 C CA . LYS B 1 132 ? -0.088 -10.922 20.078 1 91.06 132 LYS B CA 1
ATOM 2609 C C . LYS B 1 132 ? 0.809 -11.969 19.406 1 91.06 132 LYS B C 1
ATOM 2611 O O . LYS B 1 132 ? 1.226 -12.93 20.047 1 91.06 132 LYS B O 1
ATOM 2616 N N . ASP B 1 133 ? 1.15 -11.773 18.219 1 87.75 133 ASP B N 1
ATOM 2617 C CA . ASP B 1 133 ? 1.941 -12.75 17.469 1 87.75 133 ASP B CA 1
ATOM 2618 C C . ASP B 1 133 ? 3.432 -12.43 17.562 1 87.75 133 ASP B C 1
ATOM 2620 O O . ASP B 1 133 ? 4.238 -13.008 16.828 1 87.75 133 ASP B O 1
ATOM 2624 N N . LYS B 1 134 ? 3.85 -11.602 18.344 1 86.81 134 LYS B N 1
ATOM 2625 C CA . LYS B 1 134 ? 5.223 -11.109 18.438 1 86.81 134 LYS B CA 1
ATOM 2626 C C . LYS B 1 134 ? 6.207 -12.258 18.641 1 86.81 134 LYS B C 1
ATOM 2628 O O . LYS B 1 134 ? 7.352 -12.188 18.203 1 86.81 134 LYS B O 1
ATOM 2633 N N . ASN B 1 135 ? 5.766 -13.312 19.266 1 83.56 135 ASN B N 1
ATOM 2634 C CA . ASN B 1 135 ? 6.695 -14.383 19.609 1 83.56 135 ASN B CA 1
ATOM 2635 C C . ASN B 1 135 ? 6.66 -15.508 18.594 1 83.56 135 ASN B C 1
ATOM 2637 O O . ASN B 1 135 ? 7.391 -16.5 18.719 1 83.56 135 ASN B O 1
ATOM 2641 N N . GLU B 1 136 ? 5.863 -15.328 17.609 1 83.56 136 GLU B N 1
ATOM 2642 C CA . GLU B 1 136 ? 5.902 -16.297 16.516 1 83.56 136 GLU B CA 1
ATOM 2643 C C . GLU B 1 136 ? 7.191 -16.172 15.711 1 83.56 136 GLU B C 1
ATOM 2645 O O . GLU B 1 136 ? 7.637 -15.055 15.422 1 83.56 136 GLU B O 1
ATOM 2650 N N . PRO B 1 137 ? 7.84 -17.344 15.422 1 80.12 137 PRO B N 1
ATOM 2651 C CA . PRO B 1 137 ? 9.148 -17.328 14.766 1 80.12 137 PRO B CA 1
ATOM 2652 C C . PRO B 1 137 ? 9.172 -16.453 13.516 1 80.12 137 PRO B C 1
ATOM 2654 O O . PRO B 1 137 ? 10.117 -15.68 13.312 1 80.12 137 PRO B O 1
ATOM 2657 N N . ALA B 1 138 ? 8.211 -16.547 12.664 1 77.75 138 ALA B N 1
ATOM 2658 C CA . ALA B 1 138 ? 8.18 -15.766 11.43 1 77.75 138 ALA B CA 1
ATOM 2659 C C . ALA B 1 138 ? 8.18 -14.266 11.727 1 77.75 138 ALA B C 1
ATOM 2661 O O . ALA B 1 138 ? 8.836 -13.492 11.039 1 77.75 138 ALA B O 1
ATOM 2662 N N . ALA B 1 139 ? 7.504 -13.906 12.727 1 77.31 139 ALA B N 1
ATOM 2663 C CA . ALA B 1 139 ? 7.395 -12.5 13.094 1 77.31 139 ALA B CA 1
ATOM 2664 C C . ALA B 1 139 ? 8.672 -12.008 13.773 1 77.31 139 ALA B C 1
ATOM 2666 O O . ALA B 1 139 ? 9.109 -10.883 13.555 1 77.31 139 ALA B O 1
ATOM 2667 N N . ALA B 1 140 ? 9.32 -12.867 14.477 1 77.25 140 ALA B N 1
ATOM 2668 C CA . ALA B 1 140 ? 10.477 -12.5 15.289 1 77.25 140 ALA B CA 1
ATOM 2669 C C . ALA B 1 140 ? 11.688 -12.18 14.422 1 77.25 140 ALA B C 1
ATOM 2671 O O . ALA B 1 140 ? 12.531 -11.367 14.797 1 77.25 140 ALA B O 1
ATOM 2672 N N . ALA B 1 141 ? 11.789 -12.656 13.258 1 81.5 141 ALA B N 1
ATOM 2673 C CA . ALA B 1 141 ? 12.945 -12.492 12.383 1 81.5 141 ALA B CA 1
ATOM 2674 C C . ALA B 1 141 ? 12.977 -11.094 11.766 1 81.5 141 ALA B C 1
ATOM 2676 O O . ALA B 1 141 ? 14.023 -10.633 11.312 1 81.5 141 ALA B O 1
ATOM 2677 N N . PHE B 1 142 ? 11.906 -10.383 11.719 1 82.75 142 PHE B N 1
ATOM 2678 C CA . PHE B 1 142 ? 11.812 -9.07 11.086 1 82.75 142 PHE B CA 1
ATOM 2679 C C . PHE B 1 142 ? 11.352 -8.016 12.086 1 82.75 142 PHE B C 1
ATOM 2681 O O . PHE B 1 142 ? 10.727 -7.027 11.703 1 82.75 142 PHE B O 1
ATOM 2688 N N . ARG B 1 143 ? 11.773 -8.047 13.219 1 77.56 143 ARG B N 1
ATOM 2689 C CA . ARG B 1 143 ? 11.242 -7.16 14.242 1 77.56 143 ARG B CA 1
ATOM 2690 C C . ARG B 1 143 ? 12.016 -5.852 14.297 1 77.56 143 ARG B C 1
ATOM 2692 O O . ARG B 1 143 ? 13.203 -5.812 13.961 1 77.56 143 ARG B O 1
ATOM 2699 N N . VAL B 1 144 ? 11.195 -4.883 14.773 1 83.56 144 VAL B N 1
ATOM 2700 C CA . VAL B 1 144 ? 11.766 -3.551 14.945 1 83.56 144 VAL B CA 1
ATOM 2701 C C . VAL B 1 144 ? 12.742 -3.551 16.125 1 83.56 144 VAL B C 1
ATOM 2703 O O . VAL B 1 144 ? 12.719 -4.457 16.953 1 83.56 144 VAL B O 1
ATOM 2706 N N . GLY B 1 145 ? 13.609 -2.605 16.156 1 83.88 145 GLY B N 1
ATOM 2707 C CA . GLY B 1 145 ? 14.633 -2.492 17.172 1 83.88 145 GLY B CA 1
ATOM 2708 C C . GLY B 1 145 ? 14.102 -1.992 18.5 1 83.88 145 GLY B C 1
ATOM 2709 O O . GLY B 1 145 ? 12.891 -1.917 18.703 1 83.88 145 GLY B O 1
ATOM 2710 N N . GLY B 1 146 ? 15.062 -1.791 19.359 1 90.88 146 GLY B N 1
ATOM 2711 C CA . GLY B 1 146 ? 14.703 -1.31 20.688 1 90.88 146 GLY B CA 1
ATOM 2712 C C . GLY B 1 146 ? 14.031 -2.367 21.547 1 90.88 146 GLY B C 1
ATOM 2713 O O . GLY B 1 146 ? 14.508 -3.5 21.625 1 90.88 146 GLY B O 1
ATOM 2714 N N . ASP B 1 147 ? 12.891 -2.018 22.203 1 89 147 ASP B N 1
ATOM 2715 C CA . ASP B 1 147 ? 12.188 -2.953 23.078 1 89 147 ASP B CA 1
ATOM 2716 C C . ASP B 1 147 ? 11.188 -3.795 22.281 1 89 147 ASP B C 1
ATOM 2718 O O . ASP B 1 147 ? 10.453 -4.598 22.859 1 89 147 ASP B O 1
ATOM 2722 N N . GLY B 1 148 ? 11.25 -3.572 21.078 1 87.25 148 GLY B N 1
ATOM 2723 C CA . GLY B 1 148 ? 10.43 -4.398 20.203 1 87.25 148 GLY B CA 1
ATOM 2724 C C . GLY B 1 148 ? 8.977 -3.965 20.156 1 87.25 148 GLY B C 1
ATOM 2725 O O . GLY B 1 148 ? 8.148 -4.633 19.547 1 87.25 148 GLY B O 1
ATOM 2726 N N . LYS B 1 149 ? 8.664 -2.865 20.75 1 92.44 149 LYS B N 1
ATOM 2727 C CA . LYS B 1 149 ? 7.273 -2.42 20.781 1 92.44 149 LYS B CA 1
ATOM 2728 C C . LYS B 1 149 ? 6.906 -1.646 19.531 1 92.44 149 LYS B C 1
ATOM 2730 O O . LYS B 1 149 ? 7.707 -0.858 19.016 1 92.44 149 LYS B O 1
ATOM 2735 N N . GLU B 1 150 ? 5.656 -1.901 19.094 1 94.12 150 GLU B N 1
ATOM 2736 C CA . GLU B 1 150 ? 5.078 -1.15 17.984 1 94.12 150 GLU B CA 1
ATOM 2737 C C . GLU B 1 150 ? 4.547 0.201 18.453 1 94.12 150 GLU B C 1
ATOM 2739 O O . GLU B 1 150 ? 4.344 0.414 19.641 1 94.12 150 GLU B O 1
ATOM 2744 N N . ILE B 1 151 ? 4.461 1.158 17.547 1 96.75 151 ILE B N 1
ATOM 2745 C CA . ILE B 1 151 ? 3.822 2.447 17.797 1 96.75 151 ILE B CA 1
ATOM 2746 C C . ILE B 1 151 ? 2.637 2.621 16.844 1 96.75 151 ILE B C 1
ATOM 2748 O O . ILE B 1 151 ? 2.732 2.312 15.656 1 96.75 151 ILE B O 1
ATOM 2752 N N . GLY B 1 152 ? 1.492 3.059 17.344 1 97.88 152 GLY B N 1
ATOM 2753 C CA . GLY B 1 152 ? 0.339 3.268 16.484 1 97.88 152 GLY B CA 1
ATOM 2754 C C . GLY B 1 152 ? -0.886 3.752 17.25 1 97.88 152 GLY B C 1
ATOM 2755 O O . GLY B 1 152 ? -0.774 4.555 18.172 1 97.88 152 GLY B O 1
ATOM 2756 N N . LEU B 1 153 ? -2.078 3.434 16.656 1 98.56 153 LEU B N 1
ATOM 2757 C CA . LEU B 1 153 ? -3.385 3.779 17.203 1 98.56 153 LEU B CA 1
ATOM 2758 C C . LEU B 1 153 ? -4.262 2.537 17.344 1 98.56 153 LEU B C 1
ATOM 2760 O O . LEU B 1 153 ? -3.963 1.494 16.766 1 98.56 153 LEU B O 1
ATOM 2764 N N . LEU B 1 154 ? -5.254 2.615 18.172 1 98.62 154 LEU B N 1
ATOM 2765 C CA . LEU B 1 154 ? -6.273 1.572 18.266 1 98.62 154 LEU B CA 1
ATOM 2766 C C . LEU B 1 154 ? -7.488 1.922 17.406 1 98.62 154 LEU B C 1
ATOM 2768 O O . LEU B 1 154 ? -8.117 2.963 17.609 1 98.62 154 LEU B O 1
ATOM 2772 N N . ALA B 1 155 ? -7.797 1.076 16.484 1 98.5 155 ALA B N 1
ATOM 2773 C CA . ALA B 1 155 ? -8.844 1.357 15.5 1 98.5 155 ALA B CA 1
ATOM 2774 C C . ALA B 1 155 ? -10.164 1.683 16.188 1 98.5 155 ALA B C 1
ATOM 2776 O O . ALA B 1 155 ? -10.906 2.564 15.742 1 98.5 155 ALA B O 1
ATOM 2777 N N . GLN B 1 156 ? -10.523 0.978 17.281 1 98.25 156 GLN B N 1
ATOM 2778 C CA . GLN B 1 156 ? -11.766 1.182 18.016 1 98.25 156 GLN B CA 1
ATOM 2779 C C . GLN B 1 156 ? -11.844 2.594 18.594 1 98.25 156 GLN B C 1
ATOM 2781 O O . GLN B 1 156 ? -12.906 3.215 18.594 1 98.25 156 GLN B O 1
ATOM 2786 N N . GLU B 1 157 ? -10.781 3.084 19.094 1 98.5 157 GLU B N 1
ATOM 2787 C CA . GLU B 1 157 ? -10.742 4.445 19.625 1 98.5 157 GLU B CA 1
ATOM 2788 C C . GLU B 1 157 ? -10.836 5.473 18.5 1 98.5 157 GLU B C 1
ATOM 2790 O O . GLU B 1 157 ? -11.547 6.473 18.609 1 98.5 157 GLU B O 1
ATOM 2795 N N . VAL B 1 158 ? -10.109 5.25 17.391 1 98.56 158 VAL B N 1
ATOM 2796 C CA . VAL B 1 158 ? -10.117 6.156 16.25 1 98.56 158 VAL B CA 1
ATOM 2797 C C . VAL B 1 158 ? -11.531 6.242 15.672 1 98.56 158 VAL B C 1
ATOM 2799 O O . VAL B 1 158 ? -11.984 7.32 15.297 1 98.56 158 VAL B O 1
ATOM 2802 N N . GLU B 1 159 ? -12.188 5.129 15.594 1 97.62 159 GLU B N 1
ATOM 2803 C CA . GLU B 1 159 ? -13.516 5.047 14.984 1 97.62 159 GLU B CA 1
ATOM 2804 C C . GLU B 1 159 ? -14.5 5.969 15.688 1 97.62 159 GLU B C 1
ATOM 2806 O O . GLU B 1 159 ? -15.406 6.52 15.055 1 97.62 159 GLU B O 1
ATOM 2811 N N . LYS B 1 160 ? -14.344 6.23 16.969 1 97.19 160 LYS B N 1
ATOM 2812 C CA . LYS B 1 160 ? -15.242 7.078 17.75 1 97.19 160 LYS B CA 1
ATOM 2813 C C . LYS B 1 160 ? -15.102 8.547 17.359 1 97.19 160 LYS B C 1
ATOM 2815 O O . LYS B 1 160 ? -16.047 9.32 17.484 1 97.19 160 LYS B O 1
ATOM 2820 N N . VAL B 1 161 ? -13.945 8.867 16.797 1 96.75 161 VAL B N 1
ATOM 2821 C CA . VAL B 1 161 ? -13.648 10.266 16.531 1 96.75 161 VAL B CA 1
ATOM 2822 C C . VAL B 1 161 ? -13.602 10.5 15.016 1 96.75 161 VAL B C 1
ATOM 2824 O O . VAL B 1 161 ? -14.016 11.562 14.539 1 96.75 161 VAL B O 1
ATOM 2827 N N . LEU B 1 162 ? -13.094 9.555 14.297 1 96.69 162 LEU B N 1
ATOM 2828 C CA . LEU B 1 162 ? -12.844 9.641 12.859 1 96.69 162 LEU B CA 1
ATOM 2829 C C . LEU B 1 162 ? -13.227 8.336 12.164 1 96.69 162 LEU B C 1
ATOM 2831 O O . LEU B 1 162 ? -12.367 7.66 11.594 1 96.69 162 LEU B O 1
ATOM 2835 N N . PRO B 1 163 ? -14.5 8.07 12.133 1 96.81 163 PRO B N 1
ATOM 2836 C CA . PRO B 1 163 ? -14.898 6.789 11.539 1 96.81 163 PRO B CA 1
ATOM 2837 C C . PRO B 1 163 ? -14.547 6.691 10.055 1 96.81 163 PRO B C 1
ATOM 2839 O O . PRO B 1 163 ? -14.367 5.59 9.531 1 96.81 163 PRO B O 1
ATOM 2842 N N . ASN B 1 164 ? -14.359 7.836 9.367 1 95.62 164 ASN B N 1
ATOM 2843 C CA . ASN B 1 164 ? -14.141 7.871 7.922 1 95.62 164 ASN B CA 1
ATOM 2844 C C . ASN B 1 164 ? -12.766 7.309 7.551 1 95.62 164 ASN B C 1
ATOM 2846 O O . ASN B 1 164 ? -12.453 7.156 6.371 1 95.62 164 ASN B O 1
ATOM 2850 N N . ILE B 1 165 ? -11.922 6.934 8.508 1 97.44 165 ILE B N 1
ATOM 2851 C CA . ILE B 1 165 ? -10.609 6.402 8.156 1 97.44 165 ILE B CA 1
ATOM 2852 C C . ILE B 1 165 ? -10.445 5 8.742 1 97.44 165 ILE B C 1
ATOM 2854 O O . ILE B 1 165 ? -9.328 4.48 8.812 1 97.44 165 ILE B O 1
ATOM 2858 N N . VAL B 1 166 ? -11.547 4.41 9.242 1 97.69 166 VAL B N 1
ATOM 2859 C CA . VAL B 1 166 ? -11.539 3.064 9.805 1 97.69 166 VAL B CA 1
ATOM 2860 C C . VAL B 1 166 ? -12.375 2.135 8.922 1 97.69 166 VAL B C 1
ATOM 2862 O O . VAL B 1 166 ? -13.516 2.463 8.57 1 97.69 166 VAL B O 1
ATOM 2865 N N . LEU B 1 167 ? -11.797 1.076 8.531 1 95.38 167 LEU B N 1
ATOM 2866 C CA . LEU B 1 167 ? -12.477 0.018 7.785 1 95.38 167 LEU B CA 1
ATOM 2867 C C . LEU B 1 167 ? -12.625 -1.235 8.641 1 95.38 167 LEU B C 1
ATOM 2869 O O . LEU B 1 167 ? -11.695 -1.627 9.344 1 95.38 167 LEU B O 1
ATOM 2873 N N . THR B 1 168 ? -13.82 -1.835 8.633 1 93.38 168 THR B N 1
ATOM 2874 C CA . THR B 1 168 ? -14.031 -3.154 9.211 1 93.38 168 THR B CA 1
ATOM 2875 C C . THR B 1 168 ? -14.141 -4.219 8.125 1 93.38 168 THR B C 1
ATOM 2877 O O . THR B 1 168 ? -15.023 -4.145 7.266 1 93.38 168 THR B O 1
ATOM 2880 N N . ASP B 1 169 ? -13.281 -5.141 8.164 1 89.25 169 ASP B N 1
ATOM 2881 C CA . ASP B 1 169 ? -13.305 -6.152 7.117 1 89.25 169 ASP B CA 1
ATOM 2882 C C . ASP B 1 169 ? -14.359 -7.215 7.402 1 89.25 169 ASP B C 1
ATOM 2884 O O . ASP B 1 169 ? -15.031 -7.172 8.438 1 89.25 169 ASP B O 1
ATOM 2888 N N . PRO B 1 170 ? -14.602 -8.148 6.457 1 84.81 170 PRO B N 1
ATOM 2889 C CA . PRO B 1 170 ? -15.672 -9.133 6.613 1 84.81 170 PRO B CA 1
ATOM 2890 C C . PRO B 1 170 ? -15.461 -10.047 7.816 1 84.81 170 PRO B C 1
ATOM 2892 O O . PRO B 1 170 ? -16.422 -10.609 8.352 1 84.81 170 PRO B O 1
ATOM 2895 N N . ASP B 1 171 ? -14.266 -10.227 8.258 1 88.44 171 ASP B N 1
ATOM 2896 C CA . ASP B 1 171 ? -13.977 -11.094 9.398 1 88.44 171 ASP B CA 1
ATOM 2897 C C . ASP B 1 171 ? -14.086 -10.32 10.719 1 88.44 171 ASP B C 1
ATOM 2899 O O . ASP B 1 171 ? -13.852 -10.883 11.789 1 88.44 171 ASP B O 1
ATOM 2903 N N . GLY B 1 172 ? -14.367 -9.031 10.625 1 90.69 172 GLY B N 1
ATOM 2904 C CA . GLY B 1 172 ? -14.562 -8.211 11.812 1 90.69 172 GLY B CA 1
ATOM 2905 C C . GLY B 1 172 ? -13.312 -7.48 12.242 1 90.69 172 GLY B C 1
ATOM 2906 O O . GLY B 1 172 ? -13.328 -6.738 13.227 1 90.69 172 GLY B O 1
ATOM 2907 N N . ASN B 1 173 ? -12.203 -7.645 11.539 1 93.56 173 ASN B N 1
ATOM 2908 C CA . ASN B 1 173 ? -10.984 -6.902 11.852 1 93.56 173 ASN B CA 1
ATOM 2909 C C . ASN B 1 173 ? -11.102 -5.438 11.445 1 93.56 173 ASN B C 1
ATOM 2911 O O . ASN B 1 173 ? -11.672 -5.125 10.391 1 93.56 173 ASN B O 1
ATOM 2915 N N . LYS B 1 174 ? -10.609 -4.617 12.312 1 96.5 174 LYS B N 1
ATOM 2916 C CA . LYS B 1 174 ? -10.641 -3.188 12.016 1 96.5 174 LYS B CA 1
ATOM 2917 C C . LYS B 1 174 ? -9.258 -2.686 11.594 1 96.5 174 LYS B C 1
ATOM 2919 O O . LYS B 1 174 ? -8.25 -3.086 12.164 1 96.5 174 LYS B O 1
ATOM 2924 N N . LEU B 1 175 ? -9.18 -1.892 10.539 1 97.56 175 LEU B N 1
ATOM 2925 C CA . LEU B 1 175 ? -7.969 -1.318 9.969 1 97.56 175 LEU B CA 1
ATOM 2926 C C . LEU B 1 175 ? -8.062 0.203 9.906 1 97.56 175 LEU B C 1
ATOM 2928 O O . LEU B 1 175 ? -9.156 0.754 9.75 1 97.56 175 LEU B O 1
ATOM 2932 N N . ILE B 1 176 ? -6.98 0.886 10.023 1 97.88 176 ILE B N 1
ATOM 2933 C CA . ILE B 1 176 ? -6.914 2.342 9.945 1 97.88 176 ILE B CA 1
ATOM 2934 C C . ILE B 1 176 ? -6.133 2.758 8.703 1 97.88 176 ILE B C 1
ATOM 2936 O O . ILE B 1 176 ? -5.09 2.174 8.391 1 97.88 176 ILE B O 1
ATOM 2940 N N . SER B 1 177 ? -6.648 3.707 7.906 1 97 177 SER B N 1
ATOM 2941 C CA . SER B 1 177 ? -5.844 4.395 6.898 1 97 177 SER B CA 1
ATOM 2942 C C . SER B 1 177 ? -4.984 5.484 7.527 1 97 177 SER B C 1
ATOM 2944 O O . SER B 1 177 ? -5.422 6.629 7.66 1 97 177 SER B O 1
ATOM 2946 N N . TYR B 1 178 ? -3.73 5.16 7.875 1 97.38 178 TYR B N 1
ATOM 2947 C CA . TYR B 1 178 ? -2.826 6.145 8.453 1 97.38 178 TYR B CA 1
ATOM 2948 C C . TYR B 1 178 ? -2.516 7.254 7.453 1 97.38 178 TYR B C 1
ATOM 2950 O O . TYR B 1 178 ? -2.291 8.406 7.844 1 97.38 178 TYR B O 1
ATOM 2958 N N . THR B 1 179 ? -2.525 6.918 6.199 1 97.5 179 THR B N 1
ATOM 2959 C CA . THR B 1 179 ? -2.279 7.906 5.156 1 97.5 179 THR B CA 1
ATOM 2960 C C . THR B 1 179 ? -3.309 9.031 5.219 1 97.5 179 THR B C 1
ATOM 2962 O O . THR B 1 179 ? -2.973 10.195 5.02 1 97.5 179 THR B O 1
ATOM 2965 N N . ALA B 1 180 ? -4.512 8.688 5.547 1 97.38 180 ALA B N 1
ATOM 2966 C CA . ALA B 1 180 ? -5.598 9.664 5.582 1 97.38 180 ALA B CA 1
ATOM 2967 C C . ALA B 1 180 ? -5.457 10.594 6.781 1 97.38 180 ALA B C 1
ATOM 2969 O O . ALA B 1 180 ? -6.133 11.625 6.855 1 97.38 180 ALA B O 1
ATOM 2970 N N . ILE B 1 181 ? -4.57 10.312 7.723 1 98 181 ILE B N 1
ATOM 2971 C CA . ILE B 1 181 ? -4.324 11.203 8.852 1 98 181 ILE B CA 1
ATOM 2972 C C . ILE B 1 181 ? -3.432 12.359 8.414 1 98 181 ILE B C 1
ATOM 2974 O O . ILE B 1 181 ? -3.486 13.453 8.992 1 98 181 ILE B O 1
ATOM 2978 N N . ILE B 1 182 ? -2.709 12.156 7.375 1 98.44 182 ILE B N 1
ATOM 2979 C CA . ILE B 1 182 ? -1.713 13.133 6.938 1 98.44 182 ILE B CA 1
ATOM 2980 C C . ILE B 1 182 ? -2.404 14.43 6.531 1 98.44 182 ILE B C 1
ATOM 2982 O O . ILE B 1 182 ? -2.043 15.508 7.008 1 98.44 182 ILE B O 1
ATOM 2986 N N . PRO B 1 183 ? -3.418 14.43 5.707 1 98.5 183 PRO B N 1
ATOM 2987 C CA . PRO B 1 183 ? -4.125 15.68 5.391 1 98.5 183 PRO B CA 1
ATOM 2988 C C . PRO B 1 183 ? -4.703 16.359 6.629 1 98.5 183 PRO B C 1
ATOM 2990 O O . PRO B 1 183 ? -4.773 17.594 6.68 1 98.5 183 PRO B O 1
ATOM 2993 N N . ILE B 1 184 ? -5.156 15.625 7.57 1 98.38 184 ILE B N 1
ATOM 2994 C CA . ILE B 1 184 ? -5.688 16.188 8.805 1 98.38 184 ILE B CA 1
ATOM 2995 C C . ILE B 1 184 ? -4.57 16.891 9.57 1 98.38 184 ILE B C 1
ATOM 2997 O O . ILE B 1 184 ? -4.773 17.969 10.125 1 98.38 184 ILE B O 1
ATOM 3001 N N . MET B 1 185 ? -3.432 16.266 9.555 1 98.56 185 MET B N 1
ATOM 3002 C CA . MET B 1 185 ? -2.266 16.875 10.188 1 98.56 185 MET B CA 1
ATOM 3003 C C . MET B 1 185 ? -1.871 18.172 9.477 1 98.56 185 MET B C 1
ATOM 3005 O O . MET B 1 185 ? -1.491 19.141 10.125 1 98.56 185 MET B O 1
ATOM 3009 N N . ILE B 1 186 ? -1.942 18.172 8.211 1 98.31 186 ILE B N 1
ATOM 3010 C CA . ILE B 1 186 ? -1.666 19.375 7.441 1 98.31 186 ILE B CA 1
ATOM 3011 C C . ILE B 1 186 ? -2.596 20.5 7.898 1 98.31 186 ILE B C 1
ATOM 3013 O O . ILE B 1 186 ? -2.143 21.609 8.203 1 98.31 186 ILE B O 1
ATOM 3017 N N . GLN B 1 187 ? -3.857 20.172 7.953 1 98.12 187 GLN B N 1
ATOM 3018 C CA . GLN B 1 187 ? -4.832 21.172 8.398 1 98.12 187 GLN B CA 1
ATOM 3019 C C . GLN B 1 187 ? -4.531 21.641 9.812 1 98.12 187 GLN B C 1
ATOM 3021 O O . GLN B 1 187 ? -4.656 22.828 10.117 1 98.12 187 GLN B O 1
ATOM 3026 N N . SER B 1 188 ? -4.168 20.766 10.641 1 98.38 188 SER B N 1
ATOM 3027 C CA . SER B 1 188 ? -3.875 21.078 12.039 1 98.38 188 SER B CA 1
ATOM 3028 C C . SER B 1 188 ? -2.67 22 12.156 1 98.38 188 SER B C 1
ATOM 3030 O O . SER B 1 188 ? -2.689 22.953 12.93 1 98.38 188 SER B O 1
ATOM 3032 N N . ILE B 1 189 ? -1.681 21.75 11.43 1 98.31 189 ILE B N 1
ATOM 3033 C CA . ILE B 1 189 ? -0.473 22.562 11.445 1 98.31 189 ILE B CA 1
ATOM 3034 C C . ILE B 1 189 ? -0.789 23.953 10.914 1 98.31 189 ILE B C 1
ATOM 3036 O O . ILE B 1 189 ? -0.297 24.953 11.438 1 98.31 189 ILE B O 1
ATOM 3040 N N . LYS B 1 190 ? -1.622 24.062 9.898 1 97.44 190 LYS B N 1
ATOM 3041 C CA . LYS B 1 190 ? -2.045 25.344 9.359 1 97.44 190 LYS B CA 1
ATOM 3042 C C . LYS B 1 190 ? -2.803 26.156 10.414 1 97.44 190 LYS B C 1
ATOM 3044 O O . LYS B 1 190 ? -2.621 27.375 10.523 1 97.44 190 LYS B O 1
ATOM 3049 N N . GLU B 1 191 ? -3.619 25.531 11.148 1 97.69 191 GLU B N 1
ATOM 3050 C CA . GLU B 1 191 ? -4.363 26.188 12.219 1 97.69 191 GLU B CA 1
ATOM 3051 C C . GLU B 1 191 ? -3.422 26.719 13.297 1 97.69 191 GLU B C 1
ATOM 3053 O O . GLU B 1 191 ? -3.588 27.844 13.781 1 97.69 191 GLU B O 1
ATOM 3058 N N . LEU B 1 192 ? -2.51 25.906 13.656 1 97.5 192 LEU B N 1
ATOM 3059 C CA . LEU B 1 192 ? -1.535 26.328 14.656 1 97.5 192 LEU B CA 1
ATOM 3060 C C . LEU B 1 192 ? -0.716 27.516 14.148 1 97.5 192 LEU B C 1
ATOM 3062 O O . LEU B 1 192 ? -0.431 28.438 14.898 1 97.5 192 LEU B O 1
ATOM 3066 N N . LYS B 1 193 ? -0.344 27.453 12.891 1 97.06 193 LYS B N 1
ATOM 3067 C CA . LYS B 1 193 ? 0.368 28.578 12.289 1 97.06 193 LYS B CA 1
ATOM 3068 C C . LYS B 1 193 ? -0.441 29.875 12.398 1 97.06 193 LYS B C 1
ATOM 3070 O O . LYS B 1 193 ? 0.099 30.922 12.75 1 97.06 193 LYS B O 1
ATOM 3075 N N . ALA B 1 194 ? -1.652 29.797 12.047 1 96.44 194 ALA B N 1
ATOM 3076 C CA . ALA B 1 194 ? -2.529 30.969 12.109 1 96.44 194 ALA B CA 1
ATOM 3077 C C . ALA B 1 194 ? -2.617 31.516 13.539 1 96.44 194 ALA B C 1
ATOM 3079 O O . ALA B 1 194 ? -2.621 32.719 13.742 1 96.44 194 ALA B O 1
ATOM 3080 N N . GLU B 1 195 ? -2.74 30.641 14.516 1 95.5 195 GLU B N 1
ATOM 3081 C CA . GLU B 1 195 ? -2.799 31.047 15.914 1 95.5 195 GLU B CA 1
ATOM 3082 C C . GLU B 1 195 ? -1.516 31.766 16.328 1 95.5 195 GLU B C 1
ATOM 3084 O O . GLU B 1 195 ? -1.562 32.781 17.031 1 95.5 195 GLU B O 1
ATOM 3089 N N . VAL B 1 196 ? -0.418 31.234 15.906 1 95.31 196 VAL B N 1
ATOM 3090 C CA . VAL B 1 196 ? 0.875 31.828 16.234 1 95.31 196 VAL B CA 1
ATOM 3091 C C . VAL B 1 196 ? 0.996 33.219 15.602 1 95.31 196 VAL B C 1
ATOM 3093 O O . VAL B 1 196 ? 1.469 34.156 16.234 1 95.31 196 VAL B O 1
ATOM 3096 N N . GLU B 1 197 ? 0.559 33.312 14.367 1 94.75 197 GLU B N 1
ATOM 3097 C CA . GLU B 1 197 ? 0.592 34.594 13.672 1 94.75 197 GLU B CA 1
ATOM 3098 C C . GLU B 1 197 ? -0.28 35.625 14.391 1 94.75 197 GLU B C 1
ATOM 3100 O O . GLU B 1 197 ? 0.095 36.812 14.492 1 94.75 197 GLU B O 1
ATOM 3105 N N . ALA B 1 198 ? -1.32 35.219 14.875 1 94.94 198 ALA B N 1
ATOM 3106 C CA . ALA B 1 198 ? -2.215 36.125 15.617 1 94.94 198 ALA B CA 1
ATOM 3107 C C . ALA B 1 198 ? -1.574 36.594 16.922 1 94.94 198 ALA B C 1
ATOM 3109 O O . ALA B 1 198 ? -1.718 37.75 17.312 1 94.94 198 ALA B O 1
ATOM 3110 N N . LEU B 1 199 ? -0.907 35.688 17.547 1 92.5 199 LEU B N 1
ATOM 3111 C CA . LEU B 1 199 ? -0.237 36.031 18.797 1 92.5 199 LEU B CA 1
ATOM 3112 C C . LEU B 1 199 ? 0.909 37 18.562 1 92.5 199 LEU B C 1
ATOM 3114 O O . LEU B 1 199 ? 1.167 37.875 19.391 1 92.5 199 LEU B O 1
ATOM 3118 N N . LYS B 1 200 ? 1.525 36.938 17.469 1 90.5 200 LYS B N 1
ATOM 3119 C CA . LYS B 1 200 ? 2.615 37.844 17.125 1 90.5 200 LYS B CA 1
ATOM 3120 C C . LYS B 1 200 ? 2.09 39.25 16.797 1 90.5 200 LYS B C 1
ATOM 3122 O O . LYS B 1 200 ? 2.754 40.25 17.078 1 90.5 200 LYS B O 1
ATOM 3127 N N . ALA B 1 201 ? 1.016 39.281 16.281 1 89.69 201 ALA B N 1
ATOM 3128 C CA . ALA B 1 201 ? 0.421 40.562 15.914 1 89.69 201 ALA B CA 1
ATOM 3129 C C . ALA B 1 201 ? -0.086 41.312 17.141 1 89.69 201 ALA B C 1
ATOM 3131 O O . ALA B 1 201 ? -0.13 42.562 17.156 1 89.69 201 ALA B O 1
ATOM 3132 N N . ASN B 1 202 ? -0.553 40.625 18.078 1 83 202 ASN B N 1
ATOM 3133 C CA . ASN B 1 202 ? -1.062 41.25 19.297 1 83 202 ASN B CA 1
ATOM 3134 C C . ASN B 1 202 ? 0.067 41.625 20.266 1 83 202 ASN B C 1
ATOM 3136 O O . ASN B 1 202 ? -0.176 42.156 21.328 1 83 202 ASN B O 1
ATOM 3140 N N . LYS B 1 203 ? 1.331 41.375 19.969 1 66.75 203 LYS B N 1
ATOM 3141 C CA . LYS B 1 203 ? 2.457 41.844 20.781 1 66.75 203 LYS B CA 1
ATOM 3142 C C . LYS B 1 203 ? 3.072 43.094 20.188 1 66.75 203 LYS B C 1
ATOM 3144 O O . LYS B 1 203 ? 3.195 43.219 18.969 1 66.75 203 LYS B O 1
#

Sequence (406 aa):
MKSLFFKSILLVVFLAVAVLANAQIKYYSNGKLTIGNTEPYSFYHTTFSGNGIYMKCNASNFFQIDCSPAATRLASHYDQVVFYNTASGVYNSIQVKNVYNYSDARAKININPLGYGLNVLSKLNAVSYDFKDKNEPAAAAFRVGGDGKEIGLLAQEVEKVLPNIVLTDPDGNKLISYTAIIPIMIQSIKELKAEVEALKANKMKSLFFKSILLVVFLAVAVLANAQIKYYSNGKLTIGNTEPYSFYHTTFSGNGIYMKCNASNFFQIDCSPAATRLASHYDQVVFYNTASGVYNSIQVKNVYNYSDARAKININPLGYGLNVLSKLNAVSYDFKDKNEPAAAAFRVGGDGKEIGLLAQEVEKVLPNIVLTDPDGNKLISYTAIIPIMIQSIKELKAEVEALKANK